Protein AF-A0A1D6PPH0-F1 (afdb_monomer)

Mean predicted aligned error: 12.8 Å

Structure (mmCIF, N/CA/C/O backbone):
data_AF-A0A1D6PPH0-F1
#
_entry.id   AF-A0A1D6PPH0-F1
#
loop_
_atom_site.group_PDB
_atom_site.id
_atom_site.type_symbol
_atom_site.label_atom_id
_atom_site.label_alt_id
_atom_site.label_comp_id
_atom_site.label_asym_id
_atom_site.label_entity_id
_atom_site.label_seq_id
_atom_site.pdbx_PDB_ins_code
_atom_site.Cartn_x
_atom_site.Cartn_y
_atom_site.Cartn_z
_atom_site.occupancy
_atom_site.B_iso_or_equiv
_atom_site.auth_seq_id
_atom_site.auth_comp_id
_atom_site.auth_asym_id
_atom_site.auth_atom_id
_atom_site.pdbx_PDB_model_num
ATOM 1 N N . MET A 1 1 ? 21.694 -8.715 -61.648 1.00 33.59 1 MET A N 1
ATOM 2 C CA . MET A 1 1 ? 21.563 -10.079 -61.086 1.00 33.59 1 MET A CA 1
ATOM 3 C C . MET A 1 1 ? 22.804 -10.365 -60.262 1.00 33.59 1 MET A C 1
ATOM 5 O O . MET A 1 1 ? 23.864 -10.568 -60.840 1.00 33.59 1 MET A O 1
ATOM 9 N N . PHE A 1 2 ? 22.701 -10.318 -58.934 1.00 33.59 2 PHE A N 1
ATOM 10 C CA . PHE A 1 2 ? 23.773 -10.818 -58.073 1.00 33.59 2 PHE A CA 1
ATOM 11 C C . PHE A 1 2 ? 23.764 -12.355 -58.099 1.00 33.59 2 PHE A C 1
ATOM 13 O O . PHE A 1 2 ? 22.681 -12.947 -58.147 1.00 33.59 2 PHE A O 1
ATOM 20 N N . PRO A 1 3 ? 24.930 -13.020 -58.120 1.00 39.91 3 PRO A N 1
ATOM 21 C CA . PRO A 1 3 ? 24.984 -14.475 -58.124 1.00 39.91 3 PRO A CA 1
ATOM 22 C C . PRO A 1 3 ? 24.451 -15.031 -56.797 1.00 39.91 3 PRO A C 1
ATOM 24 O O . PRO A 1 3 ? 24.743 -14.501 -55.728 1.00 39.91 3 PRO A O 1
ATOM 27 N N . SER A 1 4 ? 23.664 -16.108 -56.868 1.00 47.09 4 SER A N 1
ATOM 28 C CA . SER A 1 4 ? 23.120 -16.768 -55.675 1.00 47.09 4 SER A CA 1
ATOM 29 C C . SER A 1 4 ? 24.232 -17.318 -54.773 1.00 47.09 4 SER A C 1
ATOM 31 O O . SER A 1 4 ? 25.287 -17.740 -55.253 1.00 47.09 4 SER A O 1
ATOM 33 N N . LEU A 1 5 ? 23.971 -17.385 -53.464 1.00 44.47 5 LEU A N 1
ATOM 34 C CA . LEU A 1 5 ? 24.895 -17.928 -52.456 1.00 44.47 5 LEU A CA 1
ATOM 35 C C . LEU A 1 5 ? 25.390 -19.348 -52.819 1.00 44.47 5 LEU A C 1
ATOM 37 O O . LEU A 1 5 ? 26.548 -19.697 -52.602 1.00 44.47 5 LEU A O 1
ATOM 41 N N . ASN A 1 6 ? 24.534 -20.136 -53.480 1.00 46.47 6 ASN A N 1
ATOM 42 C CA . ASN A 1 6 ? 24.857 -21.472 -53.987 1.00 46.47 6 ASN A CA 1
ATOM 43 C C . ASN A 1 6 ? 25.857 -21.467 -55.159 1.00 46.47 6 ASN A C 1
ATOM 45 O O . ASN A 1 6 ? 26.642 -22.407 -55.299 1.00 46.47 6 ASN A O 1
ATOM 49 N N . ALA A 1 7 ? 25.869 -20.418 -55.985 1.00 51.78 7 ALA A N 1
ATOM 50 C CA . ALA A 1 7 ? 26.861 -20.238 -57.047 1.00 51.78 7 ALA A CA 1
ATOM 51 C C . ALA A 1 7 ? 28.229 -19.779 -56.502 1.00 51.78 7 ALA A C 1
ATOM 53 O O . ALA A 1 7 ? 29.262 -20.080 -57.102 1.00 51.78 7 ALA A O 1
ATOM 54 N N . LEU A 1 8 ? 28.251 -19.098 -55.350 1.00 45.28 8 LEU A N 1
ATOM 55 C CA . LEU A 1 8 ? 29.477 -18.741 -54.625 1.00 45.28 8 LEU A CA 1
ATOM 56 C C . LEU A 1 8 ? 30.089 -19.943 -53.889 1.00 45.28 8 LEU A C 1
ATOM 58 O O . LEU A 1 8 ? 31.304 -20.132 -53.959 1.00 45.28 8 LEU A O 1
ATOM 62 N N . HIS A 1 9 ? 29.263 -20.798 -53.273 1.00 49.50 9 HIS A N 1
ATOM 63 C CA . HIS A 1 9 ? 29.722 -22.007 -52.575 1.00 49.50 9 HIS A CA 1
ATOM 64 C C . HIS A 1 9 ? 30.463 -22.988 -53.495 1.00 49.50 9 HIS A C 1
ATOM 66 O O . HIS A 1 9 ? 31.488 -23.549 -53.114 1.00 49.50 9 HIS A O 1
ATOM 72 N N . LYS A 1 10 ? 29.981 -23.169 -54.731 1.00 53.28 10 LYS A N 1
ATOM 73 C CA . LYS A 1 10 ? 30.567 -24.120 -55.690 1.00 53.28 10 LYS A CA 1
ATOM 74 C C . LYS A 1 10 ? 31.891 -23.665 -56.316 1.00 53.28 10 LYS A C 1
ATOM 76 O O . LYS A 1 10 ? 32.572 -24.486 -56.916 1.00 53.28 10 LYS A O 1
ATOM 81 N N . ASN A 1 11 ? 32.265 -22.390 -56.186 1.00 52.53 11 ASN A N 1
ATOM 82 C CA . ASN A 1 11 ? 33.398 -21.805 -56.913 1.00 52.53 11 ASN A CA 1
ATOM 83 C C . ASN A 1 11 ? 34.691 -21.660 -56.089 1.00 52.53 11 ASN A C 1
ATOM 85 O O . ASN A 1 11 ? 35.643 -21.058 -56.574 1.00 52.53 11 ASN A O 1
ATOM 89 N N . GLY A 1 12 ? 34.748 -22.145 -54.841 1.00 50.81 12 GLY A N 1
ATOM 90 C CA . GLY A 1 12 ? 35.972 -22.093 -54.018 1.00 50.81 12 GLY A CA 1
ATOM 91 C C . GLY A 1 12 ? 36.447 -20.683 -53.622 1.00 50.81 12 GLY A C 1
ATOM 92 O O . GLY A 1 12 ? 37.488 -20.538 -52.987 1.00 50.81 12 GLY A O 1
ATOM 93 N N . LYS A 1 13 ? 35.671 -19.639 -53.945 1.00 53.66 13 LYS A N 1
ATOM 94 C CA . LYS A 1 13 ? 36.032 -18.220 -53.779 1.00 53.66 13 LYS A CA 1
ATOM 95 C C . LYS A 1 13 ? 35.953 -17.702 -52.342 1.00 53.66 13 LYS A C 1
ATOM 97 O O . LYS A 1 13 ? 36.315 -16.558 -52.110 1.00 53.66 13 LYS A O 1
ATOM 102 N N . TYR A 1 14 ? 35.518 -18.512 -51.377 1.00 50.16 14 TYR A N 1
ATOM 103 C CA . TYR A 1 14 ? 35.462 -18.096 -49.970 1.00 50.16 14 TYR A CA 1
ATOM 104 C C . TYR A 1 14 ? 36.866 -17.851 -49.401 1.00 50.16 14 TYR A C 1
ATOM 106 O O . TYR A 1 14 ? 37.105 -16.828 -48.772 1.00 50.16 14 TYR A O 1
ATOM 114 N N . ARG A 1 15 ? 37.827 -18.728 -49.733 1.00 51.97 15 ARG A N 1
ATOM 115 C CA . ARG A 1 15 ? 39.244 -18.535 -49.384 1.00 51.97 15 ARG A CA 1
ATOM 116 C C . ARG A 1 15 ? 39.859 -17.341 -50.100 1.00 51.97 15 ARG A C 1
ATOM 118 O O . ARG A 1 15 ? 40.709 -16.686 -49.527 1.00 51.97 15 ARG A O 1
ATOM 125 N N . THR A 1 16 ? 39.428 -17.050 -51.325 1.00 50.62 16 THR A N 1
ATOM 126 C CA . THR A 1 16 ? 39.916 -15.905 -52.105 1.00 50.62 16 THR A CA 1
ATOM 127 C C . THR A 1 16 ? 39.348 -14.586 -51.592 1.00 50.62 16 THR A C 1
ATOM 129 O O . THR A 1 16 ? 40.078 -13.615 -51.529 1.00 50.62 16 THR A O 1
ATOM 132 N N . LEU A 1 17 ? 38.079 -14.542 -51.176 1.00 51.28 17 LEU A N 1
ATOM 133 C CA . LEU A 1 17 ? 37.477 -13.361 -50.548 1.00 51.28 17 LEU A CA 1
ATOM 134 C C . LEU A 1 17 ? 38.052 -13.117 -49.150 1.00 51.28 17 LEU A C 1
ATOM 136 O O . LEU A 1 17 ? 38.407 -11.983 -48.856 1.00 51.28 17 LEU A O 1
ATOM 140 N N . GLN A 1 18 ? 38.242 -14.174 -48.350 1.00 52.53 18 GLN A N 1
ATOM 141 C CA . GLN A 1 18 ? 38.967 -14.093 -47.077 1.00 52.53 18 GLN A CA 1
ATOM 142 C C . GLN A 1 18 ? 40.430 -13.686 -47.270 1.00 52.53 18 GLN A C 1
ATOM 144 O O . GLN A 1 18 ? 40.932 -12.893 -46.487 1.00 52.53 18 GLN A O 1
ATOM 149 N N . ALA A 1 19 ? 41.115 -14.189 -48.303 1.00 53.47 19 ALA A N 1
ATOM 150 C CA . ALA A 1 19 ? 42.481 -13.783 -48.634 1.00 53.47 19 ALA A CA 1
ATOM 151 C C . ALA A 1 19 ? 42.531 -12.326 -49.098 1.00 53.47 19 ALA A C 1
ATOM 153 O O . ALA A 1 19 ? 43.346 -11.576 -48.591 1.00 53.47 19 ALA A O 1
ATOM 154 N N . MET A 1 20 ? 41.607 -11.884 -49.956 1.00 52.34 20 MET A N 1
ATOM 155 C CA . MET A 1 20 ? 41.490 -10.479 -50.355 1.00 52.34 20 MET A CA 1
ATOM 156 C C . MET A 1 20 ? 41.140 -9.579 -49.166 1.00 52.34 20 MET A C 1
ATOM 158 O O . MET A 1 20 ? 41.579 -8.439 -49.130 1.00 52.34 20 MET A O 1
ATOM 162 N N . GLU A 1 21 ? 40.363 -10.044 -48.189 1.00 50.72 21 GLU A N 1
ATOM 163 C CA . GLU A 1 21 ? 40.076 -9.313 -46.947 1.00 50.72 21 GLU A CA 1
ATOM 164 C C . GLU A 1 21 ? 41.301 -9.265 -46.017 1.00 50.72 21 GLU A C 1
ATOM 166 O O . GLU A 1 21 ? 41.566 -8.233 -45.408 1.00 50.72 21 GLU A O 1
ATOM 171 N N . LEU A 1 22 ? 42.102 -10.336 -45.973 1.00 51.88 22 LEU A N 1
ATOM 172 C CA . LEU A 1 22 ? 43.376 -10.377 -45.249 1.00 51.88 22 LEU A CA 1
ATOM 173 C C . LEU A 1 22 ? 44.457 -9.496 -45.901 1.00 51.88 22 LEU A C 1
ATOM 175 O O . LEU A 1 22 ? 45.215 -8.842 -45.193 1.00 51.88 22 LEU A O 1
ATOM 179 N N . GLU A 1 23 ? 44.532 -9.498 -47.234 1.00 52.47 23 GLU A N 1
ATOM 180 C CA . GLU A 1 23 ? 45.532 -8.801 -48.058 1.00 52.47 23 GLU A CA 1
ATOM 181 C C . GLU A 1 23 ? 45.204 -7.314 -48.244 1.00 52.47 23 GLU A C 1
ATOM 183 O O . GLU A 1 23 ? 46.104 -6.502 -48.427 1.00 52.47 23 GLU A O 1
ATOM 188 N N . SER A 1 24 ? 43.923 -6.936 -48.184 1.00 53.53 24 SER A N 1
ATOM 189 C CA . SER A 1 24 ? 43.482 -5.537 -48.289 1.00 53.53 24 SER A CA 1
ATOM 190 C C . SER A 1 24 ? 43.378 -4.814 -46.941 1.00 53.53 24 SER A C 1
ATOM 192 O O . SER A 1 24 ? 43.018 -3.638 -46.923 1.00 53.53 24 SER A O 1
ATOM 194 N N . GLY A 1 25 ? 43.708 -5.493 -45.840 1.00 57.31 25 GLY A N 1
ATOM 195 C CA . GLY A 1 25 ? 43.538 -5.006 -44.474 1.00 57.31 25 GLY A CA 1
ATOM 196 C C . GLY A 1 25 ? 42.161 -5.364 -43.906 1.00 57.31 25 GLY A C 1
ATOM 197 O O . GLY A 1 25 ? 41.123 -5.150 -44.542 1.00 57.31 25 GLY A O 1
ATOM 198 N N . VAL A 1 26 ? 42.151 -5.898 -42.678 1.00 57.72 26 VAL A N 1
ATOM 199 C CA . VAL A 1 26 ? 40.933 -6.314 -41.956 1.00 57.72 26 VAL A CA 1
ATOM 200 C C . VAL A 1 26 ? 39.932 -5.159 -41.938 1.00 57.72 26 VAL A C 1
ATOM 202 O O . VAL A 1 26 ? 40.254 -4.103 -41.417 1.00 57.72 26 VAL A O 1
ATOM 205 N N . GLY A 1 27 ? 38.724 -5.328 -42.485 1.00 62.59 27 GLY A N 1
ATOM 206 C CA . GLY A 1 27 ? 37.667 -4.303 -42.454 1.00 62.59 27 GLY A CA 1
ATOM 207 C C . GLY A 1 27 ? 37.666 -3.282 -43.606 1.00 62.59 27 GLY A C 1
ATOM 208 O O . GLY A 1 27 ? 36.766 -2.441 -43.669 1.00 62.59 27 GLY A O 1
ATOM 209 N N . ARG A 1 28 ? 38.594 -3.349 -44.573 1.00 68.25 28 ARG A N 1
ATOM 210 C CA . ARG A 1 28 ? 38.577 -2.440 -45.741 1.00 68.25 28 ARG A CA 1
ATOM 211 C C . ARG A 1 28 ? 37.383 -2.681 -46.670 1.00 68.25 28 ARG A C 1
ATOM 213 O O . ARG A 1 28 ? 36.756 -1.726 -47.126 1.00 68.25 28 ARG A O 1
ATOM 220 N N . GLN A 1 29 ? 37.035 -3.943 -46.927 1.00 72.12 29 GLN A N 1
ATOM 221 C CA . GLN A 1 29 ? 35.870 -4.304 -47.750 1.00 72.12 29 GLN A CA 1
ATOM 222 C C . GLN A 1 29 ? 34.552 -3.848 -47.110 1.00 72.12 29 GLN A C 1
ATOM 224 O O . GLN A 1 29 ? 33.659 -3.358 -47.800 1.00 72.12 29 GLN A O 1
ATOM 229 N N . TRP A 1 30 ? 34.466 -3.937 -45.783 1.00 75.00 30 TRP A N 1
ATOM 230 C CA . TRP A 1 30 ? 33.342 -3.440 -44.996 1.00 75.00 30 TRP A CA 1
ATOM 231 C C . TRP A 1 30 ? 33.144 -1.927 -45.158 1.00 75.00 30 TRP A C 1
ATOM 233 O O . TRP A 1 30 ? 32.041 -1.479 -45.472 1.00 75.00 30 TRP A O 1
ATOM 243 N N . ARG A 1 31 ? 34.219 -1.133 -45.054 1.00 73.81 31 ARG A N 1
ATOM 244 C CA . ARG A 1 31 ? 34.156 0.324 -45.281 1.00 73.81 31 ARG A CA 1
ATOM 245 C C . ARG A 1 31 ? 33.720 0.678 -46.703 1.00 73.81 31 ARG A C 1
ATOM 247 O O . ARG A 1 31 ? 32.882 1.558 -46.883 1.00 73.81 31 ARG A O 1
ATOM 254 N N . LEU A 1 32 ? 34.238 -0.030 -47.710 1.00 77.62 32 LEU A N 1
ATOM 255 C CA . LEU A 1 32 ? 33.822 0.155 -49.106 1.00 77.62 32 LEU A CA 1
ATOM 256 C C . LEU A 1 32 ? 32.331 -0.150 -49.302 1.00 77.62 32 LEU A C 1
ATOM 258 O O . LEU A 1 32 ? 31.639 0.586 -50.005 1.00 77.62 32 LEU A O 1
ATOM 262 N N . TRP A 1 33 ? 31.822 -1.203 -48.659 1.00 83.38 33 TRP A N 1
ATOM 263 C CA . TRP A 1 33 ? 30.404 -1.552 -48.703 1.00 83.38 33 TRP A CA 1
ATOM 264 C C . TRP A 1 33 ? 29.518 -0.489 -48.041 1.00 83.38 33 TRP A C 1
ATOM 266 O O . TRP A 1 33 ? 28.502 -0.089 -48.619 1.00 83.38 33 TRP A O 1
ATOM 276 N N . LYS A 1 34 ? 29.918 0.036 -46.877 1.00 84.06 34 LYS A N 1
ATOM 277 C CA . LYS A 1 34 ? 29.190 1.130 -46.219 1.00 84.06 34 LYS A CA 1
ATOM 278 C C . LYS A 1 34 ? 29.205 2.413 -47.048 1.00 84.06 34 LYS A C 1
ATOM 280 O O . LYS A 1 34 ? 28.165 3.050 -47.184 1.00 84.06 34 LYS A O 1
ATOM 285 N N . TRP A 1 35 ? 30.329 2.748 -47.682 1.00 83.00 35 TRP A N 1
ATOM 286 C CA . TRP A 1 35 ? 30.410 3.895 -48.590 1.00 83.00 35 TRP A CA 1
ATOM 287 C C . TRP A 1 35 ? 29.488 3.742 -49.806 1.00 83.00 35 TRP A C 1
ATOM 289 O O . TRP A 1 35 ? 28.750 4.661 -50.157 1.00 83.00 35 TRP A O 1
ATOM 299 N N . ALA A 1 36 ? 29.471 2.556 -50.421 1.00 87.75 36 ALA A N 1
ATOM 300 C CA . ALA A 1 36 ? 28.563 2.263 -51.526 1.00 87.75 36 ALA A CA 1
ATOM 301 C C . ALA A 1 36 ? 27.090 2.399 -51.103 1.00 87.75 36 ALA A C 1
ATOM 303 O O . ALA A 1 36 ? 26.287 2.970 -51.841 1.00 87.75 36 ALA A O 1
ATOM 304 N N . SER A 1 37 ? 26.758 1.929 -49.899 1.00 89.88 37 SER A N 1
ATOM 305 C CA . SER A 1 37 ? 25.417 2.043 -49.318 1.00 89.88 37 SER A CA 1
ATOM 306 C C . SER A 1 37 ? 25.039 3.501 -49.037 1.00 89.88 37 SER A C 1
ATOM 308 O O . SER A 1 37 ? 23.934 3.921 -49.373 1.00 89.88 37 SER A O 1
ATOM 310 N N . TYR A 1 38 ? 25.976 4.310 -48.535 1.00 88.81 38 TYR A N 1
ATOM 311 C CA . TYR A 1 38 ? 25.780 5.748 -48.357 1.00 88.81 38 TYR A CA 1
ATOM 312 C C . TYR A 1 38 ? 25.460 6.446 -49.686 1.00 88.81 38 TYR A C 1
ATOM 314 O O . TYR A 1 38 ? 24.416 7.092 -49.804 1.00 88.81 38 TYR A O 1
ATOM 322 N N . CYS A 1 39 ? 26.290 6.249 -50.718 1.00 88.50 39 CYS A N 1
ATOM 323 C CA . CYS A 1 39 ? 26.055 6.828 -52.043 1.00 88.50 39 CYS A CA 1
ATOM 324 C C . CYS A 1 39 ? 24.721 6.376 -52.654 1.00 88.50 39 CYS A C 1
ATOM 326 O O . CYS A 1 39 ? 24.029 7.182 -53.278 1.00 88.50 39 CYS A O 1
ATOM 328 N N . ALA A 1 40 ? 24.351 5.103 -52.477 1.00 90.31 40 ALA A N 1
ATOM 329 C CA . ALA A 1 40 ? 23.061 4.589 -52.922 1.00 90.31 40 ALA A CA 1
ATOM 330 C C . ALA A 1 40 ? 21.904 5.295 -52.202 1.00 90.31 40 ALA A C 1
ATOM 332 O O . ALA A 1 40 ? 20.970 5.748 -52.861 1.00 90.31 40 ALA A O 1
ATOM 333 N N . SER A 1 41 ? 21.994 5.456 -50.878 1.00 91.56 41 SER A N 1
ATOM 334 C CA . SER A 1 41 ? 20.957 6.125 -50.087 1.00 91.56 41 SER A CA 1
ATOM 335 C C . SER A 1 41 ? 20.728 7.574 -50.528 1.00 91.56 41 SER A C 1
ATOM 337 O O . SER A 1 41 ? 19.589 7.960 -50.777 1.00 91.56 41 SER A O 1
ATOM 339 N N . GLU A 1 42 ? 21.790 8.358 -50.727 1.00 89.62 42 GLU A N 1
ATOM 340 C CA . GLU A 1 42 ? 21.663 9.756 -51.155 1.00 89.62 42 GLU A CA 1
ATOM 341 C C . GLU A 1 42 ? 21.099 9.874 -52.575 1.00 89.62 42 GLU A C 1
ATOM 343 O O . GLU A 1 42 ? 20.233 10.708 -52.821 1.00 89.62 42 GLU A O 1
ATOM 348 N N . LYS A 1 43 ? 21.511 8.994 -53.496 1.00 89.94 43 LYS A N 1
ATOM 349 C CA . LYS A 1 43 ? 21.011 9.003 -54.878 1.00 89.94 43 LYS A CA 1
ATOM 350 C C . LYS A 1 43 ? 19.532 8.625 -54.980 1.00 89.94 43 LYS A C 1
ATOM 352 O O . LYS A 1 43 ? 18.821 9.145 -55.835 1.00 89.94 43 LYS A O 1
ATOM 357 N N . ILE A 1 44 ? 19.065 7.697 -54.146 1.00 90.31 44 ILE A N 1
ATOM 358 C CA . ILE A 1 44 ? 1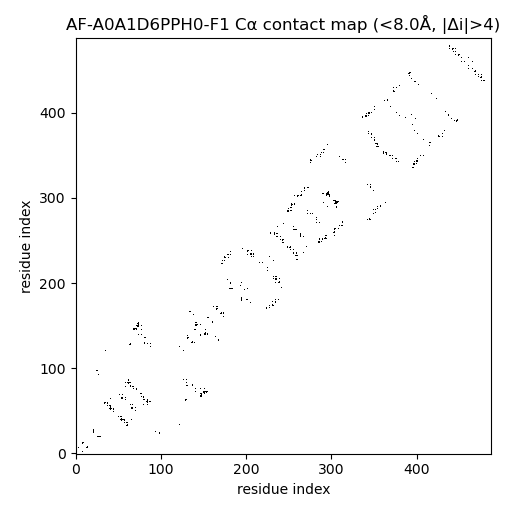7.646 7.312 -54.106 1.00 90.31 44 ILE A CA 1
ATOM 359 C C . ILE A 1 44 ? 16.818 8.419 -53.445 1.00 90.31 44 ILE A C 1
ATOM 361 O O . ILE A 1 44 ? 15.672 8.625 -53.829 1.00 90.31 44 ILE A O 1
ATOM 365 N N . ALA A 1 45 ? 17.403 9.181 -52.513 1.00 87.38 45 ALA A N 1
ATOM 366 C CA . ALA A 1 45 ? 16.738 10.321 -51.886 1.00 87.38 45 ALA A CA 1
ATOM 367 C C . ALA A 1 45 ? 16.368 11.443 -52.877 1.00 87.38 45 ALA A C 1
ATOM 369 O O . ALA A 1 45 ? 15.468 12.227 -52.589 1.00 87.38 45 ALA A O 1
ATOM 370 N N . GLU A 1 46 ? 17.054 11.531 -54.021 1.00 87.25 46 GLU A N 1
ATOM 371 C CA . GLU A 1 46 ? 16.753 12.480 -55.104 1.00 87.25 46 GLU A CA 1
ATOM 372 C C . GLU A 1 46 ? 15.575 12.033 -55.990 1.00 87.25 46 GLU A C 1
ATOM 374 O O . GLU A 1 46 ? 15.096 12.812 -56.812 1.00 87.25 46 GLU A O 1
ATOM 379 N N . GLN A 1 47 ? 15.116 10.783 -55.858 1.00 84.75 47 GLN A N 1
ATOM 380 C CA . GLN A 1 47 ? 14.061 10.197 -56.687 1.00 84.75 47 GLN A CA 1
ATOM 381 C C . GLN A 1 47 ? 12.715 10.176 -55.953 1.00 84.75 47 GLN A C 1
ATOM 383 O O . GLN A 1 47 ? 12.630 9.803 -54.781 1.00 84.75 47 GLN A O 1
ATOM 388 N N . ASP A 1 48 ? 11.634 10.488 -56.668 1.00 71.50 48 ASP A N 1
ATOM 389 C CA . ASP A 1 48 ? 10.279 10.374 -56.128 1.00 71.50 48 ASP A CA 1
ATOM 390 C C . ASP A 1 48 ? 9.880 8.899 -55.933 1.00 71.50 48 ASP A C 1
ATOM 392 O O . ASP A 1 48 ? 9.931 8.088 -56.857 1.00 71.50 48 ASP A O 1
ATOM 396 N N . GLY A 1 49 ? 9.445 8.545 -54.716 1.00 76.19 49 GLY A N 1
ATOM 397 C CA . GLY A 1 49 ? 8.846 7.238 -54.397 1.00 76.19 49 GLY A CA 1
ATOM 398 C C . GLY A 1 49 ? 9.775 6.182 -53.776 1.00 76.19 49 GLY A C 1
ATOM 399 O O . GLY A 1 49 ? 9.285 5.145 -53.332 1.00 76.19 49 GLY A O 1
ATOM 400 N N . GLY A 1 50 ? 11.082 6.445 -53.652 1.00 87.12 50 GLY A N 1
ATOM 401 C CA . GLY A 1 50 ? 12.089 5.485 -53.162 1.00 87.12 50 GLY A CA 1
ATOM 402 C C . GLY A 1 50 ? 12.338 5.456 -51.645 1.00 87.12 50 GLY A C 1
ATOM 403 O O . GLY A 1 50 ? 13.343 4.902 -51.206 1.00 87.12 50 GLY A O 1
ATOM 404 N N . ARG A 1 51 ? 11.472 6.056 -50.814 1.00 89.56 51 ARG A N 1
ATOM 405 C CA . ARG A 1 51 ? 11.786 6.348 -49.395 1.00 89.56 51 ARG A CA 1
ATOM 406 C C . ARG A 1 51 ? 12.234 5.132 -48.571 1.00 89.56 51 ARG A C 1
ATOM 408 O O . ARG A 1 51 ? 13.201 5.222 -47.826 1.00 89.56 51 ARG A O 1
ATOM 415 N N . TYR A 1 52 ? 11.576 3.984 -48.723 1.00 92.00 52 TYR A N 1
ATOM 416 C CA . TYR A 1 52 ? 11.927 2.78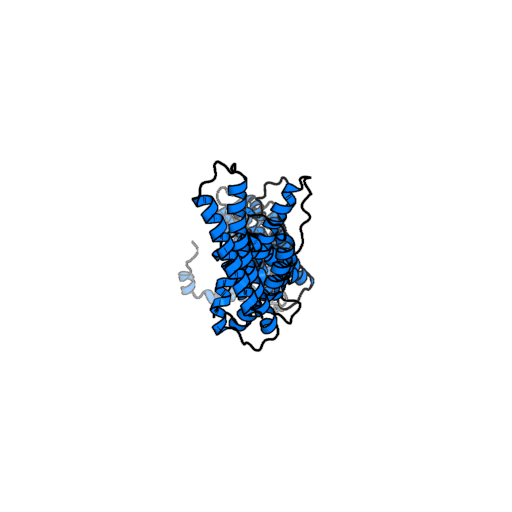0 -47.960 1.00 92.00 52 TYR A CA 1
ATOM 417 C C . TYR A 1 52 ? 13.210 2.125 -48.474 1.00 92.00 52 TYR A C 1
ATOM 419 O O . TYR A 1 52 ? 14.007 1.638 -47.681 1.00 92.00 52 TYR A O 1
ATOM 427 N N . GLU A 1 53 ? 13.441 2.156 -49.786 1.00 93.38 53 GLU A N 1
ATOM 428 C CA . GLU A 1 53 ? 14.680 1.658 -50.384 1.00 93.38 53 GLU A CA 1
ATOM 429 C C . GLU A 1 53 ? 15.878 2.509 -49.938 1.00 93.38 53 GLU A C 1
ATOM 431 O O . GLU A 1 53 ? 16.886 1.974 -49.476 1.00 93.38 53 GLU A O 1
ATOM 436 N N . MET A 1 54 ? 15.721 3.837 -49.953 1.00 94.62 54 MET A N 1
ATOM 437 C CA . MET A 1 54 ? 16.676 4.781 -49.370 1.00 94.62 54 MET A CA 1
ATOM 438 C C . MET A 1 54 ? 16.980 4.428 -47.910 1.00 94.62 54 MET A C 1
ATOM 440 O O . MET A 1 54 ? 18.151 4.372 -47.539 1.00 94.62 54 MET A O 1
ATOM 444 N N . ALA A 1 55 ? 15.954 4.168 -47.090 1.00 93.62 55 ALA A N 1
ATOM 445 C CA . ALA A 1 55 ? 16.127 3.819 -45.681 1.00 93.62 55 ALA A CA 1
ATOM 446 C C . ALA A 1 55 ? 16.959 2.548 -45.492 1.00 93.62 55 ALA A C 1
ATOM 448 O O . ALA A 1 55 ? 17.824 2.516 -44.624 1.00 93.62 55 ALA A O 1
ATOM 449 N N . VAL A 1 56 ? 16.730 1.516 -46.311 1.00 93.81 56 VAL A N 1
ATOM 450 C CA . VAL A 1 56 ? 17.467 0.244 -46.233 1.00 93.81 56 VAL A CA 1
ATOM 451 C C . VAL A 1 56 ? 18.960 0.465 -46.475 1.00 93.81 56 VAL A C 1
ATOM 453 O O . VAL A 1 56 ? 19.785 -0.039 -45.713 1.00 93.81 56 VAL A O 1
ATOM 456 N N . TYR A 1 57 ? 19.317 1.249 -47.493 1.00 93.00 57 TYR A N 1
ATOM 457 C CA . TYR A 1 57 ? 20.716 1.581 -47.765 1.00 93.00 57 TYR A CA 1
ATOM 458 C C . TYR A 1 57 ? 21.309 2.529 -46.718 1.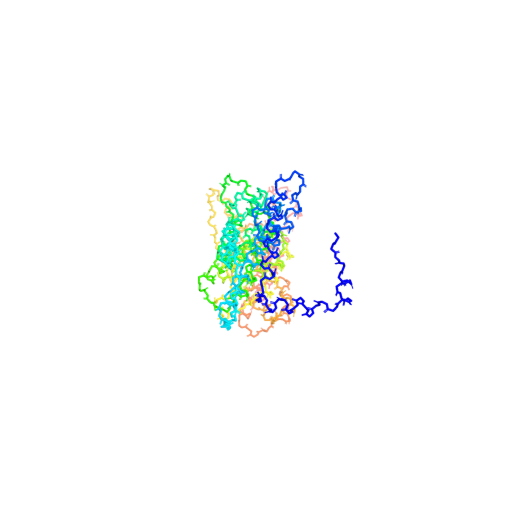00 93.00 57 TYR A C 1
ATOM 460 O O . TYR A 1 57 ? 22.436 2.325 -46.273 1.00 93.00 57 TYR A O 1
ATOM 468 N N . ALA A 1 58 ? 20.540 3.522 -46.268 1.00 93.12 58 ALA A N 1
ATOM 469 C CA . ALA A 1 58 ? 20.959 4.462 -45.233 1.00 93.12 58 ALA A CA 1
ATOM 470 C C . ALA A 1 58 ? 21.242 3.763 -43.899 1.00 93.12 58 ALA A C 1
ATOM 472 O O . ALA A 1 58 ? 22.204 4.085 -43.205 1.00 93.12 58 ALA A O 1
ATOM 473 N N . LEU A 1 59 ? 20.428 2.766 -43.563 1.00 92.38 59 LEU A N 1
ATOM 474 C CA . LEU A 1 59 ? 20.594 1.928 -42.392 1.00 92.38 59 LEU A CA 1
ATOM 475 C C . LEU A 1 59 ? 21.940 1.191 -42.477 1.00 92.38 59 LEU A C 1
ATOM 477 O O . LEU A 1 59 ? 22.714 1.231 -41.528 1.00 92.38 59 LEU A O 1
ATOM 481 N N . GLN A 1 60 ? 22.295 0.586 -43.610 1.00 90.12 60 GLN A N 1
ATOM 482 C CA . GLN A 1 60 ? 23.570 -0.136 -43.779 1.00 90.12 60 GLN A CA 1
ATOM 483 C C . GLN A 1 60 ? 24.825 0.725 -43.541 1.00 90.12 60 GLN A C 1
ATOM 485 O O . GLN A 1 60 ? 25.866 0.189 -43.167 1.00 90.12 60 GLN A O 1
ATOM 490 N N . CYS A 1 61 ? 24.719 2.044 -43.699 1.00 88.75 61 CYS A N 1
ATOM 491 C CA . CYS A 1 61 ? 25.807 2.995 -43.487 1.00 88.75 61 CYS A CA 1
ATOM 492 C C . CYS A 1 61 ? 25.573 3.978 -42.326 1.00 88.75 61 CYS A C 1
ATOM 494 O O . CYS A 1 61 ? 26.237 5.010 -42.285 1.00 88.75 61 CYS A O 1
ATOM 496 N N . SER A 1 62 ? 24.632 3.707 -41.414 1.00 92.19 62 SER A N 1
ATOM 497 C CA . SER A 1 62 ? 24.352 4.565 -40.247 1.00 92.19 62 SER A CA 1
ATOM 498 C C . SER A 1 62 ? 23.941 6.019 -40.581 1.00 92.19 62 SER A C 1
ATOM 500 O O . SER A 1 62 ? 24.133 6.932 -39.779 1.00 92.19 62 SER A O 1
ATOM 502 N N . ASN A 1 63 ? 23.353 6.267 -41.759 1.00 92.12 63 ASN A N 1
ATOM 503 C CA . ASN A 1 63 ? 22.902 7.596 -42.203 1.00 92.12 63 ASN A CA 1
ATOM 504 C C . ASN A 1 63 ? 21.511 7.938 -41.628 1.00 92.12 63 ASN A C 1
ATOM 506 O O . ASN A 1 63 ? 20.481 7.820 -42.298 1.00 92.12 63 ASN A O 1
ATOM 510 N N . LEU A 1 64 ? 21.480 8.368 -40.365 1.00 93.25 64 LEU A N 1
ATOM 511 C CA . LEU A 1 64 ? 20.264 8.723 -39.624 1.00 93.25 64 LEU A CA 1
ATOM 512 C C . LEU A 1 64 ? 19.407 9.798 -40.302 1.00 93.25 64 LEU A C 1
ATOM 514 O O . LEU A 1 64 ? 18.184 9.713 -40.234 1.00 93.25 64 LEU A O 1
ATOM 518 N N . LYS A 1 65 ? 20.004 10.754 -41.022 1.00 92.44 65 LYS A N 1
ATOM 519 C CA . LYS A 1 65 ? 19.285 11.804 -41.764 1.00 92.44 65 LYS A CA 1
ATOM 520 C C . LYS A 1 65 ? 18.240 11.228 -42.722 1.00 92.44 65 LYS A C 1
ATOM 522 O O . LYS A 1 65 ? 17.212 11.856 -42.964 1.00 92.44 65 LYS A O 1
ATOM 527 N N . ARG A 1 66 ? 18.507 10.049 -43.286 1.00 92.56 66 ARG A N 1
ATOM 528 C CA . ARG A 1 66 ? 17.612 9.374 -44.234 1.00 92.56 66 ARG A CA 1
ATOM 529 C C . ARG A 1 66 ? 16.725 8.320 -43.572 1.00 92.56 66 ARG A C 1
ATOM 531 O O . ARG A 1 66 ? 15.681 7.996 -44.124 1.00 92.56 66 ARG A O 1
ATOM 538 N N . VAL A 1 67 ? 17.109 7.809 -42.400 1.00 93.94 67 VAL A N 1
ATOM 539 C CA . VAL A 1 67 ? 16.344 6.787 -41.666 1.00 93.94 67 VAL A CA 1
ATOM 540 C C . VAL A 1 67 ? 15.278 7.411 -40.759 1.00 93.94 67 VAL A C 1
ATOM 542 O O . VAL A 1 67 ? 14.122 7.002 -40.814 1.00 93.94 67 VAL A O 1
ATOM 545 N N . LEU A 1 68 ? 15.634 8.420 -39.956 1.00 93.88 68 LEU A N 1
ATOM 546 C CA . LEU A 1 68 ? 14.761 8.981 -38.915 1.00 93.88 68 LEU A CA 1
ATOM 547 C C . LEU A 1 68 ? 13.422 9.544 -39.420 1.00 93.88 68 LEU A C 1
ATOM 549 O O . LEU A 1 68 ? 12.417 9.275 -38.762 1.00 93.88 68 LEU A O 1
ATOM 553 N N . PRO A 1 69 ? 13.339 10.218 -40.586 1.00 92.38 69 PRO A N 1
ATOM 554 C CA . PRO A 1 69 ? 12.059 10.720 -41.093 1.00 92.38 69 PRO A CA 1
ATOM 555 C C . PRO A 1 69 ? 11.039 9.622 -41.435 1.00 92.38 69 PRO A C 1
ATOM 557 O O . PRO A 1 69 ? 9.861 9.911 -41.632 1.00 92.38 69 PRO A O 1
ATOM 560 N N . ILE A 1 70 ? 11.487 8.368 -41.557 1.00 92.31 70 ILE A N 1
ATOM 561 C CA . ILE A 1 70 ? 10.646 7.212 -41.900 1.00 92.31 70 ILE A CA 1
ATOM 562 C C . ILE A 1 70 ? 10.184 6.471 -40.642 1.00 92.31 70 ILE A C 1
ATOM 564 O O . ILE A 1 70 ? 9.170 5.776 -40.683 1.00 92.31 70 ILE A O 1
ATOM 568 N N . CYS A 1 71 ? 10.887 6.639 -39.522 1.00 94.31 71 CYS A N 1
ATOM 569 C CA . CYS A 1 71 ? 10.503 6.065 -38.240 1.00 94.31 71 CYS A CA 1
ATOM 570 C C . CYS A 1 71 ? 9.312 6.839 -37.654 1.00 94.31 71 CYS A C 1
ATOM 572 O O . CYS A 1 71 ? 9.475 7.920 -37.093 1.00 94.31 71 CYS A O 1
ATOM 574 N N . THR A 1 72 ? 8.106 6.287 -37.795 1.00 93.56 72 THR A N 1
ATOM 575 C CA . THR A 1 72 ? 6.856 6.916 -37.328 1.00 93.56 72 THR A CA 1
ATOM 576 C C . THR A 1 72 ? 6.481 6.572 -35.885 1.00 93.56 72 THR A C 1
ATOM 578 O O . THR A 1 72 ? 5.580 7.195 -35.321 1.00 93.56 72 THR A O 1
ATOM 581 N N . ASP A 1 73 ? 7.151 5.592 -35.287 1.00 95.12 73 ASP A N 1
ATOM 582 C CA . ASP A 1 73 ? 6.973 5.142 -33.907 1.00 95.12 73 ASP A CA 1
ATOM 583 C C . ASP A 1 73 ? 8.277 5.264 -33.108 1.00 95.12 73 ASP A C 1
ATOM 585 O O . ASP A 1 73 ? 9.382 5.301 -33.663 1.00 95.12 73 ASP A O 1
ATOM 589 N N . TRP A 1 74 ? 8.124 5.382 -31.787 1.00 95.75 74 TRP A N 1
ATOM 590 C CA . TRP A 1 74 ? 9.230 5.657 -30.876 1.00 95.75 74 TRP A CA 1
ATOM 591 C C . TRP A 1 74 ? 10.256 4.522 -30.867 1.00 95.75 74 TRP A C 1
ATOM 593 O O . TRP A 1 74 ? 11.457 4.788 -30.907 1.00 95.75 74 TRP A O 1
ATOM 603 N N . GLU A 1 75 ? 9.804 3.267 -30.894 1.00 95.75 75 GLU A N 1
ATOM 604 C CA . GLU A 1 75 ? 10.665 2.086 -30.927 1.00 95.75 75 GLU A CA 1
ATOM 605 C C . GLU A 1 75 ? 11.562 2.070 -32.158 1.00 95.75 75 GLU A C 1
ATOM 607 O O . GLU A 1 75 ? 12.771 1.888 -32.028 1.00 95.75 75 GLU A O 1
ATOM 612 N N . SER A 1 76 ? 10.997 2.300 -33.343 1.00 95.31 76 SER A N 1
ATOM 613 C CA . SER A 1 76 ? 11.750 2.297 -34.597 1.00 95.31 76 SER A CA 1
ATOM 614 C C . SER A 1 76 ? 12.781 3.421 -34.641 1.00 95.31 76 SER A C 1
ATOM 616 O O . SER A 1 76 ? 13.902 3.212 -35.109 1.00 95.31 76 SER A O 1
ATOM 618 N N . ALA A 1 77 ? 12.440 4.609 -34.135 1.00 95.50 77 ALA A N 1
ATOM 619 C CA . ALA A 1 77 ? 13.372 5.732 -34.060 1.00 95.50 77 ALA A CA 1
ATOM 620 C C . ALA A 1 77 ? 14.496 5.465 -33.045 1.00 95.50 77 ALA A C 1
ATOM 622 O O . ALA A 1 77 ? 15.673 5.630 -33.375 1.00 95.50 77 ALA A O 1
ATOM 623 N N . CYS A 1 78 ? 14.149 4.993 -31.843 1.00 95.69 78 CYS A N 1
ATOM 624 C CA . CYS A 1 78 ? 15.108 4.651 -30.794 1.00 95.69 78 CYS A CA 1
ATOM 625 C C . CYS A 1 78 ? 16.051 3.534 -31.249 1.00 95.69 78 CYS A C 1
ATOM 627 O O . CYS A 1 78 ? 17.268 3.644 -31.095 1.00 95.69 78 CYS A O 1
ATOM 629 N N . TRP A 1 79 ? 15.507 2.487 -31.870 1.00 95.88 79 TRP A N 1
ATOM 630 C CA . TRP A 1 79 ? 16.284 1.388 -32.430 1.00 95.88 79 TRP A CA 1
ATOM 631 C C . TRP A 1 79 ? 17.227 1.866 -33.533 1.00 95.88 79 TRP A C 1
ATOM 633 O O . TRP A 1 79 ? 18.411 1.530 -33.503 1.00 95.88 79 TRP A O 1
ATOM 643 N N . ALA A 1 80 ? 16.739 2.678 -34.476 1.00 95.44 80 ALA A N 1
ATOM 644 C CA . ALA A 1 80 ? 17.562 3.206 -35.559 1.00 95.44 80 ALA A CA 1
ATOM 645 C C . ALA A 1 80 ? 18.747 4.018 -35.019 1.00 95.44 80 ALA A C 1
ATOM 647 O O . ALA A 1 80 ? 19.875 3.808 -35.467 1.00 95.44 80 ALA A O 1
ATOM 648 N N . MET A 1 81 ? 18.517 4.887 -34.027 1.00 94.81 81 MET A N 1
ATOM 649 C CA . MET A 1 81 ? 19.583 5.654 -33.372 1.00 94.81 81 MET A CA 1
ATOM 650 C C . MET A 1 81 ? 20.562 4.758 -32.611 1.00 94.81 81 MET A C 1
ATOM 652 O O . MET A 1 81 ? 21.766 4.876 -32.820 1.00 94.81 81 MET A O 1
ATOM 656 N N . ALA A 1 82 ? 20.068 3.848 -31.766 1.00 95.19 82 ALA A N 1
ATOM 657 C CA . ALA A 1 82 ? 20.912 2.981 -30.943 1.00 95.19 82 ALA A CA 1
ATOM 658 C C . ALA A 1 82 ? 21.769 2.040 -31.797 1.00 95.19 82 ALA A C 1
ATOM 660 O O . ALA A 1 82 ? 22.966 1.891 -31.561 1.00 95.19 82 ALA A O 1
ATOM 661 N N . ARG A 1 83 ? 21.176 1.446 -32.836 1.00 94.69 83 ARG A N 1
ATOM 662 C CA . ARG A 1 83 ? 21.899 0.577 -33.761 1.00 94.69 83 ARG A CA 1
ATOM 663 C C . ARG A 1 83 ? 22.909 1.366 -34.589 1.00 94.69 83 ARG A C 1
ATOM 665 O O . ARG A 1 83 ? 24.027 0.904 -34.766 1.00 94.69 83 ARG A O 1
ATOM 672 N N . SER A 1 84 ? 22.534 2.541 -35.093 1.00 92.88 84 SER A N 1
ATOM 673 C CA . SER A 1 84 ? 23.444 3.403 -35.855 1.00 92.88 84 SER A CA 1
ATOM 674 C C . SER A 1 84 ? 24.651 3.828 -35.015 1.00 92.88 84 SER A C 1
ATOM 676 O O . SER A 1 84 ? 25.782 3.775 -35.499 1.00 92.88 84 SER A O 1
ATOM 678 N N . TRP A 1 85 ? 24.408 4.176 -33.748 1.00 93.44 85 TRP A N 1
ATOM 679 C CA . TRP A 1 85 ? 25.445 4.513 -32.781 1.00 93.44 85 TRP A CA 1
ATOM 680 C C . TRP A 1 85 ? 26.377 3.328 -32.517 1.00 93.44 85 TRP A C 1
ATOM 682 O O . TRP A 1 85 ? 27.589 3.476 -32.651 1.00 93.44 85 TRP A O 1
ATOM 692 N N . LEU A 1 86 ? 25.828 2.139 -32.241 1.00 92.56 86 LEU A N 1
ATOM 693 C CA . LEU A 1 86 ? 26.611 0.913 -32.055 1.00 92.56 86 LEU A CA 1
ATOM 694 C C . LEU A 1 86 ? 27.475 0.594 -33.282 1.00 92.56 86 LEU A C 1
ATOM 696 O O . LEU A 1 86 ? 28.658 0.301 -33.136 1.00 92.56 86 LEU A O 1
ATOM 700 N N . ASP A 1 87 ? 26.905 0.682 -34.484 1.00 88.94 87 ASP A N 1
ATOM 701 C CA . ASP A 1 87 ? 27.619 0.442 -35.738 1.00 88.94 87 ASP A CA 1
ATOM 702 C C . ASP A 1 87 ? 28.834 1.372 -35.895 1.00 88.94 87 ASP A C 1
ATOM 704 O O . ASP A 1 87 ? 29.888 0.923 -36.346 1.00 88.94 87 ASP A O 1
ATOM 708 N N . VAL A 1 88 ? 28.706 2.649 -35.512 1.00 87.00 88 VAL A N 1
ATOM 709 C CA . VAL A 1 88 ? 29.820 3.609 -35.549 1.00 87.00 88 VAL A CA 1
ATOM 710 C C . VAL A 1 88 ? 30.856 3.316 -34.465 1.00 87.00 88 VAL A C 1
ATOM 712 O O . VAL A 1 88 ? 32.049 3.366 -34.753 1.00 87.00 88 VAL A O 1
ATOM 715 N N . GLN A 1 89 ? 30.435 2.948 -33.252 1.00 86.94 89 GLN A N 1
ATOM 716 C CA . GLN A 1 89 ? 31.365 2.560 -32.184 1.00 86.94 89 GLN A CA 1
ATOM 717 C C . GLN A 1 89 ? 32.198 1.337 -32.591 1.00 86.94 89 GLN A C 1
ATOM 719 O O . GLN A 1 89 ? 33.416 1.339 -32.436 1.00 86.94 89 GLN A O 1
ATOM 724 N N . VAL A 1 90 ? 31.566 0.326 -33.196 1.00 85.75 90 VAL A N 1
ATOM 725 C CA . VAL A 1 90 ? 32.268 -0.848 -33.736 1.00 85.75 90 VAL A CA 1
ATOM 726 C C . VAL A 1 90 ? 33.274 -0.440 -34.812 1.00 85.75 90 VAL A C 1
ATOM 728 O O . VAL A 1 90 ? 34.409 -0.913 -34.799 1.00 85.75 90 VAL A O 1
ATOM 731 N N . ASP A 1 91 ? 32.899 0.457 -35.726 1.00 80.50 91 ASP A N 1
ATOM 732 C CA . ASP A 1 91 ? 33.816 0.928 -36.766 1.00 80.50 91 ASP A CA 1
ATOM 733 C C . ASP A 1 91 ? 35.017 1.692 -36.178 1.00 80.50 91 ASP A C 1
ATOM 735 O O . ASP A 1 91 ? 36.140 1.521 -36.664 1.00 80.50 91 ASP A O 1
ATOM 739 N N . LEU A 1 92 ? 34.816 2.505 -35.135 1.00 80.69 92 LEU A N 1
ATOM 740 C CA . LEU A 1 92 ? 35.894 3.219 -34.441 1.00 80.69 92 LEU A CA 1
ATOM 741 C C . LEU A 1 92 ? 36.871 2.245 -33.770 1.00 80.69 92 LEU A C 1
ATOM 743 O O . LEU A 1 92 ? 38.079 2.360 -33.985 1.00 80.69 92 LEU A O 1
ATOM 747 N N . GLU A 1 93 ? 36.366 1.244 -33.049 1.00 82.94 93 GLU A N 1
ATOM 748 C CA . GLU A 1 93 ? 37.189 0.208 -32.406 1.00 82.94 93 GLU A CA 1
ATOM 749 C C . GLU A 1 93 ? 37.987 -0.615 -33.432 1.00 82.94 93 GLU A C 1
ATOM 751 O O . GLU A 1 93 ? 39.200 -0.806 -33.298 1.00 82.94 93 GLU A O 1
ATOM 756 N N . LEU A 1 94 ? 37.344 -1.036 -34.529 1.00 76.50 94 LEU A N 1
ATOM 757 C CA . LEU A 1 94 ? 38.019 -1.744 -35.624 1.00 76.50 94 LEU A CA 1
ATOM 758 C C . LEU A 1 94 ? 39.111 -0.887 -36.279 1.00 76.50 94 LEU A C 1
ATOM 760 O O . LEU A 1 94 ? 40.144 -1.411 -36.697 1.00 76.50 94 LEU A O 1
ATOM 764 N N . SER A 1 95 ? 38.902 0.429 -36.360 1.00 73.75 95 SER A N 1
ATOM 765 C CA . SER A 1 95 ? 39.887 1.368 -36.903 1.00 73.75 95 SER A CA 1
ATOM 766 C C . SER A 1 95 ? 41.112 1.496 -35.997 1.00 73.75 95 SER A C 1
ATOM 768 O O . SER A 1 95 ? 42.236 1.462 -36.491 1.00 73.75 95 SER A O 1
ATOM 770 N N . GLN A 1 96 ? 40.921 1.569 -34.679 1.00 71.56 96 GLN A N 1
ATOM 771 C CA . GLN A 1 96 ? 42.023 1.617 -33.709 1.00 71.56 96 GLN A CA 1
ATOM 772 C C . GLN A 1 96 ? 42.842 0.315 -33.693 1.00 71.56 96 GLN A C 1
ATOM 774 O O . GLN A 1 96 ? 44.073 0.343 -33.570 1.00 71.56 96 GLN A O 1
ATOM 779 N N . TYR A 1 97 ? 42.183 -0.832 -33.883 1.00 67.12 97 TYR A N 1
ATOM 780 C CA . TYR A 1 97 ? 42.847 -2.134 -33.988 1.00 67.12 97 TYR A CA 1
ATOM 781 C C . TYR A 1 97 ? 43.753 -2.254 -35.229 1.00 67.12 97 TYR A C 1
ATOM 783 O O . TYR A 1 97 ? 44.785 -2.922 -35.189 1.00 67.12 97 TYR A O 1
ATOM 791 N N . GLN A 1 98 ? 43.407 -1.586 -36.334 1.00 63.19 98 GLN A N 1
ATOM 792 C CA . GLN A 1 98 ? 44.248 -1.550 -37.539 1.00 63.19 98 GLN A CA 1
ATOM 793 C C . GLN A 1 98 ? 45.528 -0.737 -37.311 1.00 63.19 98 GLN A C 1
ATOM 795 O O . GLN A 1 98 ? 46.614 -1.208 -37.636 1.00 63.19 98 GLN A O 1
ATOM 800 N N . THR A 1 99 ? 45.421 0.450 -36.706 1.00 58.69 99 THR A N 1
ATOM 801 C CA . THR A 1 99 ? 46.558 1.368 -36.496 1.00 58.69 99 THR A CA 1
ATOM 802 C C . THR A 1 99 ? 47.576 0.841 -35.478 1.00 58.69 99 THR A C 1
ATOM 804 O O . THR A 1 99 ? 48.749 1.204 -35.518 1.00 58.69 99 THR A O 1
ATOM 807 N N . SER A 1 100 ? 47.144 -0.023 -34.557 1.00 54.72 100 SER A N 1
ATOM 808 C CA . SER A 1 100 ? 47.991 -0.626 -33.517 1.00 54.72 100 SER A CA 1
ATOM 809 C C . SER A 1 100 ? 48.762 -1.868 -33.983 1.00 54.72 100 SER A C 1
ATOM 811 O O . SER A 1 100 ? 49.671 -2.330 -33.287 1.00 54.72 100 SER A O 1
ATOM 813 N N . ARG A 1 101 ? 48.463 -2.398 -35.176 1.00 51.47 101 ARG A N 1
ATOM 814 C CA . ARG A 1 101 ? 49.241 -3.471 -35.797 1.00 51.47 101 ARG A CA 1
ATOM 815 C C . ARG A 1 101 ? 50.382 -2.846 -36.610 1.00 51.47 101 ARG A C 1
ATOM 817 O O . ARG A 1 101 ? 50.107 -2.064 -37.514 1.00 51.47 101 ARG A O 1
ATOM 824 N N . PRO A 1 102 ? 51.659 -3.192 -36.361 1.00 43.25 102 PRO A N 1
ATOM 825 C CA . PRO A 1 102 ? 52.739 -2.768 -37.239 1.00 43.25 102 PRO A CA 1
ATOM 826 C C . PRO A 1 102 ? 52.596 -3.526 -38.563 1.00 43.25 102 PRO A C 1
ATOM 828 O O . PRO A 1 102 ? 53.049 -4.665 -38.697 1.00 43.25 102 PRO A O 1
ATOM 831 N N . GLU A 1 103 ? 51.911 -2.933 -39.538 1.00 45.62 103 GLU A N 1
ATOM 832 C CA . GLU A 1 103 ? 51.968 -3.418 -40.910 1.00 45.62 103 GLU A CA 1
ATOM 833 C C . GLU A 1 103 ? 53.396 -3.208 -41.414 1.00 45.62 103 GLU A C 1
ATOM 835 O O . GLU A 1 103 ? 53.918 -2.094 -41.460 1.00 45.62 103 GLU A O 1
ATOM 840 N N . LYS A 1 104 ? 54.064 -4.321 -41.739 1.00 41.12 104 LYS A N 1
ATOM 841 C CA . LYS A 1 104 ? 55.306 -4.293 -42.504 1.00 41.12 104 LYS A CA 1
ATOM 842 C C . LYS A 1 104 ? 55.028 -3.503 -43.776 1.00 41.12 104 LYS A C 1
ATOM 844 O O . LYS A 1 104 ? 54.204 -3.934 -44.577 1.00 41.12 104 LYS A O 1
ATOM 849 N N . GLN A 1 105 ? 55.742 -2.392 -43.938 1.00 42.16 105 GLN A N 1
ATOM 850 C CA . GLN A 1 105 ? 55.936 -1.736 -45.223 1.00 42.16 105 GLN A CA 1
ATOM 851 C C . GLN A 1 105 ? 56.335 -2.812 -46.238 1.00 42.16 105 GLN A C 1
ATOM 853 O O . GLN A 1 105 ? 57.427 -3.375 -46.167 1.00 42.16 105 GLN A O 1
ATOM 858 N N . LEU A 1 106 ? 55.402 -3.162 -47.113 1.00 38.44 106 LEU A N 1
ATOM 859 C CA . LEU A 1 106 ? 55.705 -3.817 -48.368 1.00 38.44 106 LEU A CA 1
ATOM 860 C C . LEU A 1 106 ? 55.522 -2.733 -49.415 1.00 38.44 106 LEU A C 1
ATOM 862 O O . LEU A 1 106 ? 54.405 -2.288 -49.675 1.00 38.44 106 LEU A O 1
ATOM 866 N N . ASP A 1 107 ? 56.666 -2.262 -49.899 1.00 44.38 107 ASP A N 1
ATOM 867 C CA . ASP A 1 107 ? 56.804 -1.389 -51.051 1.00 44.38 107 ASP A CA 1
ATOM 868 C C 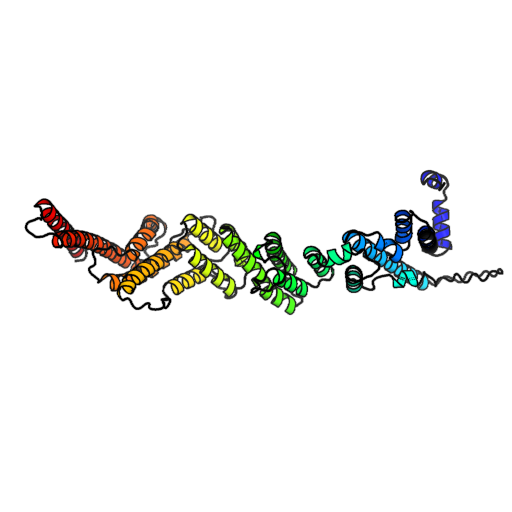. ASP A 1 107 ? 55.942 -1.898 -52.214 1.00 44.38 107 ASP A C 1
ATOM 870 O O . ASP A 1 107 ? 55.935 -3.098 -52.491 1.00 44.38 107 ASP A O 1
ATOM 874 N N . ASP A 1 108 ? 55.293 -0.987 -52.940 1.00 36.97 108 ASP A N 1
ATOM 875 C C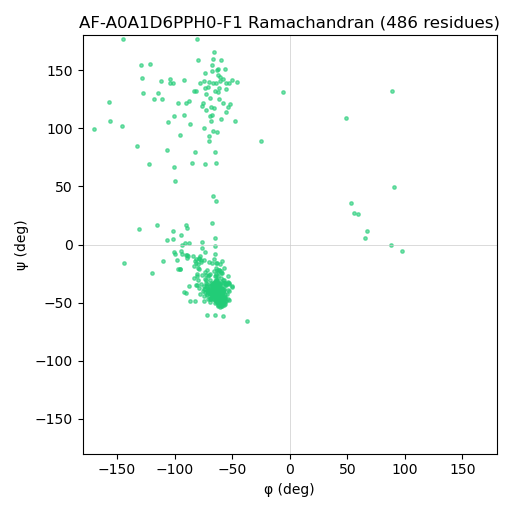A . ASP A 1 108 ? 55.619 -0.899 -54.362 1.00 36.97 108 ASP A CA 1
ATOM 876 C C . ASP A 1 108 ? 55.269 0.475 -54.945 1.00 36.97 108 ASP A C 1
ATOM 878 O O . ASP A 1 108 ? 54.124 0.942 -54.922 1.00 36.97 108 ASP A O 1
ATOM 882 N N . ASP A 1 109 ? 56.305 1.101 -55.493 1.00 42.81 109 ASP A N 1
ATOM 883 C CA . ASP A 1 109 ? 56.228 2.151 -56.493 1.00 42.81 109 ASP A CA 1
ATOM 884 C C . ASP A 1 109 ? 55.466 1.628 -57.717 1.00 42.81 109 ASP A C 1
ATOM 886 O O . ASP A 1 109 ? 55.921 0.693 -58.364 1.00 42.81 109 ASP A O 1
ATOM 890 N N . MET A 1 110 ? 54.359 2.270 -58.105 1.00 35.88 110 MET A N 1
ATOM 891 C CA . MET A 1 110 ? 53.962 2.401 -59.518 1.00 35.88 110 MET A CA 1
ATOM 892 C C . MET A 1 110 ? 52.786 3.381 -59.681 1.00 35.88 110 MET A C 1
ATOM 894 O O . MET A 1 110 ? 51.618 3.046 -59.521 1.00 35.88 110 MET A O 1
ATOM 898 N N . ASN A 1 111 ? 53.142 4.609 -60.060 1.00 33.12 111 ASN A N 1
ATOM 899 C CA . ASN A 1 111 ? 52.440 5.493 -60.995 1.00 33.12 111 ASN A CA 1
ATOM 900 C C . ASN A 1 111 ? 50.920 5.740 -60.847 1.00 33.12 111 ASN A C 1
ATOM 902 O O . ASN A 1 111 ? 50.081 5.014 -61.369 1.00 33.12 111 ASN A O 1
ATOM 906 N N . GLY A 1 112 ? 50.606 6.967 -60.410 1.00 37.38 112 GLY A N 1
ATOM 907 C CA . GLY A 1 112 ? 49.911 7.889 -61.317 1.00 37.38 112 GLY A CA 1
ATOM 908 C C . GLY A 1 112 ? 48.383 7.888 -61.323 1.00 37.38 112 GLY A C 1
ATOM 909 O O . GLY A 1 112 ? 47.789 7.917 -62.393 1.00 37.38 112 GLY A O 1
ATOM 910 N N . A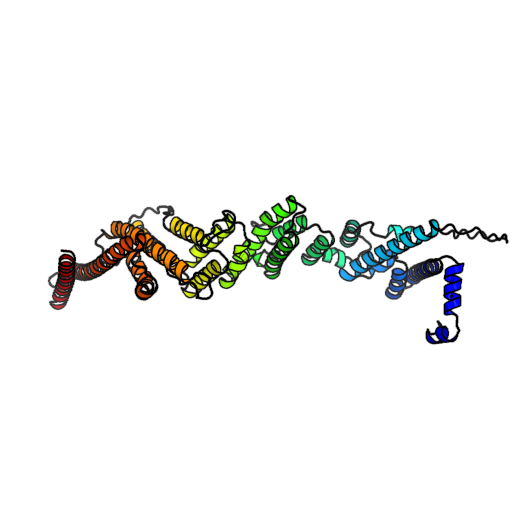LA A 1 113 ? 47.746 7.966 -60.157 1.00 30.23 113 ALA A N 1
ATOM 911 C CA . ALA A 1 113 ? 46.481 8.684 -59.996 1.00 30.23 113 ALA A CA 1
ATOM 912 C C . ALA A 1 113 ? 46.338 9.096 -58.529 1.00 30.23 113 ALA A C 1
ATOM 914 O O . ALA A 1 113 ? 46.065 8.274 -57.659 1.00 30.23 113 ALA A O 1
ATOM 915 N N . GLN A 1 114 ? 46.525 10.386 -58.251 1.00 37.38 114 GLN A N 1
ATOM 916 C CA . GLN A 1 114 ? 46.076 10.998 -57.006 1.00 37.38 114 GLN A CA 1
ATOM 917 C C . GLN A 1 114 ? 44.540 10.951 -56.964 1.00 37.38 114 GLN A C 1
ATOM 919 O O . GLN A 1 114 ? 43.866 11.931 -57.257 1.00 37.38 114 GLN A O 1
ATOM 924 N N . SER A 1 115 ? 43.968 9.805 -56.608 1.00 32.25 115 SER A N 1
ATOM 925 C CA . SER A 1 115 ? 42.732 9.794 -55.840 1.00 32.25 115 SER A CA 1
ATOM 926 C C . SER A 1 115 ? 43.160 9.661 -54.390 1.00 32.25 115 SER A C 1
ATOM 928 O O . SER A 1 115 ? 43.416 8.561 -53.901 1.00 32.25 115 SER A O 1
ATOM 930 N N . SER A 1 116 ? 43.289 10.795 -53.712 1.00 32.06 116 SER A N 1
ATOM 931 C CA . SER A 1 116 ? 43.364 10.871 -52.259 1.00 32.06 116 SER A CA 1
ATOM 932 C C . SER A 1 116 ? 42.044 10.374 -51.659 1.00 32.06 116 SER A C 1
ATOM 934 O O . SER A 1 116 ? 41.245 11.148 -51.145 1.00 32.06 116 SER A O 1
ATOM 936 N N . VAL A 1 117 ? 41.785 9.073 -51.759 1.00 37.34 117 VAL A N 1
ATOM 937 C CA . VAL A 1 117 ? 40.841 8.362 -50.898 1.00 37.34 117 VAL A CA 1
ATOM 938 C C . VAL A 1 117 ? 41.711 7.653 -49.875 1.00 37.34 117 VAL A C 1
ATOM 940 O O . VAL A 1 117 ? 41.912 6.441 -49.906 1.00 37.34 117 VAL A O 1
ATOM 943 N N . GLY A 1 118 ? 42.350 8.474 -49.042 1.00 32.84 118 GLY A N 1
ATOM 944 C CA . GLY A 1 118 ? 43.070 7.985 -47.883 1.00 32.84 118 GLY A CA 1
ATOM 945 C C . GLY A 1 118 ? 42.098 7.355 -46.875 1.00 32.84 118 GLY A C 1
ATOM 946 O O . GLY A 1 118 ? 40.888 7.581 -46.960 1.00 32.84 118 GLY A O 1
ATOM 947 N N . PRO A 1 119 ? 42.607 6.602 -45.891 1.00 39.41 119 PRO A N 1
ATOM 948 C CA . PRO A 1 119 ? 41.810 5.905 -44.876 1.00 39.41 119 PRO A CA 1
ATOM 949 C C . PRO A 1 119 ? 41.021 6.819 -43.913 1.00 39.41 119 PRO A C 1
ATOM 951 O O . PRO A 1 119 ? 40.420 6.311 -42.973 1.00 39.41 119 PRO A O 1
ATOM 954 N N . GLU A 1 120 ? 41.015 8.138 -44.128 1.00 45.50 120 GLU A N 1
ATOM 955 C CA . GLU A 1 120 ? 40.574 9.158 -43.164 1.00 45.50 120 GLU A CA 1
ATOM 956 C C . GLU A 1 120 ? 39.229 9.838 -43.455 1.00 45.50 120 GLU A C 1
ATOM 958 O O . GLU A 1 120 ? 38.837 10.728 -42.713 1.00 45.50 120 GLU A O 1
ATOM 963 N N . SER A 1 121 ? 38.472 9.454 -44.479 1.00 53.09 121 SER A N 1
ATOM 964 C CA . SER A 1 121 ? 37.175 10.101 -44.728 1.00 53.09 121 SER A CA 1
ATOM 965 C C . SER A 1 121 ? 36.052 9.082 -44.720 1.00 53.09 121 SER A C 1
ATOM 967 O O . SER A 1 121 ? 35.416 8.790 -45.731 1.00 53.09 121 SER A O 1
ATOM 969 N N . TRP A 1 122 ? 35.780 8.539 -43.530 1.00 58.59 122 TRP A N 1
ATOM 970 C CA . TRP A 1 122 ? 34.379 8.282 -43.230 1.00 58.59 122 TRP A CA 1
ATOM 971 C C . TRP A 1 122 ? 33.632 9.597 -43.463 1.00 58.59 122 TRP A C 1
ATOM 973 O O . TRP A 1 122 ? 34.176 10.648 -43.115 1.00 58.59 122 TRP A O 1
ATOM 983 N N . PRO A 1 123 ? 32.434 9.598 -44.060 1.00 61.28 123 PRO A N 1
ATOM 984 C CA . PRO A 1 123 ? 31.761 10.856 -44.276 1.00 61.28 123 PRO A CA 1
ATOM 985 C C . PRO A 1 123 ? 31.528 11.527 -42.915 1.00 61.28 123 PRO A C 1
ATOM 987 O O . PRO A 1 123 ? 30.712 11.044 -42.136 1.00 61.28 123 PRO A O 1
ATOM 990 N N . TYR A 1 124 ? 32.267 12.598 -42.596 1.00 66.19 124 TYR A N 1
ATOM 991 C CA . TYR A 1 124 ? 32.201 13.265 -41.284 1.00 66.19 124 TYR A CA 1
ATOM 992 C C . TYR A 1 124 ? 30.752 13.564 -40.887 1.00 66.19 124 TYR A C 1
ATOM 994 O O . TYR A 1 124 ? 30.337 13.303 -39.766 1.00 66.19 124 TYR A O 1
ATOM 1002 N N . HIS A 1 125 ? 29.933 13.918 -41.876 1.00 72.44 125 HIS A N 1
ATOM 1003 C CA . HIS A 1 125 ? 28.505 14.150 -41.719 1.00 72.44 125 HIS A CA 1
ATOM 1004 C C . HIS A 1 125 ? 27.686 12.938 -41.236 1.00 72.44 125 HIS A C 1
ATOM 1006 O O . HIS A 1 125 ? 26.585 13.146 -40.746 1.00 72.44 125 HIS A O 1
ATOM 1012 N N . VAL A 1 126 ? 28.137 11.688 -41.396 1.00 80.50 126 VAL A N 1
ATOM 1013 C CA . VAL A 1 126 ? 27.495 10.493 -40.809 1.00 80.50 126 VAL A CA 1
ATOM 1014 C C . VAL A 1 126 ? 27.917 10.314 -39.349 1.00 80.50 126 VAL A C 1
ATOM 1016 O O . VAL A 1 126 ? 27.092 9.891 -38.540 1.00 80.50 126 VAL A O 1
ATOM 1019 N N . LEU A 1 127 ? 29.160 10.656 -38.989 1.00 82.38 127 LEU A N 1
ATOM 1020 C CA . LEU A 1 127 ? 29.611 10.642 -37.588 1.00 82.38 127 LEU A CA 1
ATOM 1021 C C . LEU A 1 127 ? 28.906 11.738 -36.789 1.00 82.38 127 LEU A C 1
ATOM 1023 O O . LEU A 1 127 ? 28.373 11.453 -35.722 1.00 82.38 127 LEU A O 1
ATOM 1027 N N . ASP A 1 128 ? 28.787 12.940 -37.357 1.00 85.06 128 ASP A N 1
ATOM 1028 C CA . ASP A 1 128 ? 28.115 14.090 -36.733 1.00 85.06 128 ASP A CA 1
ATOM 1029 C C . ASP A 1 128 ? 26.631 13.814 -36.420 1.00 85.06 128 ASP A C 1
ATOM 1031 O O . ASP A 1 128 ? 26.027 14.411 -35.524 1.00 85.06 128 ASP A O 1
ATOM 1035 N N . GLN A 1 129 ? 26.014 12.880 -37.151 1.00 88.69 129 GLN A N 1
ATOM 1036 C CA . GLN A 1 129 ? 24.634 12.469 -36.914 1.00 88.69 129 GLN A CA 1
ATOM 1037 C C . GLN A 1 129 ? 24.474 11.598 -35.665 1.00 88.69 129 GLN A C 1
ATOM 1039 O O . GLN A 1 129 ? 23.375 11.567 -35.100 1.00 88.69 129 GLN A O 1
ATOM 1044 N N . GLN A 1 130 ? 25.522 10.913 -35.202 1.00 90.56 130 GLN A N 1
ATOM 1045 C CA . GLN A 1 130 ? 25.404 9.943 -34.115 1.00 90.56 130 GLN A CA 1
ATOM 1046 C C . GLN A 1 130 ? 25.219 10.619 -32.753 1.00 90.56 130 GLN A C 1
ATOM 1048 O O . GLN A 1 130 ? 25.678 11.745 -32.534 1.00 90.56 130 GLN A O 1
ATOM 1053 N N . PRO A 1 131 ? 24.474 10.006 -31.824 1.00 91.56 131 PRO A N 1
ATOM 1054 C CA . PRO A 1 131 ? 24.532 10.410 -30.427 1.00 91.56 131 PRO A CA 1
ATOM 1055 C C . PRO A 1 131 ? 25.914 10.077 -29.841 1.00 91.56 131 PRO A C 1
ATOM 1057 O O . PRO A 1 131 ? 26.565 9.132 -30.276 1.00 91.56 131 PRO A O 1
ATOM 1060 N N . HIS A 1 132 ? 26.363 10.875 -28.873 1.00 88.50 132 HIS A N 1
ATOM 1061 C CA . HIS A 1 132 ? 27.646 10.656 -28.193 1.00 88.50 132 HIS A CA 1
ATOM 1062 C C . HIS A 1 132 ? 27.483 9.708 -27.001 1.00 88.50 132 HIS A C 1
ATOM 1064 O O . HIS A 1 132 ? 28.357 8.896 -26.715 1.00 88.50 132 HIS A O 1
ATOM 1070 N N . ASP A 1 133 ? 26.343 9.815 -26.328 1.00 93.00 133 ASP A N 1
ATOM 1071 C CA . ASP A 1 133 ? 25.937 9.027 -25.180 1.00 93.00 133 ASP A CA 1
ATOM 1072 C C . ASP A 1 133 ? 24.420 8.776 -25.221 1.00 93.00 133 ASP A C 1
ATOM 1074 O O . ASP A 1 133 ? 23.694 9.258 -26.101 1.00 93.00 133 ASP A O 1
ATOM 1078 N N . LEU A 1 134 ? 23.931 8.007 -24.248 1.00 93.19 134 LEU A N 1
ATOM 1079 C CA . LEU A 1 134 ? 22.509 7.708 -24.134 1.00 93.19 134 LEU A CA 1
ATOM 1080 C C . LEU A 1 134 ? 21.674 8.980 -23.915 1.00 93.19 134 LEU A C 1
ATOM 1082 O O . LEU A 1 134 ? 20.605 9.116 -24.504 1.00 93.19 134 LEU A O 1
ATOM 1086 N N . THR A 1 135 ? 22.175 9.941 -23.139 1.00 93.25 135 THR A N 1
ATOM 1087 C CA . THR A 1 135 ? 21.498 11.223 -22.901 1.00 93.25 135 THR A CA 1
ATOM 1088 C C . THR A 1 135 ? 21.282 11.991 -24.205 1.00 93.25 135 THR A C 1
ATOM 1090 O O . THR A 1 135 ? 20.165 12.425 -24.488 1.00 93.25 135 THR A O 1
ATOM 1093 N N . ALA A 1 136 ? 22.311 12.101 -25.051 1.00 93.38 136 ALA A N 1
ATOM 1094 C CA . ALA A 1 136 ? 22.213 12.735 -26.361 1.00 93.38 136 ALA A CA 1
ATOM 1095 C C . ALA A 1 136 ? 21.275 11.970 -27.304 1.00 93.38 136 ALA A C 1
ATOM 1097 O O . ALA A 1 136 ? 20.591 12.598 -28.113 1.00 93.38 136 ALA A O 1
ATOM 1098 N N . LEU A 1 137 ? 21.217 10.636 -27.211 1.00 94.88 137 LEU A N 1
ATOM 1099 C CA . LEU A 1 137 ? 20.252 9.827 -27.962 1.00 94.88 137 LEU A CA 1
ATOM 1100 C C . LEU A 1 137 ? 18.819 10.190 -27.562 1.00 94.88 137 LEU A C 1
ATOM 1102 O O . LEU A 1 137 ? 18.006 10.516 -28.425 1.00 94.88 137 LEU A O 1
ATOM 1106 N N . LEU A 1 138 ? 18.520 10.190 -26.263 1.00 94.31 138 LEU A N 1
ATOM 1107 C CA . LEU A 1 138 ? 17.191 10.520 -25.746 1.00 94.31 138 LEU A CA 1
ATOM 1108 C C . LEU A 1 138 ? 16.803 11.973 -26.051 1.00 94.31 138 LEU A C 1
ATOM 1110 O O . LEU A 1 138 ? 15.673 12.243 -26.461 1.00 94.31 138 LEU A O 1
ATOM 1114 N N . GLN A 1 139 ? 17.753 12.906 -25.949 1.00 93.31 139 GLN A N 1
ATOM 1115 C CA . GLN A 1 139 ? 17.544 14.297 -26.341 1.00 93.31 139 GLN A CA 1
ATOM 1116 C C . GLN A 1 139 ? 17.238 14.416 -27.840 1.00 93.31 139 GLN A C 1
ATOM 1118 O O . GLN A 1 139 ? 16.300 15.116 -28.219 1.00 93.31 139 GLN A O 1
ATOM 1123 N N . LYS A 1 140 ? 17.969 13.695 -28.703 1.00 93.12 140 LYS A N 1
ATOM 1124 C CA . LYS A 1 140 ? 17.687 13.648 -30.146 1.00 93.12 140 LYS A CA 1
ATOM 1125 C C . LYS A 1 140 ? 16.301 13.062 -30.433 1.00 93.12 140 LYS A C 1
ATOM 1127 O O . LYS A 1 140 ? 15.597 13.619 -31.268 1.00 93.12 140 LYS A O 1
ATOM 1132 N N . LEU A 1 141 ? 15.869 12.006 -29.739 1.00 92.94 141 LEU A N 1
ATOM 1133 C CA . LEU A 1 141 ? 14.503 11.475 -29.882 1.00 92.94 141 LEU A CA 1
ATOM 1134 C C . LEU A 1 141 ? 13.433 12.502 -29.499 1.00 92.94 141 LEU A C 1
ATOM 1136 O O . LEU A 1 141 ? 12.382 12.571 -30.134 1.00 92.94 141 LEU A O 1
ATOM 1140 N N . HIS A 1 142 ? 13.686 13.301 -28.464 1.00 91.00 142 HIS A N 1
ATOM 1141 C CA . HIS A 1 142 ? 12.721 14.280 -27.979 1.00 91.00 142 HIS A CA 1
ATOM 1142 C C . HIS A 1 142 ? 12.655 15.545 -28.852 1.00 91.00 142 HIS A C 1
ATOM 1144 O O . HIS A 1 142 ? 11.559 16.041 -29.110 1.00 91.00 142 HIS A O 1
ATOM 1150 N N . SER A 1 143 ? 13.798 16.086 -29.292 1.00 87.31 143 SER A N 1
ATOM 1151 C CA . SER A 1 143 ? 13.882 17.444 -29.857 1.00 87.31 143 SER A CA 1
ATOM 1152 C C . SER A 1 143 ? 14.617 17.570 -31.197 1.00 87.31 143 SER A C 1
ATOM 1154 O O . SER A 1 143 ? 14.992 18.681 -31.562 1.00 87.31 143 SER A O 1
ATOM 1156 N N . SER A 1 144 ? 14.894 16.479 -31.919 1.00 88.12 144 SER A N 1
ATOM 1157 C CA . SER A 1 144 ? 15.533 16.571 -33.240 1.00 88.12 144 SER A CA 1
ATOM 1158 C C . SER A 1 144 ? 14.523 16.855 -34.352 1.00 88.12 144 SER A C 1
ATOM 1160 O O . SER A 1 144 ? 13.554 16.119 -34.506 1.00 88.12 144 SER A O 1
ATOM 1162 N N . ASP A 1 145 ? 14.835 17.824 -35.216 1.00 87.62 145 ASP A N 1
ATOM 1163 C CA . ASP A 1 145 ? 14.056 18.125 -36.431 1.00 87.62 145 ASP A CA 1
ATOM 1164 C C . ASP A 1 145 ? 14.038 16.975 -37.457 1.00 87.62 145 ASP A C 1
ATOM 1166 O O . ASP A 1 145 ? 13.236 16.971 -38.388 1.00 87.62 145 ASP A O 1
ATOM 1170 N N . LEU A 1 146 ? 14.946 16.000 -37.324 1.00 87.44 146 LEU A N 1
ATOM 1171 C CA . LEU A 1 146 ? 15.023 14.834 -38.213 1.00 87.44 146 LEU A CA 1
ATOM 1172 C C . LEU A 1 146 ? 14.016 13.740 -37.844 1.00 87.44 146 LEU A C 1
ATOM 1174 O O . LEU A 1 146 ? 13.801 12.814 -38.626 1.00 87.44 146 LEU A O 1
ATOM 1178 N N . VAL A 1 147 ? 13.461 13.809 -36.637 1.00 90.94 147 VAL A N 1
ATOM 1179 C CA . VAL A 1 147 ? 12.566 12.802 -36.078 1.00 90.94 147 VAL A CA 1
ATOM 1180 C C . VAL A 1 147 ? 11.121 13.169 -36.407 1.00 90.94 147 VAL A C 1
ATOM 1182 O O . VAL A 1 147 ? 10.739 14.336 -36.406 1.00 90.94 147 VAL A O 1
ATOM 1185 N N . HIS A 1 148 ? 10.302 12.162 -36.709 1.00 91.69 148 HIS A N 1
ATOM 1186 C CA . HIS A 1 148 ? 8.888 12.374 -36.996 1.00 91.69 148 HIS A CA 1
ATOM 1187 C C . HIS A 1 148 ? 8.148 12.930 -35.762 1.00 91.69 148 HIS A C 1
ATOM 1189 O O . HIS A 1 148 ? 8.345 12.448 -34.649 1.00 91.69 148 HIS A O 1
ATOM 1195 N N . GLU A 1 149 ? 7.239 13.894 -35.943 1.00 91.31 149 GLU A N 1
ATOM 1196 C CA . GLU A 1 149 ? 6.550 14.594 -34.838 1.00 91.31 149 GLU A CA 1
ATOM 1197 C C . GLU A 1 149 ? 5.827 13.641 -33.864 1.00 91.31 149 GLU A C 1
ATOM 1199 O O . GLU A 1 149 ? 5.783 13.870 -32.653 1.00 91.31 149 GLU A O 1
ATOM 1204 N N . THR A 1 150 ? 5.294 12.524 -34.372 1.00 92.62 150 THR A N 1
ATOM 1205 C CA . THR A 1 150 ? 4.658 11.478 -33.549 1.00 92.62 150 THR A CA 1
ATOM 1206 C C . THR A 1 150 ? 5.610 10.861 -32.532 1.00 92.62 150 THR A C 1
ATOM 1208 O O . THR A 1 150 ? 5.171 10.539 -31.432 1.00 92.62 150 THR A O 1
ATOM 1211 N N . VAL A 1 151 ? 6.895 10.728 -32.865 1.00 93.75 151 VAL A N 1
ATOM 1212 C CA . VAL A 1 151 ? 7.930 10.209 -31.965 1.00 93.75 151 VAL A CA 1
ATOM 1213 C C . VAL A 1 151 ? 8.227 11.232 -30.874 1.00 93.75 151 VAL A C 1
ATOM 1215 O O . VAL A 1 151 ? 8.211 10.882 -29.697 1.00 93.75 151 VAL A O 1
ATOM 1218 N N . SER A 1 152 ? 8.405 12.507 -31.235 1.00 91.69 152 SER A N 1
ATOM 1219 C CA . SER A 1 152 ? 8.605 13.586 -30.258 1.00 91.69 152 SER A CA 1
ATOM 1220 C C . SER A 1 152 ? 7.418 13.722 -29.301 1.00 91.69 152 SER A C 1
ATOM 1222 O O . SER A 1 152 ? 7.604 13.967 -28.108 1.00 91.69 152 SER A O 1
ATOM 1224 N N . ARG A 1 153 ? 6.188 13.513 -29.793 1.00 91.31 153 ARG A N 1
ATOM 1225 C CA . ARG A 1 153 ? 4.985 13.439 -28.953 1.00 91.31 153 ARG A CA 1
ATOM 1226 C C . ARG A 1 153 ? 4.997 12.204 -28.050 1.00 91.31 153 ARG A C 1
ATOM 1228 O O . ARG A 1 153 ? 4.709 12.345 -26.865 1.00 91.31 153 ARG A O 1
ATOM 1235 N N . ALA A 1 154 ? 5.362 11.035 -28.577 1.00 92.81 154 ALA A N 1
ATOM 1236 C CA . ALA A 1 154 ? 5.450 9.795 -27.807 1.00 92.81 154 ALA A CA 1
ATOM 1237 C C . ALA A 1 154 ? 6.470 9.891 -26.661 1.00 92.81 154 ALA A C 1
ATOM 1239 O O . ALA A 1 154 ? 6.212 9.383 -25.577 1.00 92.81 154 ALA A O 1
ATOM 1240 N N . CYS A 1 155 ? 7.573 10.632 -26.829 1.00 92.38 155 CYS A N 1
ATOM 1241 C CA . CYS A 1 155 ? 8.533 10.893 -25.747 1.00 92.38 155 CYS A CA 1
ATOM 1242 C C . CYS A 1 155 ? 7.903 11.560 -24.507 1.00 92.38 155 CYS A C 1
ATOM 1244 O O . CYS A 1 155 ? 8.476 11.487 -23.423 1.00 92.38 155 CYS A O 1
ATOM 1246 N N . ARG A 1 156 ? 6.735 12.205 -24.642 1.00 90.44 156 ARG A N 1
ATOM 1247 C CA . ARG A 1 156 ? 6.001 12.825 -23.527 1.00 90.44 156 ARG A CA 1
ATOM 1248 C C . ARG A 1 156 ? 5.000 11.879 -22.862 1.00 90.44 156 ARG A C 1
ATOM 1250 O O . ARG A 1 156 ? 4.458 12.225 -21.817 1.00 90.44 156 ARG A O 1
ATOM 1257 N N . GLU A 1 157 ? 4.746 10.702 -23.425 1.00 91.19 157 GLU A N 1
ATOM 1258 C CA . GLU A 1 157 ? 3.855 9.701 -22.833 1.00 91.19 157 GLU A CA 1
ATOM 1259 C C . GLU A 1 157 ? 4.496 9.096 -21.572 1.00 91.19 157 GLU A C 1
ATOM 1261 O O . GLU A 1 157 ? 5.698 8.828 -21.541 1.00 91.19 157 GLU A O 1
ATOM 1266 N N . GLN A 1 158 ? 3.701 8.867 -20.521 1.00 90.94 158 GLN A N 1
ATOM 1267 C CA . GLN A 1 158 ? 4.204 8.445 -19.203 1.00 90.94 158 GLN A CA 1
ATOM 1268 C C . GLN A 1 158 ? 5.040 7.159 -19.275 1.00 90.94 158 GLN A C 1
ATOM 1270 O O . GLN A 1 158 ? 6.143 7.101 -18.736 1.00 90.94 158 GLN A O 1
ATOM 1275 N N . HIS A 1 159 ? 4.570 6.147 -20.013 1.00 90.81 159 HIS A N 1
ATOM 1276 C CA . HIS A 1 159 ? 5.296 4.885 -20.172 1.00 90.81 159 HIS A CA 1
ATOM 1277 C C . HIS A 1 159 ? 6.650 5.060 -20.885 1.00 90.81 159 HIS A C 1
ATOM 1279 O O . HIS A 1 159 ? 7.605 4.354 -20.559 1.00 90.81 159 HIS A O 1
ATOM 1285 N N . ARG A 1 160 ? 6.778 6.022 -21.813 1.00 94.00 160 ARG A N 1
ATOM 1286 C CA . ARG A 1 160 ? 8.065 6.339 -22.459 1.00 94.00 160 ARG A CA 1
ATOM 1287 C C . ARG A 1 160 ? 8.989 7.078 -21.523 1.00 94.00 160 ARG A C 1
ATOM 1289 O O . ARG A 1 160 ? 10.166 6.745 -21.468 1.00 94.00 160 ARG A O 1
ATOM 1296 N N . GLN A 1 161 ? 8.470 8.025 -20.749 1.00 93.19 161 GLN A N 1
ATOM 1297 C CA . GLN A 1 161 ? 9.260 8.691 -19.718 1.00 93.19 161 GLN A CA 1
ATOM 1298 C C . GLN A 1 161 ? 9.815 7.678 -18.706 1.00 93.19 161 GLN A C 1
ATOM 1300 O O . GLN A 1 161 ? 10.992 7.758 -18.359 1.00 93.19 161 GLN A O 1
ATOM 1305 N N . ILE A 1 162 ? 9.025 6.671 -18.315 1.00 94.44 162 ILE A N 1
ATOM 1306 C CA . ILE A 1 162 ? 9.495 5.557 -17.479 1.00 94.44 162 ILE A CA 1
ATOM 1307 C C . ILE A 1 162 ? 10.629 4.789 -18.176 1.00 94.44 162 ILE A C 1
ATOM 1309 O O . ILE A 1 162 ? 11.711 4.655 -17.607 1.00 94.44 162 ILE A O 1
ATOM 1313 N N . GLN A 1 163 ? 10.421 4.327 -19.417 1.00 94.94 163 GLN A N 1
ATOM 1314 C CA . GLN A 1 163 ? 11.436 3.582 -20.179 1.00 94.94 163 GLN A CA 1
ATOM 1315 C C . GLN A 1 163 ? 12.747 4.366 -20.323 1.00 94.94 163 GLN A C 1
ATOM 1317 O O . GLN A 1 163 ? 13.817 3.822 -20.068 1.00 94.94 163 GLN A O 1
ATOM 1322 N N . MET A 1 164 ? 12.671 5.649 -20.677 1.00 94.81 164 MET A N 1
ATOM 1323 C CA . MET A 1 164 ? 13.840 6.510 -20.864 1.00 94.81 164 MET A CA 1
ATOM 1324 C C . MET A 1 164 ? 14.628 6.716 -19.564 1.00 94.81 164 MET A C 1
ATOM 1326 O O . MET A 1 164 ? 15.860 6.656 -19.581 1.00 94.81 164 MET A O 1
ATOM 1330 N N . ASN A 1 165 ? 13.946 6.906 -18.430 1.00 94.62 165 ASN A N 1
ATOM 1331 C CA . ASN A 1 165 ? 14.611 7.018 -17.131 1.00 94.62 165 ASN A CA 1
ATOM 1332 C C . ASN A 1 165 ? 15.268 5.703 -16.696 1.00 94.62 165 ASN A C 1
ATOM 1334 O O . ASN A 1 165 ? 16.405 5.728 -16.226 1.00 94.62 165 ASN A O 1
ATOM 1338 N N . LEU A 1 166 ? 14.599 4.564 -16.912 1.00 93.81 166 LEU A N 1
ATOM 1339 C CA . LEU A 1 166 ? 15.166 3.239 -16.636 1.00 93.81 166 LEU A CA 1
ATOM 1340 C C . LEU A 1 166 ? 16.402 2.961 -17.498 1.00 93.81 166 LEU A C 1
ATOM 1342 O O . LEU A 1 166 ? 17.412 2.498 -16.979 1.00 93.81 166 LEU A O 1
ATOM 1346 N N . MET A 1 167 ? 16.354 3.292 -18.793 1.00 93.88 167 MET A N 1
ATOM 1347 C CA . MET A 1 167 ? 17.510 3.178 -19.690 1.00 93.88 167 MET A CA 1
ATOM 1348 C C . MET A 1 167 ? 18.681 4.044 -19.212 1.00 93.88 167 MET A C 1
ATOM 1350 O O . MET A 1 167 ? 19.826 3.608 -19.277 1.00 93.88 167 MET A O 1
ATOM 1354 N N . SER A 1 168 ? 18.392 5.254 -18.726 1.00 92.38 168 SER A N 1
ATOM 1355 C CA . SER A 1 168 ? 19.402 6.209 -18.245 1.00 92.38 168 SER A CA 1
ATOM 1356 C C . SER A 1 168 ? 19.930 5.888 -16.846 1.00 92.38 168 SER A C 1
ATOM 1358 O O . SER A 1 168 ? 20.864 6.541 -16.391 1.00 92.38 168 SER A O 1
ATOM 1360 N N . GLY A 1 169 ? 19.314 4.935 -16.140 1.00 90.12 169 GLY A N 1
ATOM 1361 C CA . GLY A 1 169 ? 19.615 4.633 -14.740 1.00 90.12 169 GLY A CA 1
ATOM 1362 C C . GLY A 1 169 ? 19.231 5.747 -13.758 1.00 90.12 169 GLY A C 1
ATOM 1363 O O . GLY A 1 169 ? 19.617 5.685 -12.595 1.00 90.12 169 GLY A O 1
ATOM 1364 N N . ASN A 1 170 ? 18.466 6.761 -14.183 1.00 90.31 170 ASN A N 1
ATOM 1365 C CA . ASN A 1 170 ? 18.075 7.882 -13.324 1.00 90.31 170 ASN A CA 1
ATOM 1366 C C . ASN A 1 170 ? 16.822 7.531 -12.505 1.00 90.31 170 ASN A C 1
ATOM 1368 O O . ASN A 1 170 ? 15.719 8.026 -12.749 1.00 90.31 170 ASN A O 1
ATOM 1372 N N . ILE A 1 171 ? 16.998 6.629 -11.538 1.00 92.00 171 ILE A N 1
ATOM 1373 C CA . ILE A 1 171 ? 15.913 6.141 -10.677 1.00 92.00 171 ILE A CA 1
ATOM 1374 C C . ILE A 1 171 ? 15.373 7.259 -9.778 1.00 92.00 171 ILE A C 1
ATOM 1376 O O . ILE A 1 171 ? 14.167 7.351 -9.569 1.00 92.00 171 ILE A O 1
ATOM 1380 N N . SER A 1 172 ? 16.244 8.154 -9.310 1.00 92.25 172 SER A N 1
ATOM 1381 C CA . SER A 1 172 ? 15.847 9.299 -8.486 1.00 92.25 172 SER A CA 1
ATOM 1382 C C . SER A 1 172 ? 14.820 10.183 -9.203 1.00 92.25 172 SER A C 1
ATOM 1384 O O . SER A 1 172 ? 13.764 10.481 -8.643 1.00 92.25 172 SER A O 1
ATOM 1386 N N . HIS A 1 173 ? 15.068 10.538 -10.468 1.00 93.38 173 HIS A N 1
ATOM 1387 C CA . HIS A 1 173 ? 14.115 11.319 -11.259 1.00 93.38 173 HIS A CA 1
ATOM 1388 C C . HIS A 1 173 ? 12.848 10.527 -11.616 1.00 93.38 173 HIS A C 1
ATOM 1390 O O . HIS A 1 173 ? 11.753 11.089 -11.621 1.00 93.38 173 HIS A O 1
ATOM 1396 N N . LEU A 1 174 ? 12.971 9.218 -11.870 1.00 94.75 174 LEU A N 1
ATOM 1397 C CA . LEU A 1 174 ? 11.817 8.346 -12.096 1.00 94.75 174 LEU A CA 1
ATOM 1398 C C . LEU A 1 174 ? 10.837 8.384 -10.916 1.00 94.75 174 LEU A C 1
ATOM 1400 O O . LEU A 1 174 ? 9.633 8.498 -11.136 1.00 94.75 174 LEU A O 1
ATOM 1404 N N . LEU A 1 175 ? 11.341 8.312 -9.680 1.00 94.69 175 LEU A N 1
ATOM 1405 C CA . LEU A 1 175 ? 10.509 8.387 -8.476 1.00 94.69 175 LEU A CA 1
ATOM 1406 C C . LEU A 1 175 ? 9.786 9.735 -8.370 1.00 94.69 175 LEU A C 1
ATOM 1408 O O . LEU A 1 175 ? 8.597 9.751 -8.056 1.00 94.69 175 LEU A O 1
ATOM 1412 N N . ASP A 1 176 ? 10.456 10.845 -8.697 1.00 93.75 176 ASP A N 1
ATOM 1413 C CA . ASP A 1 176 ? 9.823 12.173 -8.710 1.00 93.75 176 ASP A CA 1
ATOM 1414 C C . ASP A 1 176 ? 8.705 12.266 -9.748 1.00 93.75 176 ASP A C 1
ATOM 1416 O O . ASP A 1 176 ? 7.637 12.803 -9.459 1.00 93.75 176 ASP A O 1
ATOM 1420 N N . LEU A 1 177 ? 8.932 11.735 -10.954 1.00 93.06 177 LEU A N 1
ATOM 1421 C CA . LEU A 1 177 ? 7.924 11.720 -12.013 1.00 93.06 177 LEU A CA 1
ATOM 1422 C C . LEU A 1 177 ? 6.714 10.879 -11.608 1.00 93.06 177 LEU A C 1
ATOM 1424 O O . LEU A 1 177 ? 5.587 11.369 -11.685 1.00 93.06 177 LEU A O 1
ATOM 1428 N N . LEU A 1 178 ? 6.945 9.658 -11.114 1.00 93.19 178 LEU A N 1
ATOM 1429 C CA . LEU A 1 178 ? 5.879 8.788 -10.617 1.00 93.19 178 LEU A CA 1
ATOM 1430 C C . LEU A 1 178 ? 5.089 9.481 -9.507 1.00 93.19 178 LEU A C 1
ATOM 1432 O O . LEU A 1 178 ? 3.864 9.540 -9.571 1.00 93.19 178 LEU A O 1
ATOM 1436 N N . TRP A 1 179 ? 5.772 10.074 -8.527 1.00 93.00 179 TRP A N 1
ATOM 1437 C CA . TRP A 1 179 ? 5.095 10.800 -7.461 1.00 93.00 179 TRP A CA 1
ATOM 1438 C C . TRP A 1 179 ? 4.342 12.028 -7.977 1.00 93.00 179 TRP A C 1
ATOM 1440 O O . TRP A 1 179 ? 3.226 12.275 -7.537 1.00 93.00 179 TRP A O 1
ATOM 1450 N N . SER A 1 180 ? 4.870 12.762 -8.958 1.00 91.12 180 SER A N 1
ATOM 1451 C CA . SER A 1 180 ? 4.174 13.915 -9.545 1.00 91.12 180 SER A CA 1
ATOM 1452 C C . SER A 1 180 ? 2.859 13.541 -10.241 1.00 91.12 180 SER A C 1
ATOM 1454 O O . SER A 1 180 ? 1.928 14.344 -10.251 1.00 91.12 180 SER A O 1
ATOM 1456 N N . TRP A 1 181 ? 2.766 12.328 -10.795 1.00 88.75 181 TRP A N 1
ATOM 1457 C CA . TRP A 1 181 ? 1.547 11.819 -11.430 1.00 88.75 181 TRP A CA 1
ATOM 1458 C C . TRP A 1 181 ? 0.562 11.220 -10.422 1.00 88.75 181 TRP A C 1
ATOM 1460 O O . TRP A 1 181 ? -0.642 11.242 -10.661 1.00 88.75 181 TRP A O 1
ATOM 1470 N N . LEU A 1 182 ? 1.068 10.683 -9.308 1.00 87.12 182 LEU A N 1
ATOM 1471 C CA . LEU A 1 182 ? 0.276 9.993 -8.285 1.00 87.12 182 LEU A CA 1
ATOM 1472 C C . LEU A 1 182 ? -0.134 10.892 -7.112 1.00 87.12 182 LEU A C 1
ATOM 1474 O O . LEU A 1 182 ? -1.072 10.570 -6.385 1.00 87.12 182 LEU A O 1
ATOM 1478 N N . SER A 1 183 ? 0.566 12.001 -6.896 1.00 83.94 183 SER A N 1
ATOM 1479 C CA . SER A 1 183 ? 0.283 12.919 -5.801 1.00 83.94 183 SER A CA 1
ATOM 1480 C C . SER A 1 183 ? -1.101 13.549 -5.993 1.00 83.94 183 SER A C 1
ATOM 1482 O O . SER A 1 183 ? -1.413 14.024 -7.091 1.00 83.94 183 SER A O 1
ATOM 1484 N N . PRO A 1 184 ? -1.953 13.574 -4.954 1.00 69.38 184 PRO A N 1
ATOM 1485 C CA . PRO A 1 184 ? -3.258 14.209 -5.020 1.00 69.38 184 PRO A CA 1
ATOM 1486 C C . PRO A 1 184 ? -3.049 15.726 -5.078 1.00 69.38 184 PRO A C 1
ATOM 1488 O O . PRO A 1 184 ? -2.953 16.392 -4.052 1.00 69.38 184 PRO A O 1
ATOM 1491 N N . ALA A 1 185 ? -2.909 16.274 -6.284 1.00 57.31 185 ALA A N 1
ATOM 1492 C CA . ALA A 1 185 ? -2.740 17.707 -6.468 1.00 57.31 185 ALA A CA 1
ATOM 1493 C C . ALA A 1 185 ? -3.981 18.460 -5.962 1.00 57.31 185 ALA A C 1
ATOM 1495 O O . ALA A 1 185 ? -5.113 18.130 -6.330 1.00 57.31 185 ALA A O 1
ATOM 1496 N N . GLU A 1 186 ? -3.760 19.503 -5.155 1.00 49.88 186 GLU A N 1
ATOM 1497 C CA . GLU A 1 186 ? -4.740 20.572 -4.969 1.00 49.88 186 GLU A CA 1
ATOM 1498 C C . GLU A 1 186 ? -5.096 21.139 -6.347 1.00 49.88 186 GLU A C 1
ATOM 1500 O O . GLU A 1 186 ? -4.206 21.342 -7.175 1.00 49.88 186 GLU A O 1
ATOM 1505 N N . GLU A 1 187 ? -6.397 21.324 -6.587 1.00 45.50 187 GLU A N 1
ATOM 1506 C CA . GLU A 1 187 ? -7.032 21.830 -7.809 1.00 45.50 187 GLU A CA 1
ATOM 1507 C C . GLU A 1 187 ? -6.118 22.718 -8.672 1.00 45.50 187 GLU A C 1
ATOM 1509 O O . GLU A 1 187 ? -6.106 23.939 -8.548 1.00 45.50 187 GLU A O 1
ATOM 1514 N N . ASN A 1 188 ? -5.364 22.113 -9.591 1.00 40.97 188 ASN A N 1
ATOM 1515 C CA . ASN A 1 188 ? -4.595 22.846 -10.586 1.00 40.97 188 ASN A CA 1
ATOM 1516 C C . ASN A 1 188 ? -5.093 22.483 -11.982 1.00 40.97 188 ASN A C 1
ATOM 1518 O O . ASN A 1 188 ? -5.166 21.321 -12.373 1.00 40.97 188 ASN A O 1
ATOM 1522 N N . HIS A 1 189 ? -5.456 23.537 -12.708 1.00 41.31 189 HIS A N 1
ATOM 1523 C CA . HIS A 1 189 ? -6.149 23.600 -13.993 1.00 41.31 189 HIS A CA 1
ATOM 1524 C C . HIS A 1 189 ? -5.371 23.049 -15.206 1.00 41.31 189 HIS A C 1
ATOM 1526 O O . HIS A 1 189 ? -5.423 23.641 -16.282 1.00 41.31 189 HIS A O 1
ATOM 1532 N N . ASN A 1 190 ? -4.675 21.921 -15.079 1.00 42.12 190 ASN A N 1
ATOM 1533 C CA . ASN A 1 190 ? -4.085 21.237 -16.227 1.00 42.12 190 ASN A CA 1
ATOM 1534 C C . ASN A 1 190 ? -4.771 19.884 -16.422 1.00 42.12 190 ASN A C 1
ATOM 1536 O O . ASN A 1 190 ? -4.918 19.120 -15.476 1.00 42.12 190 ASN A O 1
ATOM 1540 N N . ASN A 1 191 ? -5.194 19.616 -17.661 1.00 42.47 191 ASN A N 1
ATOM 1541 C CA . ASN A 1 191 ? -5.928 18.431 -18.138 1.00 42.47 191 ASN A CA 1
ATOM 1542 C C . ASN A 1 191 ? -5.143 17.099 -18.029 1.00 42.47 191 ASN A C 1
ATOM 1544 O O . ASN A 1 191 ? -5.210 16.257 -18.923 1.00 42.47 191 ASN A O 1
ATOM 1548 N N . THR A 1 192 ? -4.363 16.906 -16.974 1.00 48.53 192 THR A N 1
ATOM 1549 C CA . THR A 1 192 ? -3.793 15.620 -16.577 1.00 48.53 192 THR A CA 1
ATOM 1550 C C . THR A 1 192 ? -4.784 14.945 -15.642 1.00 48.53 192 THR A C 1
ATOM 1552 O O . THR A 1 192 ? -5.182 15.529 -14.636 1.00 48.53 192 THR A O 1
ATOM 1555 N N . ALA A 1 193 ? -5.226 13.750 -16.029 1.00 46.25 193 ALA A N 1
ATOM 1556 C CA . ALA A 1 193 ? -6.137 12.919 -15.254 1.00 46.25 193 ALA A CA 1
ATOM 1557 C C . ALA A 1 193 ? -5.631 12.778 -13.802 1.00 46.25 193 ALA A C 1
ATOM 1559 O O . ALA A 1 193 ? -4.420 12.737 -13.569 1.00 46.25 193 ALA A O 1
ATOM 1560 N N . ARG A 1 194 ? -6.545 12.781 -12.825 1.00 53.62 194 ARG A N 1
ATOM 1561 C CA . ARG A 1 194 ? -6.214 12.667 -11.397 1.00 53.62 194 ARG A CA 1
ATOM 1562 C C . ARG A 1 194 ? -5.474 11.347 -11.137 1.00 53.62 194 ARG A C 1
ATOM 1564 O O . ARG A 1 194 ? -5.682 10.391 -11.874 1.00 53.62 194 ARG A O 1
ATOM 1571 N N . PRO A 1 195 ? -4.713 11.230 -10.037 1.00 51.38 195 PRO A N 1
ATOM 1572 C CA . PRO A 1 195 ? -4.115 9.958 -9.622 1.00 51.38 195 PRO A CA 1
ATOM 1573 C C . PRO A 1 195 ? -5.110 8.790 -9.578 1.00 51.38 195 PRO A C 1
ATOM 1575 O O . PRO A 1 195 ? -4.768 7.670 -9.929 1.00 51.38 195 PRO A O 1
ATOM 1578 N N . LEU A 1 196 ? -6.360 9.072 -9.191 1.00 54.84 196 LEU A N 1
ATOM 1579 C CA . LEU A 1 196 ? -7.472 8.113 -9.141 1.00 54.84 196 LEU A CA 1
ATOM 1580 C C . LEU A 1 196 ? -7.982 7.669 -10.524 1.00 54.84 196 LEU A C 1
ATOM 1582 O O . LEU A 1 196 ? -8.719 6.691 -10.607 1.00 54.84 196 LEU A O 1
ATOM 1586 N N . ASP A 1 197 ? -7.614 8.374 -11.592 1.00 63.47 197 ASP A N 1
ATOM 1587 C CA . ASP A 1 197 ? -8.126 8.138 -12.942 1.00 63.47 197 ASP A CA 1
ATOM 1588 C C . ASP A 1 197 ? -7.280 7.105 -13.720 1.00 63.47 197 ASP A C 1
ATOM 1590 O O . ASP A 1 197 ? -7.710 6.657 -14.784 1.00 63.47 197 ASP A O 1
ATOM 1594 N N . ASP A 1 198 ? -6.115 6.685 -13.196 1.00 81.12 198 ASP A N 1
ATOM 1595 C CA . ASP A 1 198 ? -5.292 5.601 -13.764 1.00 81.12 198 ASP A CA 1
ATOM 1596 C C . ASP A 1 198 ? -4.831 4.577 -12.698 1.00 81.12 198 ASP A C 1
ATOM 1598 O O . ASP A 1 198 ? -3.711 4.647 -12.173 1.00 81.12 198 ASP A O 1
ATOM 1602 N N . PRO A 1 199 ? -5.680 3.576 -12.387 1.00 88.12 199 PRO A N 1
ATOM 1603 C CA . PRO A 1 199 ? -5.345 2.482 -11.474 1.00 88.12 199 PRO A CA 1
ATOM 1604 C C . PRO A 1 199 ? -4.101 1.678 -11.863 1.00 88.12 199 PRO A C 1
ATOM 1606 O O . PRO A 1 199 ? -3.405 1.153 -10.988 1.00 88.12 199 PRO A O 1
ATOM 1609 N N . GLU A 1 200 ? -3.810 1.560 -13.162 1.00 90.38 200 GLU A N 1
ATOM 1610 C CA . GLU A 1 200 ? -2.656 0.797 -13.640 1.00 90.38 200 GLU A CA 1
ATOM 1611 C C . GLU A 1 200 ? -1.353 1.539 -13.337 1.00 90.38 200 GLU A C 1
ATOM 1613 O O . GLU A 1 200 ? -0.375 0.903 -12.946 1.00 90.38 200 GLU A O 1
ATOM 1618 N N . MET A 1 201 ? -1.344 2.875 -13.412 1.00 91.31 201 MET A N 1
ATOM 1619 C CA . MET A 1 201 ? -0.184 3.680 -13.017 1.00 91.31 201 MET A CA 1
ATOM 1620 C C . MET A 1 201 ? 0.087 3.611 -11.510 1.00 91.31 201 MET A C 1
ATOM 1622 O O . MET A 1 201 ? 1.242 3.441 -11.115 1.00 91.31 201 MET A O 1
ATOM 1626 N N . ILE A 1 202 ? -0.951 3.681 -10.660 1.00 92.31 202 ILE A N 1
ATOM 1627 C CA . ILE A 1 202 ? -0.780 3.522 -9.202 1.00 92.31 202 ILE A CA 1
ATOM 1628 C C . ILE A 1 202 ? -0.193 2.137 -8.900 1.00 92.31 202 ILE A C 1
ATOM 1630 O O . ILE A 1 202 ? 0.792 2.014 -8.163 1.00 92.31 202 ILE A O 1
ATOM 1634 N N . ARG A 1 203 ? -0.765 1.087 -9.508 1.00 94.44 203 ARG A N 1
ATOM 1635 C CA . ARG A 1 203 ? -0.286 -0.288 -9.344 1.00 94.44 203 ARG A CA 1
ATOM 1636 C C . ARG A 1 203 ? 1.159 -0.421 -9.814 1.00 94.44 203 ARG A C 1
ATOM 1638 O O . ARG A 1 203 ? 1.983 -0.940 -9.063 1.00 94.44 203 ARG A O 1
ATOM 1645 N N . PHE A 1 204 ? 1.478 0.045 -11.020 1.00 95.50 204 PHE A N 1
ATOM 1646 C CA . PHE A 1 204 ? 2.833 -0.002 -11.565 1.00 95.50 204 PHE A CA 1
ATOM 1647 C C . PHE A 1 204 ? 3.825 0.719 -10.648 1.00 95.50 204 PHE A C 1
ATOM 1649 O O . PHE A 1 204 ? 4.855 0.139 -10.314 1.00 95.50 204 PHE A O 1
ATOM 1656 N N . GLY A 1 205 ? 3.484 1.927 -10.184 1.00 95.00 205 GLY A N 1
ATOM 1657 C CA . GLY A 1 205 ? 4.290 2.724 -9.259 1.00 95.00 205 GLY A CA 1
ATOM 1658 C C . GLY A 1 205 ? 4.633 1.972 -7.972 1.00 95.00 205 GLY A C 1
ATOM 1659 O O . GLY A 1 205 ? 5.801 1.893 -7.595 1.00 95.00 205 GLY A O 1
ATOM 1660 N N . ALA A 1 206 ? 3.646 1.349 -7.325 1.00 96.56 206 ALA A N 1
ATOM 1661 C CA . ALA A 1 206 ? 3.896 0.556 -6.122 1.00 96.56 206 ALA A CA 1
ATOM 1662 C C . ALA A 1 206 ? 4.811 -0.647 -6.403 1.00 96.56 206 ALA A C 1
ATOM 1664 O O . ALA A 1 206 ? 5.771 -0.883 -5.673 1.00 96.56 206 ALA A O 1
ATOM 1665 N N . HIS A 1 207 ? 4.562 -1.388 -7.486 1.00 97.12 207 HIS A N 1
ATOM 1666 C CA . HIS A 1 207 ? 5.345 -2.586 -7.799 1.00 97.12 207 HIS A CA 1
ATOM 1667 C C . HIS A 1 207 ? 6.777 -2.255 -8.229 1.00 97.12 207 HIS A C 1
ATOM 1669 O O . HIS A 1 207 ? 7.698 -2.958 -7.817 1.00 97.12 207 HIS A O 1
ATOM 1675 N N . ILE A 1 208 ? 6.997 -1.186 -9.005 1.00 95.56 208 ILE A N 1
ATOM 1676 C CA . ILE A 1 208 ? 8.355 -0.787 -9.385 1.00 95.56 208 ILE A CA 1
ATOM 1677 C C . ILE A 1 208 ? 9.151 -0.341 -8.158 1.00 95.56 208 ILE A C 1
ATOM 1679 O O . ILE A 1 208 ? 10.293 -0.758 -8.023 1.00 95.56 208 ILE A O 1
ATOM 1683 N N . VAL A 1 209 ? 8.553 0.396 -7.212 1.00 96.12 209 VAL A N 1
ATOM 1684 C CA . VAL A 1 209 ? 9.219 0.757 -5.946 1.00 96.12 209 VAL A CA 1
ATOM 1685 C C . VAL A 1 209 ? 9.635 -0.493 -5.168 1.00 96.12 209 VAL A C 1
ATOM 1687 O O . VAL A 1 209 ? 10.771 -0.563 -4.707 1.00 96.12 209 VAL A O 1
ATOM 1690 N N . LEU A 1 210 ? 8.763 -1.501 -5.059 1.00 95.88 210 LEU A N 1
ATOM 1691 C CA . LEU A 1 210 ? 9.096 -2.760 -4.378 1.00 95.88 210 LEU A CA 1
ATOM 1692 C C . LEU A 1 210 ? 10.243 -3.510 -5.065 1.00 95.88 210 LEU A C 1
ATOM 1694 O O . LEU A 1 210 ? 11.153 -3.995 -4.393 1.00 95.88 210 LEU A O 1
ATOM 1698 N N . VAL A 1 211 ? 10.230 -3.577 -6.399 1.00 95.19 211 VAL A N 1
ATOM 1699 C CA . VAL A 1 211 ? 11.319 -4.189 -7.176 1.00 95.19 211 VAL A CA 1
ATOM 1700 C C . VAL A 1 211 ? 12.621 -3.415 -6.982 1.00 95.19 211 VAL A C 1
ATOM 1702 O O . VAL A 1 211 ? 13.654 -4.031 -6.743 1.00 95.19 211 VAL A O 1
ATOM 1705 N N . LEU A 1 212 ? 12.585 -2.081 -7.032 1.00 92.75 212 LEU A N 1
ATOM 1706 C CA . LEU A 1 212 ? 13.763 -1.240 -6.822 1.00 92.75 212 LEU A CA 1
ATOM 1707 C C . LEU A 1 212 ? 14.332 -1.435 -5.410 1.00 92.75 212 LEU A C 1
ATOM 1709 O O . LEU A 1 212 ? 15.523 -1.687 -5.282 1.00 92.75 212 LEU A O 1
ATOM 1713 N N . ARG A 1 213 ? 13.495 -1.439 -4.364 1.00 92.31 213 ARG A N 1
ATOM 1714 C CA . ARG A 1 213 ? 13.930 -1.738 -2.985 1.00 92.31 213 ARG A CA 1
ATOM 1715 C C . ARG A 1 213 ? 14.600 -3.104 -2.863 1.00 92.31 213 ARG A C 1
ATOM 1717 O O . ARG A 1 213 ? 15.565 -3.241 -2.125 1.00 92.31 213 ARG A O 1
ATOM 1724 N N . HIS A 1 214 ? 14.099 -4.109 -3.580 1.00 91.19 214 HIS A N 1
ATOM 1725 C CA . HIS A 1 214 ? 14.704 -5.438 -3.585 1.00 91.19 214 HIS A CA 1
ATOM 1726 C C . HIS A 1 214 ? 16.045 -5.475 -4.333 1.00 91.19 214 HIS A C 1
ATOM 1728 O O . HIS A 1 214 ? 16.973 -6.134 -3.882 1.00 91.19 214 HIS A O 1
ATOM 1734 N N . LEU A 1 215 ? 16.154 -4.781 -5.469 1.00 90.19 215 LEU A N 1
ATOM 1735 C CA . LEU A 1 215 ? 17.383 -4.747 -6.266 1.00 90.19 215 LEU A CA 1
ATOM 1736 C C . LEU A 1 215 ? 18.493 -3.917 -5.609 1.00 90.19 215 LEU A C 1
ATOM 1738 O O . LEU A 1 215 ? 19.663 -4.251 -5.773 1.00 90.19 215 LEU A O 1
ATOM 1742 N N . PHE A 1 216 ? 18.130 -2.858 -4.882 1.00 84.50 216 PHE A N 1
ATOM 1743 C CA . PHE A 1 216 ? 19.062 -1.925 -4.243 1.00 84.50 216 PHE A CA 1
ATOM 1744 C C . PHE A 1 216 ? 19.235 -2.160 -2.734 1.00 84.50 216 PHE A C 1
ATOM 1746 O O . PHE A 1 216 ? 19.857 -1.347 -2.066 1.00 84.50 216 PHE A O 1
ATOM 1753 N N . SER A 1 217 ? 18.747 -3.280 -2.181 1.00 74.06 217 SER A N 1
ATOM 1754 C CA . SER A 1 217 ? 18.835 -3.558 -0.736 1.00 74.06 217 SER A CA 1
ATOM 1755 C C . SER A 1 217 ? 20.268 -3.656 -0.193 1.00 74.06 217 SER A C 1
ATOM 1757 O O . SER A 1 217 ? 20.469 -3.489 1.007 1.00 74.06 217 SER A O 1
ATOM 1759 N N . ASP A 1 218 ? 21.246 -3.931 -1.064 1.00 63.62 218 ASP A N 1
ATOM 1760 C CA . ASP A 1 218 ? 22.674 -3.994 -0.739 1.00 63.62 218 ASP A CA 1
ATOM 1761 C C . ASP A 1 218 ? 23.399 -2.756 -1.303 1.00 63.62 218 ASP A C 1
ATOM 1763 O O . ASP A 1 218 ? 23.992 -2.787 -2.381 1.00 63.62 218 ASP A O 1
ATOM 1767 N N . GLY A 1 219 ? 23.285 -1.671 -0.532 1.00 60.94 219 GLY A N 1
ATOM 1768 C CA . GLY A 1 219 ? 23.895 -0.340 -0.626 1.00 60.94 219 GLY A CA 1
ATOM 1769 C C . GLY A 1 219 ? 24.955 -0.046 -1.693 1.00 60.94 219 GLY A C 1
ATOM 1770 O O . GLY A 1 219 ? 25.996 -0.699 -1.777 1.00 60.94 219 GLY A O 1
ATOM 1771 N N . MET A 1 220 ? 24.741 1.077 -2.386 1.00 54.12 220 MET A N 1
ATOM 1772 C CA . MET A 1 220 ? 25.803 1.880 -3.014 1.00 54.12 220 MET A CA 1
ATOM 1773 C C . MET A 1 220 ? 25.535 3.402 -2.957 1.00 54.12 220 MET A C 1
ATOM 1775 O O . MET A 1 220 ? 26.479 4.159 -3.177 1.00 54.12 220 MET A O 1
ATOM 1779 N N . ASP A 1 221 ? 24.306 3.865 -2.670 1.00 71.81 221 ASP A N 1
ATOM 1780 C CA . ASP A 1 221 ? 23.931 5.289 -2.719 1.00 71.81 221 ASP A CA 1
ATOM 1781 C C . ASP A 1 221 ? 22.895 5.663 -1.639 1.00 71.81 221 ASP A C 1
ATOM 1783 O O . ASP A 1 221 ? 21.697 5.414 -1.797 1.00 71.81 221 ASP A O 1
ATOM 1787 N N . ASP A 1 222 ? 23.368 6.296 -0.559 1.00 79.69 222 ASP A N 1
ATOM 1788 C CA . ASP A 1 222 ? 22.541 6.735 0.575 1.00 79.69 222 ASP A CA 1
ATOM 1789 C C . ASP A 1 222 ? 21.406 7.693 0.144 1.00 79.69 222 ASP A C 1
ATOM 1791 O O . ASP A 1 222 ? 20.331 7.689 0.747 1.00 79.69 222 ASP A O 1
ATOM 1795 N N . GLU A 1 223 ? 21.608 8.498 -0.912 1.00 85.06 223 GLU A N 1
ATOM 1796 C CA . GLU A 1 223 ? 20.600 9.453 -1.401 1.00 85.06 223 GLU A CA 1
ATOM 1797 C C . GLU A 1 223 ? 19.438 8.728 -2.091 1.00 85.06 223 GLU A C 1
ATOM 1799 O O . GLU A 1 223 ? 18.262 9.050 -1.878 1.00 85.06 223 GLU A O 1
ATOM 1804 N N . LEU A 1 224 ? 19.751 7.720 -2.909 1.00 86.50 224 LEU A N 1
ATOM 1805 C CA . LEU A 1 224 ? 18.737 6.897 -3.560 1.00 86.50 224 LEU A CA 1
ATOM 1806 C C . LEU A 1 224 ? 17.959 6.066 -2.537 1.00 86.50 224 LEU A C 1
ATOM 1808 O O . LEU A 1 224 ? 16.739 5.950 -2.667 1.00 86.50 224 LEU A O 1
ATOM 1812 N N . ASP A 1 225 ? 18.636 5.533 -1.520 1.00 87.38 225 ASP A N 1
ATOM 1813 C CA . ASP A 1 225 ? 18.005 4.768 -0.445 1.00 87.38 225 ASP A CA 1
ATOM 1814 C C . ASP A 1 225 ? 17.036 5.642 0.363 1.00 87.38 225 ASP A C 1
ATOM 1816 O O . ASP A 1 225 ? 15.873 5.268 0.552 1.00 87.38 225 ASP A O 1
ATOM 1820 N N . GLU A 1 226 ? 17.452 6.852 0.755 1.00 90.19 226 GLU A N 1
ATOM 1821 C CA . GLU A 1 226 ? 16.573 7.818 1.424 1.00 90.19 226 GLU A CA 1
ATOM 1822 C C . GLU A 1 226 ? 15.357 8.158 0.552 1.00 90.19 226 GLU A C 1
ATOM 1824 O O . GLU A 1 226 ? 14.221 8.209 1.035 1.00 90.19 226 GLU A O 1
ATOM 1829 N N . LYS A 1 227 ? 15.557 8.339 -0.756 1.00 91.56 227 LYS A N 1
ATOM 1830 C CA . LYS A 1 227 ? 14.468 8.653 -1.684 1.00 91.56 227 LYS A CA 1
ATOM 1831 C C . LYS A 1 227 ? 13.518 7.479 -1.913 1.00 91.56 227 LYS A C 1
ATOM 1833 O O . LYS A 1 227 ? 12.302 7.671 -1.976 1.00 91.56 227 LYS A O 1
ATOM 1838 N N . LEU A 1 228 ? 14.042 6.259 -2.006 1.00 92.00 228 LEU A N 1
ATOM 1839 C CA . LEU A 1 228 ? 13.250 5.033 -2.101 1.00 92.00 228 LEU A CA 1
ATOM 1840 C C . LEU A 1 228 ? 12.422 4.805 -0.843 1.00 92.00 228 LEU A C 1
ATOM 1842 O O . LEU A 1 228 ? 11.314 4.276 -0.947 1.00 92.00 228 LEU A O 1
ATOM 1846 N N . VAL A 1 229 ? 12.921 5.201 0.326 1.00 91.31 229 VAL A N 1
ATOM 1847 C CA . VAL A 1 229 ? 12.145 5.190 1.566 1.00 91.31 229 VAL A CA 1
ATOM 1848 C C . VAL A 1 229 ? 11.093 6.294 1.528 1.00 91.31 229 VAL A C 1
ATOM 1850 O O . VAL A 1 229 ? 9.909 5.986 1.536 1.00 91.31 229 VAL A O 1
ATOM 1853 N N . THR A 1 230 ? 11.496 7.558 1.409 1.00 93.00 230 THR A N 1
ATOM 1854 C CA . THR A 1 230 ? 10.597 8.718 1.525 1.00 93.00 230 THR A CA 1
ATOM 1855 C C . THR A 1 230 ? 9.542 8.771 0.419 1.00 93.00 230 THR A C 1
ATOM 1857 O O . THR A 1 230 ? 8.347 8.697 0.698 1.00 93.00 230 THR A O 1
ATOM 1860 N N . VAL A 1 231 ? 9.953 8.857 -0.849 1.00 94.62 231 VAL A N 1
ATOM 1861 C CA . VAL A 1 231 ? 9.036 8.935 -1.998 1.00 94.62 231 VAL A CA 1
ATOM 1862 C C . VAL A 1 231 ? 8.380 7.583 -2.260 1.00 94.62 231 VAL A C 1
ATOM 1864 O O . VAL A 1 231 ? 7.187 7.519 -2.561 1.00 94.62 231 VAL A O 1
ATOM 1867 N N . GLY A 1 232 ? 9.126 6.487 -2.106 1.00 95.25 232 GLY A N 1
ATOM 1868 C CA . GLY A 1 232 ? 8.567 5.151 -2.300 1.00 95.25 232 GLY A CA 1
ATOM 1869 C C . GLY A 1 232 ? 7.459 4.812 -1.299 1.00 95.25 232 GLY A C 1
ATOM 1870 O O . GLY A 1 232 ? 6.447 4.241 -1.704 1.00 95.25 232 GLY A O 1
ATOM 1871 N N . ASP A 1 233 ? 7.580 5.225 -0.032 1.00 95.38 233 ASP A N 1
ATOM 1872 C CA . ASP A 1 233 ? 6.517 5.032 0.961 1.00 95.38 233 ASP A CA 1
ATOM 1873 C C . ASP A 1 233 ? 5.261 5.824 0.608 1.00 95.38 233 ASP A C 1
ATOM 1875 O O . ASP A 1 233 ? 4.155 5.314 0.776 1.00 95.38 233 ASP A O 1
ATOM 1879 N N . LEU A 1 234 ? 5.402 7.038 0.069 1.00 95.06 234 LEU A N 1
ATOM 1880 C CA . LEU A 1 234 ? 4.261 7.830 -0.393 1.00 95.06 234 LEU A CA 1
ATOM 1881 C C . LEU A 1 234 ? 3.514 7.132 -1.538 1.00 95.06 234 LEU A C 1
ATOM 1883 O O . LEU A 1 234 ? 2.281 7.064 -1.518 1.00 95.06 234 LEU A O 1
ATOM 1887 N N . ILE A 1 235 ? 4.251 6.568 -2.500 1.00 95.56 235 ILE A N 1
ATOM 1888 C CA . ILE A 1 235 ? 3.691 5.819 -3.633 1.00 95.56 235 ILE A CA 1
ATOM 1889 C C . ILE A 1 235 ? 2.983 4.543 -3.152 1.00 95.56 235 ILE A C 1
ATOM 1891 O O . ILE A 1 235 ? 1.839 4.293 -3.536 1.00 95.56 235 ILE A O 1
ATOM 1895 N N . ILE A 1 236 ? 3.620 3.750 -2.284 1.00 96.81 236 ILE A N 1
ATOM 1896 C CA . ILE A 1 236 ? 3.013 2.525 -1.739 1.00 96.81 236 ILE A CA 1
ATOM 1897 C C . ILE A 1 236 ? 1.787 2.874 -0.888 1.00 96.81 236 ILE A C 1
ATOM 1899 O O . ILE A 1 236 ? 0.738 2.258 -1.057 1.00 96.81 236 ILE A O 1
ATOM 1903 N N . ASN A 1 237 ? 1.865 3.893 -0.028 1.00 95.69 237 ASN A N 1
ATOM 1904 C CA . ASN A 1 237 ? 0.736 4.368 0.776 1.00 95.69 237 ASN A CA 1
ATOM 1905 C C . ASN A 1 237 ? -0.448 4.801 -0.102 1.00 95.69 237 ASN A C 1
ATOM 1907 O O . ASN A 1 237 ? -1.590 4.485 0.227 1.00 95.69 237 ASN A O 1
ATOM 1911 N N . MET A 1 238 ? -0.201 5.464 -1.239 1.00 94.06 238 MET A N 1
ATOM 1912 C CA . MET A 1 238 ? -1.262 5.789 -2.198 1.00 94.06 238 MET A CA 1
ATOM 1913 C C . MET A 1 238 ? -1.947 4.525 -2.725 1.00 94.06 238 MET A C 1
ATOM 1915 O O . MET A 1 238 ? -3.174 4.443 -2.732 1.00 94.06 238 MET A O 1
ATOM 1919 N N . TYR A 1 239 ? -1.168 3.512 -3.106 1.00 95.88 239 TYR A N 1
ATOM 1920 C CA . TYR A 1 239 ? -1.724 2.249 -3.582 1.00 95.88 239 TYR A CA 1
ATOM 1921 C C . TYR A 1 239 ? -2.493 1.490 -2.498 1.00 95.88 239 TYR A C 1
ATOM 1923 O O . TYR A 1 239 ? -3.581 0.988 -2.759 1.00 95.88 239 TYR A O 1
ATOM 1931 N N . VAL A 1 240 ? -1.992 1.465 -1.261 1.00 96.75 240 VAL A N 1
ATOM 1932 C CA . VAL A 1 240 ? -2.696 0.854 -0.124 1.00 96.75 240 VAL A CA 1
ATOM 1933 C C . VAL A 1 240 ? -4.030 1.561 0.139 1.00 96.75 240 VAL A C 1
ATOM 1935 O O . VAL A 1 240 ? -5.047 0.904 0.363 1.00 96.75 240 VAL A O 1
ATOM 1938 N N . ARG A 1 241 ? -4.061 2.897 0.062 1.00 94.44 241 ARG A N 1
ATOM 1939 C CA . ARG A 1 241 ? -5.302 3.679 0.188 1.00 94.44 241 ARG A CA 1
ATOM 1940 C C . ARG A 1 241 ? -6.272 3.412 -0.961 1.00 94.44 241 ARG A C 1
ATOM 1942 O O . ARG A 1 241 ? -7.467 3.318 -0.700 1.00 94.44 241 ARG A O 1
ATOM 1949 N N . TYR A 1 242 ? -5.770 3.239 -2.183 1.00 94.12 242 TYR A N 1
ATOM 1950 C CA . TYR A 1 242 ? -6.573 2.834 -3.337 1.00 94.12 242 TYR A CA 1
ATOM 1951 C C . TYR A 1 242 ? -7.177 1.428 -3.155 1.00 94.12 242 TYR A C 1
ATOM 1953 O O . TYR A 1 242 ? -8.379 1.245 -3.324 1.00 94.12 242 TYR A O 1
ATOM 1961 N N . LEU A 1 243 ? -6.383 0.440 -2.724 1.00 95.31 243 LEU A N 1
ATOM 1962 C CA . LEU A 1 243 ? -6.885 -0.908 -2.419 1.00 95.31 243 LEU A CA 1
ATOM 1963 C C . LEU A 1 243 ? -7.979 -0.875 -1.348 1.00 95.31 243 LEU A C 1
ATOM 1965 O O . LEU A 1 243 ? -8.999 -1.551 -1.469 1.00 95.31 243 LEU A O 1
ATOM 1969 N N . PHE A 1 244 ? -7.786 -0.054 -0.318 1.00 95.44 244 PHE A N 1
ATOM 1970 C CA . PHE A 1 244 ? -8.772 0.128 0.737 1.00 95.44 244 PHE A CA 1
ATOM 1971 C C . PHE A 1 244 ? -10.055 0.814 0.243 1.00 95.44 244 PHE A C 1
ATOM 1973 O O . PHE A 1 244 ? -11.136 0.445 0.693 1.00 95.44 244 PHE A O 1
ATOM 1980 N N . SER A 1 245 ? -9.981 1.772 -0.691 1.00 93.00 245 SER A N 1
ATOM 1981 C CA . SER A 1 245 ? -11.187 2.380 -1.278 1.00 93.00 245 SER A CA 1
ATOM 1982 C C . SER A 1 245 ? -11.967 1.435 -2.193 1.00 93.00 245 SER A C 1
ATOM 1984 O O . SER A 1 245 ? -13.175 1.598 -2.317 1.00 93.00 245 SER A O 1
ATOM 1986 N N . GLU A 1 246 ? -11.300 0.443 -2.786 1.00 93.88 246 GLU A N 1
ATOM 1987 C CA . GLU A 1 246 ? -11.906 -0.600 -3.630 1.00 93.88 246 GLU A CA 1
ATOM 1988 C C . GLU A 1 246 ? -12.352 -1.847 -2.831 1.00 93.88 246 GLU A C 1
ATOM 1990 O O . GLU A 1 246 ? -12.557 -2.924 -3.400 1.00 93.88 246 GLU A O 1
ATOM 1995 N N . ASP A 1 247 ? -12.468 -1.724 -1.501 1.00 94.38 247 ASP A N 1
ATOM 1996 C CA . ASP A 1 247 ? -12.873 -2.798 -0.580 1.00 94.38 247 ASP A CA 1
ATOM 1997 C C . ASP A 1 247 ? -12.021 -4.084 -0.726 1.00 94.38 247 ASP A C 1
ATOM 1999 O O . ASP A 1 247 ? -12.509 -5.212 -0.608 1.00 94.38 247 ASP A O 1
ATOM 2003 N N . GLN A 1 248 ? -10.722 -3.918 -1.011 1.00 95.31 248 GLN A N 1
ATOM 2004 C CA . GLN A 1 248 ? -9.730 -4.997 -1.093 1.00 95.31 248 GLN A CA 1
ATOM 2005 C C . GLN A 1 248 ? -8.895 -5.082 0.196 1.00 95.31 248 GLN A C 1
ATOM 2007 O O . GLN A 1 248 ? -7.664 -5.028 0.152 1.00 95.31 248 GLN A O 1
ATOM 2012 N N . GLU A 1 249 ? -9.539 -5.217 1.366 1.00 95.19 249 GLU A N 1
ATOM 2013 C CA . GLU A 1 249 ? -8.825 -5.227 2.657 1.00 95.19 249 GLU A CA 1
ATOM 2014 C C . GLU A 1 249 ? -7.790 -6.351 2.778 1.00 95.19 249 GLU A C 1
ATOM 2016 O O . GLU A 1 249 ? -6.791 -6.179 3.464 1.00 95.19 249 GLU A O 1
ATOM 2021 N N . GLU A 1 250 ? -8.002 -7.479 2.100 1.00 94.50 250 GLU A N 1
ATOM 2022 C CA . GLU A 1 250 ? -7.116 -8.655 2.131 1.00 94.50 250 GLU A CA 1
ATOM 2023 C C . GLU A 1 250 ? -5.712 -8.360 1.582 1.00 94.50 250 GLU A C 1
ATOM 2025 O O . GLU A 1 250 ? -4.739 -8.998 1.976 1.00 94.50 250 GLU A O 1
ATOM 2030 N N . LEU A 1 251 ? -5.598 -7.378 0.683 1.00 95.94 251 LEU A N 1
ATOM 2031 C CA . LEU A 1 251 ? -4.330 -6.983 0.075 1.00 95.94 251 LEU A CA 1
ATOM 2032 C C . LEU A 1 251 ? -3.654 -5.833 0.825 1.00 95.94 251 LEU A C 1
ATOM 2034 O O . LEU A 1 251 ? -2.516 -5.507 0.519 1.00 95.94 251 LEU A O 1
ATOM 2038 N N . VAL A 1 252 ? -4.301 -5.194 1.801 1.00 96.94 252 VAL A N 1
ATOM 2039 C CA . VAL A 1 252 ? -3.725 -4.019 2.483 1.00 96.94 252 VAL A CA 1
ATOM 2040 C C . VAL A 1 252 ? -2.402 -4.371 3.168 1.00 96.94 252 VAL A C 1
ATOM 2042 O O . VAL A 1 252 ? -1.440 -3.614 3.097 1.00 96.94 252 VAL A O 1
ATOM 2045 N N . GLY A 1 253 ? -2.334 -5.545 3.781 1.00 95.38 253 GLY A N 1
ATOM 2046 C CA . GLY A 1 253 ? -1.261 -5.979 4.669 1.00 95.38 253 GLY A CA 1
ATOM 2047 C C . GLY A 1 253 ? 0.058 -6.193 3.971 1.00 95.38 253 GLY A C 1
ATOM 2048 O O . GLY A 1 253 ? 1.068 -5.678 4.440 1.00 95.38 253 GLY A O 1
ATOM 2049 N N . ILE A 1 254 ? 0.036 -6.874 2.823 1.00 96.38 254 ILE A N 1
ATOM 2050 C CA . ILE A 1 254 ? 1.252 -7.188 2.067 1.00 96.38 254 ILE A CA 1
ATOM 2051 C C . ILE A 1 254 ? 1.992 -5.929 1.607 1.00 96.38 254 ILE A C 1
ATOM 2053 O O . ILE A 1 254 ? 3.221 -5.928 1.540 1.00 96.38 254 ILE A O 1
ATOM 2057 N N . TYR A 1 255 ? 1.253 -4.858 1.305 1.00 97.44 255 TYR A N 1
ATOM 2058 C CA . TYR A 1 255 ? 1.816 -3.583 0.870 1.00 97.44 255 TYR A CA 1
ATOM 2059 C C . TYR A 1 255 ? 2.094 -2.650 2.056 1.00 97.44 255 TYR A C 1
ATOM 2061 O O . TYR A 1 255 ? 3.156 -2.035 2.105 1.00 97.44 255 TYR A O 1
ATOM 2069 N N . ALA A 1 256 ? 1.190 -2.569 3.038 1.00 96.94 256 ALA A N 1
ATOM 2070 C CA . ALA A 1 256 ? 1.373 -1.729 4.222 1.00 96.94 256 ALA A CA 1
ATOM 2071 C C . ALA A 1 256 ? 2.580 -2.166 5.065 1.00 96.94 256 ALA A C 1
ATOM 2073 O O . ALA A 1 256 ? 3.291 -1.311 5.586 1.00 96.94 256 ALA A O 1
ATOM 2074 N N . SER A 1 257 ? 2.875 -3.471 5.135 1.00 94.88 257 SER A N 1
ATOM 2075 C CA . SER A 1 257 ? 4.043 -3.998 5.855 1.00 94.88 257 SER A CA 1
ATOM 2076 C C . SER A 1 257 ? 5.387 -3.580 5.248 1.00 94.88 257 SER A C 1
ATOM 2078 O O . SER A 1 257 ? 6.425 -3.804 5.866 1.00 94.88 257 SER A O 1
ATOM 2080 N N . GLN A 1 258 ? 5.386 -3.025 4.030 1.00 94.50 258 GLN A N 1
ATOM 2081 C CA . GLN A 1 258 ? 6.584 -2.525 3.350 1.00 94.50 258 GLN A CA 1
ATOM 2082 C C . GLN A 1 258 ? 6.887 -1.062 3.695 1.00 94.50 258 GLN A C 1
ATOM 2084 O O . GLN A 1 258 ? 7.943 -0.566 3.312 1.00 94.50 258 GLN A O 1
ATOM 2089 N N . LEU A 1 259 ? 5.971 -0.366 4.373 1.00 95.31 259 LEU A N 1
ATOM 2090 C CA . LEU A 1 259 ? 6.133 1.031 4.770 1.00 95.31 259 LEU A CA 1
ATOM 2091 C C . LEU A 1 259 ? 7.015 1.157 6.020 1.00 95.31 259 LEU A C 1
ATOM 2093 O O . LEU A 1 259 ? 7.120 0.228 6.825 1.00 95.31 259 LEU A O 1
ATOM 2097 N N . GLN A 1 260 ? 7.599 2.339 6.225 1.00 93.94 260 GLN A N 1
ATOM 2098 C CA . GLN A 1 260 ? 8.250 2.695 7.485 1.00 93.94 260 GLN A CA 1
ATOM 2099 C C . GLN A 1 260 ? 7.291 2.567 8.676 1.00 93.94 260 GLN A C 1
ATOM 2101 O O . GLN A 1 260 ? 6.080 2.776 8.551 1.00 93.94 260 GLN A O 1
ATOM 2106 N N . HIS A 1 261 ? 7.876 2.283 9.844 1.00 93.88 261 HIS A N 1
ATOM 2107 C CA . HIS A 1 261 ? 7.199 2.073 11.125 1.00 93.88 261 HIS A CA 1
ATOM 2108 C C . HIS A 1 261 ? 5.990 2.999 11.343 1.00 93.88 261 HIS A C 1
ATOM 2110 O O . HIS A 1 261 ? 4.846 2.545 11.352 1.00 93.88 261 HIS A O 1
ATOM 2116 N N . ASP A 1 262 ? 6.233 4.306 11.457 1.00 94.12 262 ASP A N 1
ATOM 2117 C CA . ASP A 1 262 ? 5.210 5.275 11.862 1.00 94.12 262 ASP A CA 1
ATOM 2118 C C . ASP A 1 262 ? 4.076 5.402 10.842 1.00 94.12 262 ASP A C 1
ATOM 2120 O O . ASP A 1 262 ? 2.907 5.574 11.213 1.00 94.12 262 ASP A O 1
ATOM 2124 N N . LEU A 1 263 ? 4.409 5.298 9.551 1.00 95.12 263 LEU A N 1
ATOM 2125 C CA . LEU A 1 263 ? 3.436 5.387 8.471 1.00 95.12 263 LEU A CA 1
ATOM 2126 C C . LEU A 1 263 ? 2.556 4.136 8.425 1.00 95.12 263 LEU A C 1
ATOM 2128 O O . LEU A 1 263 ? 1.338 4.269 8.320 1.00 95.12 263 LEU A O 1
ATOM 2132 N N . CYS A 1 264 ? 3.142 2.943 8.580 1.00 96.81 264 CYS A N 1
ATOM 2133 C CA . CYS A 1 264 ? 2.403 1.683 8.668 1.00 96.81 264 CYS A CA 1
ATOM 2134 C C . CYS A 1 264 ? 1.420 1.695 9.849 1.00 96.81 264 CYS A C 1
ATOM 2136 O O . CYS A 1 264 ? 0.230 1.425 9.662 1.00 96.81 264 CYS A O 1
ATOM 2138 N N . ILE A 1 265 ? 1.889 2.059 11.053 1.00 96.12 265 ILE A N 1
ATOM 2139 C CA . ILE A 1 265 ? 1.038 2.138 12.251 1.00 96.12 265 ILE A CA 1
ATOM 2140 C C . ILE A 1 265 ? -0.109 3.128 12.023 1.00 96.12 265 ILE A C 1
ATOM 2142 O O . ILE A 1 265 ? -1.275 2.795 12.234 1.00 96.12 265 ILE A O 1
ATOM 2146 N N . THR A 1 266 ? 0.204 4.341 11.557 1.00 96.38 266 THR A N 1
ATOM 2147 C CA . THR A 1 266 ? -0.798 5.392 11.329 1.00 96.38 266 THR A CA 1
ATOM 2148 C C . THR A 1 266 ? -1.843 4.964 10.300 1.00 96.38 266 THR A C 1
ATOM 2150 O O . THR A 1 266 ? -3.037 5.174 10.522 1.00 96.38 266 THR A O 1
ATOM 2153 N N . LEU A 1 267 ? -1.416 4.318 9.213 1.00 96.94 267 LEU A N 1
ATOM 2154 C CA . LEU A 1 267 ? -2.295 3.863 8.141 1.00 96.94 267 LEU A CA 1
ATOM 2155 C C . LEU A 1 267 ? -3.305 2.821 8.627 1.00 96.94 267 LEU A C 1
ATOM 2157 O O . LEU A 1 267 ? -4.506 2.987 8.414 1.00 96.94 267 LEU A O 1
ATOM 2161 N N . PHE A 1 268 ? -2.844 1.785 9.332 1.00 97.62 268 PHE A N 1
ATOM 2162 C CA . PHE A 1 268 ? -3.742 0.770 9.885 1.00 97.62 268 PHE A CA 1
ATOM 2163 C C . PHE A 1 268 ? -4.705 1.347 10.921 1.00 97.62 268 PHE A C 1
ATOM 2165 O O . PHE A 1 268 ? -5.888 1.014 10.901 1.00 97.62 268 PHE A O 1
ATOM 2172 N N . VAL A 1 269 ? -4.228 2.241 11.793 1.00 96.88 269 VAL A N 1
ATOM 2173 C CA . VAL A 1 269 ? -5.075 2.922 12.782 1.00 96.88 269 VAL A CA 1
ATOM 2174 C C . VAL A 1 269 ? -6.204 3.695 12.090 1.00 96.88 269 VAL A C 1
ATOM 2176 O O . VAL A 1 269 ? -7.364 3.557 12.476 1.00 96.88 269 VAL A O 1
ATOM 2179 N N . GLU A 1 270 ? -5.895 4.472 11.047 1.00 96.00 270 GLU A N 1
ATOM 2180 C CA . GLU A 1 270 ? -6.901 5.202 10.263 1.00 96.00 270 GLU A CA 1
ATOM 2181 C C . GLU A 1 270 ? -7.898 4.258 9.579 1.00 96.00 270 GLU A C 1
ATOM 2183 O O . GLU A 1 270 ? -9.108 4.478 9.646 1.00 96.00 270 GLU A O 1
ATOM 2188 N N . MET A 1 271 ? -7.415 3.183 8.954 1.00 96.94 271 MET A N 1
ATOM 2189 C CA . MET A 1 271 ? -8.266 2.207 8.267 1.00 96.94 271 MET A CA 1
ATOM 2190 C C . MET A 1 271 ? -9.198 1.463 9.227 1.00 96.94 271 MET A C 1
ATOM 2192 O O . MET A 1 271 ? -10.385 1.298 8.935 1.00 96.94 271 MET A O 1
ATOM 2196 N N . MET A 1 272 ? -8.694 1.058 10.396 1.00 96.38 272 MET A N 1
ATOM 2197 C CA . MET A 1 272 ? -9.497 0.414 11.435 1.00 96.38 272 MET A CA 1
ATOM 2198 C C . MET A 1 272 ? -10.563 1.364 11.985 1.00 96.38 272 MET A C 1
ATOM 2200 O O . MET A 1 272 ? -11.700 0.938 12.181 1.00 96.38 272 MET A O 1
ATOM 2204 N N . GLU A 1 273 ? -10.245 2.649 12.174 1.00 93.69 273 GLU A N 1
ATOM 2205 C CA . GLU A 1 273 ? -11.229 3.669 12.557 1.00 93.69 273 GLU A CA 1
ATOM 2206 C C . GLU A 1 273 ? -12.324 3.841 11.491 1.00 93.69 273 GLU A C 1
ATOM 2208 O O . GLU A 1 273 ? -13.511 3.879 11.825 1.00 93.69 273 GLU A O 1
ATOM 2213 N N . LEU A 1 274 ? -11.950 3.889 10.209 1.00 94.31 274 LEU A N 1
ATOM 2214 C CA . LEU A 1 274 ? -12.894 4.014 9.093 1.00 94.31 274 LEU A CA 1
ATOM 2215 C C . LEU A 1 274 ? -13.801 2.780 8.946 1.00 94.31 274 LEU A C 1
ATOM 2217 O O . LEU A 1 274 ? -14.970 2.919 8.581 1.00 94.31 274 LEU A O 1
ATOM 2221 N N . ARG A 1 275 ? -13.302 1.577 9.263 1.00 94.25 275 ARG A N 1
ATOM 2222 C CA . ARG A 1 275 ? -14.078 0.324 9.203 1.00 94.25 275 ARG A CA 1
ATOM 2223 C C . ARG A 1 275 ? -14.864 -0.005 10.473 1.00 94.25 275 ARG A C 1
ATOM 2225 O O . ARG A 1 275 ? -15.569 -1.010 10.465 1.00 94.25 275 ARG A O 1
ATOM 2232 N N . LEU A 1 276 ? -14.844 0.828 11.521 1.00 91.25 276 LEU A N 1
ATOM 2233 C CA . LEU A 1 276 ? -15.554 0.539 12.782 1.00 91.25 276 LEU A CA 1
ATOM 2234 C C . LEU A 1 276 ? -17.038 0.199 12.586 1.00 91.25 276 LEU A C 1
ATOM 2236 O O . LEU A 1 276 ? -17.543 -0.711 13.232 1.00 91.25 276 LEU A O 1
ATOM 2240 N N . ASN A 1 277 ? -17.727 0.906 11.686 1.00 88.75 277 ASN A N 1
ATOM 2241 C CA . ASN A 1 277 ? -19.159 0.713 11.423 1.00 88.75 277 ASN A CA 1
ATOM 2242 C C . ASN A 1 277 ? -19.453 -0.250 10.257 1.00 88.75 277 ASN A C 1
ATOM 2244 O O . ASN A 1 277 ? -20.597 -0.345 9.816 1.00 88.75 277 ASN A O 1
ATOM 2248 N N . SER A 1 278 ? -18.432 -0.921 9.720 1.00 93.44 278 SER A N 1
ATOM 2249 C CA . SER A 1 278 ? -18.584 -1.859 8.603 1.00 93.44 278 SER A CA 1
ATOM 2250 C C . SER A 1 278 ? -19.089 -3.228 9.073 1.00 93.44 278 SER A C 1
ATOM 2252 O O . SER A 1 278 ? -19.288 -3.475 10.262 1.00 93.44 278 SER A O 1
ATOM 2254 N N . SER A 1 279 ? -19.320 -4.142 8.126 1.00 94.81 279 SER A N 1
ATOM 2255 C CA . SER A 1 279 ? -19.684 -5.521 8.461 1.00 94.81 279 SER A CA 1
ATOM 2256 C C . SER A 1 279 ? -18.557 -6.225 9.232 1.00 94.81 279 SER A C 1
ATOM 2258 O O . SER A 1 279 ? -17.376 -5.960 8.994 1.00 94.81 279 SER A O 1
ATOM 2260 N N . LEU A 1 280 ? -18.908 -7.183 10.102 1.00 93.31 280 LEU A N 1
ATOM 2261 C CA . LEU A 1 280 ? -17.916 -8.004 10.814 1.00 93.31 280 LEU A CA 1
ATOM 2262 C C . LEU A 1 280 ? -16.968 -8.728 9.853 1.00 93.31 280 LEU A C 1
ATOM 2264 O O . LEU A 1 280 ? -15.798 -8.901 10.171 1.00 93.31 280 LEU A O 1
ATOM 2268 N N . HIS A 1 281 ? -17.459 -9.120 8.676 1.00 95.38 281 HIS A N 1
ATOM 2269 C CA . HIS A 1 281 ? -16.646 -9.766 7.652 1.00 95.38 281 HIS A CA 1
ATOM 2270 C C . HIS A 1 281 ? -15.572 -8.820 7.097 1.00 95.38 281 HIS A C 1
ATOM 2272 O O . HIS A 1 281 ? -14.406 -9.193 7.048 1.00 95.38 281 HIS A O 1
ATOM 2278 N N . THR A 1 282 ? -15.939 -7.582 6.753 1.00 95.25 282 THR A N 1
ATOM 2279 C CA . THR A 1 282 ? -15.001 -6.547 6.280 1.00 95.25 282 THR A CA 1
ATOM 2280 C C . THR A 1 282 ? -13.957 -6.210 7.342 1.00 95.25 282 THR A C 1
ATOM 2282 O O . THR A 1 282 ? -12.765 -6.163 7.051 1.00 95.25 282 THR A O 1
ATOM 2285 N N . MET A 1 283 ? -14.390 -6.029 8.595 1.00 96.12 283 MET A N 1
ATOM 2286 C CA . MET A 1 283 ? -13.466 -5.816 9.711 1.00 96.12 283 MET A CA 1
ATOM 2287 C C . MET A 1 283 ? -12.506 -7.003 9.856 1.00 96.12 283 MET A C 1
ATOM 2289 O O . MET A 1 283 ? -11.299 -6.811 9.953 1.00 96.12 283 MET A O 1
ATOM 2293 N N . TYR A 1 284 ? -13.020 -8.233 9.802 1.00 96.38 284 TYR A N 1
ATOM 2294 C CA . TYR A 1 284 ? -12.192 -9.428 9.921 1.00 96.38 284 TYR A CA 1
ATOM 2295 C C . TYR A 1 284 ? -11.145 -9.537 8.805 1.00 96.38 284 TYR A C 1
ATOM 2297 O O . TYR A 1 284 ? -10.009 -9.888 9.098 1.00 96.38 284 TYR A O 1
ATOM 2305 N N . LYS A 1 285 ? -11.470 -9.171 7.556 1.00 96.62 285 LYS A N 1
ATOM 2306 C CA . LYS A 1 285 ? -10.484 -9.125 6.459 1.00 96.62 285 LYS A CA 1
ATOM 2307 C C . LYS A 1 285 ? -9.321 -8.180 6.762 1.00 96.62 285 LYS A C 1
ATOM 2309 O O . LYS A 1 285 ? -8.170 -8.572 6.603 1.00 96.62 285 LYS A O 1
ATOM 2314 N N . LEU A 1 286 ? -9.609 -6.969 7.249 1.00 97.06 286 LEU A N 1
ATOM 2315 C CA . LEU A 1 286 ? -8.566 -6.004 7.617 1.00 97.06 286 LEU A CA 1
ATOM 2316 C C . LEU A 1 286 ? -7.725 -6.501 8.802 1.00 97.06 286 LEU A C 1
ATOM 2318 O O . LEU A 1 286 ? -6.505 -6.360 8.797 1.00 97.06 286 LEU A O 1
ATOM 2322 N N . PHE A 1 287 ? -8.371 -7.113 9.799 1.00 96.81 287 PHE A N 1
ATOM 2323 C CA . PHE A 1 287 ? -7.684 -7.753 10.920 1.00 96.81 287 PHE A CA 1
ATOM 2324 C C . PHE A 1 287 ? -6.738 -8.861 10.441 1.00 96.81 287 PHE A C 1
ATOM 2326 O O . PHE A 1 287 ? -5.560 -8.846 10.787 1.00 96.81 287 PHE A O 1
ATOM 2333 N N . LEU A 1 288 ? -7.232 -9.789 9.615 1.00 95.88 288 LEU A N 1
ATOM 2334 C CA . LEU A 1 288 ? -6.437 -10.878 9.047 1.00 95.88 288 LEU A CA 1
ATOM 2335 C C . LEU A 1 288 ? -5.234 -10.344 8.283 1.00 95.88 288 LEU A C 1
ATOM 2337 O O . LEU A 1 288 ? -4.106 -10.755 8.533 1.00 95.88 288 LEU A O 1
ATOM 2341 N N . SER A 1 289 ? -5.488 -9.371 7.414 1.00 95.81 289 SER A N 1
ATOM 2342 C CA . SER A 1 289 ? -4.467 -8.708 6.628 1.00 95.81 289 SER A CA 1
ATOM 2343 C C . SER A 1 289 ? -3.385 -8.052 7.497 1.00 95.81 289 SER A C 1
ATOM 2345 O O . SER A 1 289 ? -2.236 -7.987 7.079 1.00 95.81 289 SER A O 1
ATOM 2347 N N . ALA A 1 290 ? -3.709 -7.547 8.688 1.00 95.62 290 ALA A N 1
ATOM 2348 C CA . ALA A 1 290 ? -2.700 -7.002 9.592 1.00 95.62 290 ALA A CA 1
ATOM 2349 C C . ALA A 1 290 ? -1.878 -8.118 10.259 1.00 95.62 290 ALA A C 1
ATOM 2351 O O . ALA A 1 290 ? -0.652 -8.067 10.248 1.00 95.62 290 ALA A O 1
ATOM 2352 N N . VAL A 1 291 ? -2.538 -9.141 10.811 1.00 94.19 291 VAL A N 1
ATOM 2353 C CA . VAL A 1 291 ? -1.876 -10.201 11.598 1.00 94.19 291 VAL A CA 1
ATOM 2354 C C . VAL A 1 291 ? -1.061 -11.165 10.723 1.00 94.19 291 VAL A C 1
ATOM 2356 O O . VAL A 1 291 ? -0.091 -11.746 11.197 1.00 94.19 291 VAL A O 1
ATOM 2359 N N . GLU A 1 292 ? -1.415 -11.336 9.449 1.00 94.25 292 GLU A N 1
ATOM 2360 C CA . GLU A 1 292 ? -0.669 -12.198 8.522 1.00 94.25 292 GLU A CA 1
ATOM 2361 C C . GLU A 1 292 ? 0.688 -11.601 8.114 1.00 94.25 292 GLU A C 1
ATOM 2363 O O . GLU A 1 292 ? 1.658 -12.338 7.941 1.00 94.25 292 GLU A O 1
ATOM 2368 N N . TYR A 1 293 ? 0.774 -10.271 7.995 1.00 94.25 293 TYR A N 1
ATOM 2369 C CA . TYR A 1 293 ? 1.957 -9.584 7.458 1.00 94.25 293 TYR A CA 1
ATOM 2370 C C . TYR A 1 293 ? 2.757 -8.794 8.499 1.00 94.25 293 TYR A C 1
ATOM 2372 O O . TYR A 1 293 ? 3.902 -8.422 8.229 1.00 94.25 293 TYR A O 1
ATOM 2380 N N . LEU A 1 294 ? 2.199 -8.545 9.687 1.00 93.56 294 LEU A N 1
ATOM 2381 C CA . LEU A 1 294 ? 2.891 -7.874 10.785 1.00 93.56 294 LEU A CA 1
ATOM 2382 C C . LEU A 1 294 ? 3.134 -8.839 11.950 1.00 93.56 294 LEU A C 1
ATOM 2384 O O . LEU A 1 294 ? 2.243 -9.612 12.309 1.00 93.56 294 LEU A O 1
ATOM 2388 N N . PRO A 1 295 ? 4.304 -8.769 12.611 1.00 92.50 295 PRO A N 1
ATOM 2389 C CA . PRO A 1 295 ? 4.495 -9.478 13.866 1.00 92.50 295 PRO A CA 1
ATOM 2390 C C . PRO A 1 295 ? 3.510 -8.950 14.915 1.00 92.50 295 PRO A C 1
ATOM 2392 O O . PRO A 1 295 ? 3.207 -7.753 14.953 1.00 92.50 295 PRO A O 1
ATOM 2395 N N . PHE A 1 296 ? 3.039 -9.828 15.805 1.00 91.50 296 PHE A N 1
ATOM 2396 C CA . PHE A 1 296 ? 2.174 -9.397 16.904 1.00 91.50 296 PHE A CA 1
ATOM 2397 C C . PHE A 1 296 ? 2.892 -8.376 17.794 1.00 91.50 296 PHE A C 1
ATOM 2399 O O . PHE A 1 296 ? 2.400 -7.270 17.981 1.00 91.50 296 PHE A O 1
ATOM 2406 N N . SER A 1 297 ? 4.086 -8.738 18.264 1.00 89.44 297 SER A N 1
ATOM 2407 C CA . SER A 1 297 ? 5.003 -7.900 19.038 1.00 89.44 297 SER A CA 1
ATOM 2408 C C . SER A 1 297 ? 6.385 -7.942 18.385 1.00 89.44 297 SER A C 1
ATOM 2410 O O . SER A 1 297 ? 6.787 -8.995 17.885 1.00 89.44 297 SER A O 1
ATOM 2412 N N . SER A 1 298 ? 7.120 -6.830 18.385 1.00 83.44 298 SER A N 1
ATOM 2413 C CA . SER A 1 298 ? 8.459 -6.736 17.790 1.00 83.44 298 SER A CA 1
ATOM 2414 C C . SER A 1 298 ? 9.454 -6.162 18.794 1.00 83.44 298 SER A C 1
ATOM 2416 O O . SER A 1 298 ? 9.214 -5.097 19.351 1.00 83.44 298 SER A O 1
ATOM 2418 N N . ASP A 1 299 ? 10.602 -6.824 18.964 1.00 78.06 299 ASP A N 1
ATOM 2419 C CA . ASP A 1 299 ? 11.747 -6.266 19.704 1.00 78.06 299 ASP A CA 1
ATOM 2420 C C . ASP A 1 299 ? 12.514 -5.223 18.870 1.00 78.06 299 ASP A C 1
ATOM 2422 O O . ASP A 1 299 ? 13.340 -4.465 19.381 1.00 78.06 299 ASP A O 1
ATOM 2426 N N . ASN A 1 300 ? 12.267 -5.192 17.557 1.00 81.06 300 ASN A N 1
ATOM 2427 C CA . ASN A 1 300 ? 12.887 -4.249 16.645 1.00 81.06 300 ASN A CA 1
ATOM 2428 C C . ASN A 1 300 ? 12.014 -2.997 16.505 1.00 81.06 300 ASN A C 1
ATOM 2430 O O . ASN A 1 300 ? 10.967 -3.045 15.859 1.00 81.06 300 ASN A O 1
ATOM 2434 N N . VAL A 1 301 ? 12.515 -1.879 17.033 1.00 77.31 301 VAL A N 1
ATOM 2435 C CA . VAL A 1 301 ? 11.869 -0.552 17.019 1.00 77.31 301 VAL A CA 1
ATOM 2436 C C . VAL A 1 301 ? 11.591 -0.038 15.599 1.00 77.31 301 VAL A C 1
ATOM 2438 O O . VAL A 1 301 ? 10.714 0.787 15.397 1.00 77.31 301 VAL A O 1
ATOM 2441 N N . SER A 1 302 ? 12.312 -0.529 14.586 1.00 79.62 302 SER A N 1
ATOM 2442 C CA . SER A 1 302 ? 12.118 -0.092 13.194 1.00 79.62 302 SER A CA 1
ATOM 2443 C C . SER A 1 302 ? 10.948 -0.767 12.471 1.00 79.62 302 SER A C 1
ATOM 2445 O O . SER A 1 302 ? 10.573 -0.321 11.388 1.00 79.62 302 SER A O 1
ATOM 2447 N N . LYS A 1 303 ? 10.371 -1.842 13.027 1.00 85.81 303 LYS A N 1
ATOM 2448 C CA . LYS A 1 303 ? 9.290 -2.601 12.383 1.00 85.81 303 LYS A CA 1
ATOM 2449 C C . LYS A 1 303 ? 7.981 -2.415 13.128 1.00 85.81 303 LYS A C 1
ATOM 2451 O O . LYS A 1 303 ? 7.906 -2.702 14.319 1.00 85.81 303 LYS A O 1
ATOM 2456 N N . ALA A 1 304 ? 6.954 -1.991 12.398 1.00 92.88 304 ALA A N 1
ATOM 2457 C CA . ALA A 1 304 ? 5.601 -1.896 12.923 1.00 92.88 304 ALA A CA 1
ATOM 2458 C C . ALA A 1 304 ? 5.117 -3.262 13.435 1.00 92.88 304 ALA A C 1
ATOM 2460 O O . ALA A 1 304 ? 5.398 -4.302 12.830 1.00 92.88 304 ALA A O 1
ATOM 2461 N N . CYS A 1 305 ? 4.367 -3.254 14.534 1.00 94.75 305 CYS A N 1
ATOM 2462 C CA . CYS A 1 305 ? 3.758 -4.451 15.101 1.00 94.75 305 CYS A CA 1
ATOM 2463 C C . CYS A 1 305 ? 2.263 -4.250 15.358 1.00 94.75 305 CYS A C 1
ATOM 2465 O O . CYS A 1 305 ? 1.782 -3.130 15.547 1.00 94.75 305 CYS A O 1
ATOM 2467 N N . PHE A 1 306 ? 1.518 -5.353 15.354 1.00 95.12 306 PHE A N 1
ATOM 2468 C CA . PHE A 1 306 ? 0.068 -5.314 15.517 1.00 95.12 306 PHE A CA 1
ATOM 2469 C C . PHE A 1 306 ? -0.362 -4.847 16.915 1.00 95.12 306 PHE A C 1
ATOM 2471 O O . PHE A 1 306 ? -1.366 -4.148 17.051 1.00 95.12 306 PHE A O 1
ATOM 2478 N N . GLU A 1 307 ? 0.408 -5.190 17.948 1.00 94.38 307 GLU A N 1
ATOM 2479 C CA . GLU A 1 307 ? 0.163 -4.758 19.324 1.00 94.38 307 GLU A CA 1
ATOM 2480 C C . GLU A 1 307 ? 0.120 -3.227 19.436 1.00 94.38 307 GLU A C 1
ATOM 2482 O O . GLU A 1 307 ? -0.833 -2.682 19.991 1.00 94.38 307 GLU A O 1
ATOM 2487 N N . GLU A 1 308 ? 1.074 -2.519 18.829 1.00 95.31 308 GLU A N 1
ATOM 2488 C CA . GLU A 1 308 ? 1.107 -1.054 18.854 1.00 95.31 308 GLU A CA 1
ATOM 2489 C C . GLU A 1 308 ? -0.063 -0.417 18.090 1.00 95.31 308 GLU A C 1
ATOM 2491 O O . GLU A 1 308 ? -0.645 0.566 18.559 1.00 95.31 308 GLU A O 1
ATOM 2496 N N . ILE A 1 309 ? -0.454 -0.992 16.945 1.00 96.44 309 ILE A N 1
ATOM 2497 C CA . ILE A 1 309 ? -1.634 -0.548 16.184 1.00 96.44 309 ILE A CA 1
ATOM 2498 C C . ILE A 1 309 ? -2.866 -0.587 17.086 1.00 96.44 309 ILE A C 1
ATOM 2500 O O . ILE A 1 309 ? -3.589 0.405 17.204 1.00 96.44 309 ILE A O 1
ATOM 2504 N N . ILE A 1 310 ? -3.087 -1.720 17.751 1.00 95.62 310 ILE A N 1
ATOM 2505 C CA . ILE A 1 310 ? -4.230 -1.934 18.636 1.00 95.62 310 ILE A CA 1
ATOM 2506 C C . ILE A 1 310 ? -4.202 -0.973 19.827 1.00 95.62 310 ILE A C 1
ATOM 2508 O O . ILE A 1 310 ? -5.211 -0.315 20.094 1.00 95.62 310 ILE A O 1
ATOM 2512 N N . GLU A 1 311 ? -3.061 -0.815 20.499 1.00 94.31 311 GLU A N 1
ATOM 2513 C CA . GLU A 1 311 ? -2.920 0.144 21.602 1.00 94.31 311 GLU A CA 1
ATOM 2514 C C . GLU A 1 311 ? -3.222 1.578 21.147 1.00 94.31 311 GLU A C 1
ATOM 2516 O O . GLU A 1 311 ? -3.911 2.342 21.836 1.00 94.31 311 GLU A O 1
ATOM 2521 N N . ARG A 1 312 ? -2.781 1.953 19.941 1.00 95.06 312 ARG A N 1
ATOM 2522 C CA . ARG A 1 312 ? -3.037 3.281 19.379 1.00 95.06 312 ARG A CA 1
ATOM 2523 C C . ARG A 1 312 ? -4.500 3.478 18.988 1.00 95.06 312 ARG A C 1
ATOM 2525 O O . ARG A 1 312 ? -5.037 4.554 19.264 1.00 95.06 312 ARG A O 1
ATOM 2532 N N . VAL A 1 313 ? -5.164 2.461 18.436 1.00 94.81 313 VAL A N 1
ATOM 2533 C CA . VAL A 1 313 ? -6.615 2.464 18.165 1.00 94.81 313 VAL A CA 1
ATOM 2534 C C . VAL A 1 313 ? -7.411 2.616 19.471 1.00 94.81 313 VAL A C 1
ATOM 2536 O O . VAL A 1 313 ? -8.297 3.469 19.563 1.00 94.81 313 VAL A O 1
ATOM 2539 N N . LEU A 1 314 ? -7.069 1.854 20.515 1.00 92.88 314 LEU A N 1
ATOM 2540 C CA . LEU A 1 314 ? -7.725 1.911 21.832 1.00 92.88 314 LEU A CA 1
ATOM 2541 C C . LEU A 1 314 ? -7.453 3.227 22.572 1.00 92.88 314 LEU A C 1
ATOM 2543 O O . LEU A 1 314 ? -8.288 3.723 23.330 1.00 92.88 314 LEU A O 1
ATOM 2547 N N . SER A 1 315 ? -6.273 3.813 22.383 1.00 92.19 315 SER A N 1
ATOM 2548 C CA . SER A 1 315 ? -5.936 5.131 22.920 1.00 92.19 315 SER A CA 1
ATOM 2549 C C . SER A 1 315 ? -6.727 6.235 22.214 1.00 92.19 315 SER A C 1
ATOM 2551 O O . SER A 1 315 ? -7.381 7.037 22.882 1.00 92.19 315 SER A O 1
ATOM 2553 N N . ARG A 1 316 ? -6.752 6.243 20.873 1.00 90.25 316 ARG A N 1
ATOM 2554 C CA . ARG A 1 316 ? -7.493 7.235 20.075 1.00 90.25 316 ARG A CA 1
ATOM 2555 C C . ARG A 1 316 ? -9.003 7.154 20.280 1.00 90.25 316 ARG A C 1
ATOM 2557 O O . ARG A 1 316 ? -9.637 8.202 20.353 1.00 90.25 316 ARG A O 1
ATOM 2564 N N . SER A 1 317 ? -9.578 5.964 20.473 1.00 87.50 317 SER A N 1
ATOM 2565 C CA . SER A 1 317 ? -11.019 5.831 20.752 1.00 87.50 317 SER A CA 1
ATOM 2566 C C . SER A 1 317 ? -11.453 6.477 22.072 1.00 87.50 317 SER A C 1
ATOM 2568 O O . SER A 1 317 ? -12.598 6.909 22.216 1.00 87.50 317 SER A O 1
ATOM 2570 N N . ARG A 1 318 ? -10.534 6.578 23.039 1.00 83.88 318 ARG A N 1
ATOM 2571 C CA . ARG A 1 318 ? -10.775 7.216 24.338 1.00 83.88 318 ARG A CA 1
ATOM 2572 C C . ARG A 1 318 ? -10.610 8.733 24.302 1.00 83.88 318 ARG A C 1
ATOM 2574 O O . ARG A 1 318 ? -11.129 9.403 25.194 1.00 83.88 318 ARG A O 1
ATOM 2581 N N . GLN A 1 319 ? -9.931 9.282 23.293 1.00 82.62 319 GLN A N 1
ATOM 2582 C CA . GLN A 1 319 ? -9.775 10.726 23.139 1.00 82.62 319 GLN A CA 1
ATOM 2583 C C . GLN A 1 319 ? -11.127 11.355 22.793 1.00 82.62 319 GLN A C 1
ATOM 2585 O O . GLN A 1 319 ? -11.732 11.072 21.759 1.00 82.62 319 GLN A O 1
ATOM 2590 N N . THR A 1 320 ? -11.614 12.236 23.661 1.00 63.78 320 THR A N 1
ATOM 2591 C CA . THR A 1 320 ? -12.815 13.024 23.388 1.00 63.78 320 THR A CA 1
ATOM 2592 C C . THR A 1 320 ? -12.503 14.020 22.277 1.00 63.78 320 THR A C 1
ATOM 2594 O O . THR A 1 320 ? -11.799 15.004 22.510 1.00 63.78 320 THR A O 1
ATOM 2597 N N . LYS A 1 321 ? -13.012 13.780 21.062 1.00 61.50 321 LYS A N 1
ATOM 2598 C CA . LYS A 1 321 ? -12.974 14.795 20.002 1.00 61.50 321 LYS A CA 1
ATOM 2599 C C . LYS A 1 321 ? -13.783 16.003 20.492 1.00 61.50 321 LYS A C 1
ATOM 2601 O O . LYS A 1 321 ? -14.939 15.805 20.867 1.00 61.50 321 LYS A O 1
ATOM 2606 N N . PRO A 1 322 ? -13.222 17.225 20.523 1.00 48.09 322 PRO A N 1
ATOM 2607 C CA . PRO A 1 322 ? -13.996 18.408 20.862 1.00 48.09 322 PRO A CA 1
ATOM 2608 C C . PRO A 1 322 ? -15.016 18.634 19.745 1.00 48.09 322 PRO A C 1
ATOM 2610 O O . PRO A 1 322 ? -14.693 19.162 18.681 1.00 48.09 322 PRO A O 1
ATOM 2613 N N . THR A 1 323 ? -16.250 18.183 19.951 1.00 49.72 323 THR A N 1
ATOM 2614 C CA . THR A 1 323 ? -17.376 18.621 19.134 1.00 49.72 323 THR A CA 1
ATOM 2615 C C . THR A 1 323 ? -17.515 20.128 19.322 1.00 49.72 323 THR A C 1
ATOM 2617 O O . THR A 1 323 ? -17.414 20.641 20.439 1.00 49.72 323 THR A O 1
ATOM 2620 N N . LYS A 1 324 ? -17.698 20.866 18.220 1.00 46.06 324 LYS A N 1
ATOM 2621 C CA . LYS A 1 324 ? -18.164 22.253 18.301 1.00 46.06 324 LYS A CA 1
ATOM 2622 C C . LYS A 1 324 ? -19.467 22.206 19.097 1.00 46.06 324 LYS A C 1
ATOM 2624 O O . LYS A 1 324 ? -20.409 21.558 18.656 1.00 46.06 324 LYS A O 1
ATOM 2629 N N . TYR A 1 325 ? -19.471 22.793 20.290 1.00 49.25 325 TYR A N 1
ATOM 2630 C CA . TYR A 1 325 ? -20.665 22.892 21.119 1.00 49.25 325 TYR A CA 1
ATOM 2631 C C . TYR A 1 325 ? -21.688 23.752 20.372 1.00 49.25 325 TYR A C 1
ATOM 2633 O O . TYR A 1 325 ? -21.610 24.979 20.431 1.00 49.25 325 TYR A O 1
ATOM 2641 N N . ASP A 1 326 ? -22.624 23.124 19.663 1.00 48.62 326 ASP A N 1
ATOM 2642 C CA . ASP A 1 326 ? -23.897 23.769 19.362 1.00 48.62 326 ASP A CA 1
ATOM 2643 C C . ASP A 1 326 ? -24.705 23.789 20.667 1.00 48.62 326 ASP A C 1
ATOM 2645 O O . ASP A 1 326 ? -24.752 22.812 21.413 1.00 48.62 326 ASP A O 1
ATOM 2649 N N . GLY A 1 327 ? -25.224 24.966 21.013 1.00 50.47 327 GLY A N 1
ATOM 2650 C CA . GLY A 1 327 ? -25.584 25.377 22.375 1.00 50.47 327 GLY A CA 1
ATOM 2651 C C . GLY A 1 327 ? -26.755 24.666 23.069 1.00 50.47 327 GLY A C 1
ATOM 2652 O O . GLY A 1 327 ? -27.259 25.213 24.048 1.00 50.47 327 GLY A O 1
ATOM 2653 N N . ASP A 1 328 ? -27.182 23.481 22.628 1.00 52.56 328 ASP A N 1
ATOM 2654 C CA . ASP A 1 328 ? -28.295 22.742 23.231 1.00 52.56 328 ASP A CA 1
ATOM 2655 C C . ASP A 1 328 ? -27.814 21.610 24.154 1.00 52.56 328 ASP A C 1
ATOM 2657 O O . ASP A 1 328 ? -27.332 20.562 23.734 1.00 52.56 328 ASP A O 1
ATOM 2661 N N . PHE A 1 329 ? -28.030 21.774 25.462 1.00 51.72 329 PHE A N 1
ATOM 2662 C CA . PHE A 1 329 ? -27.688 20.784 26.498 1.00 51.72 329 PHE A CA 1
ATOM 2663 C C . PHE A 1 329 ? -28.393 19.418 26.338 1.00 51.72 329 PHE A C 1
ATOM 2665 O O . PHE A 1 329 ? -27.955 18.428 26.928 1.00 51.72 329 PHE A O 1
ATOM 2672 N N . SER A 1 330 ? -29.464 19.353 25.538 1.00 53.34 330 SER A N 1
ATOM 2673 C CA . SER A 1 330 ? -30.137 18.115 25.112 1.00 53.34 330 SER A CA 1
ATOM 2674 C C . SER A 1 330 ? -29.227 17.220 24.257 1.00 53.34 330 SER A C 1
ATOM 2676 O O . SER A 1 330 ? -29.328 15.995 24.319 1.00 53.34 330 SER A O 1
ATOM 2678 N N . ASP A 1 331 ? -28.317 17.820 23.491 1.00 62.53 331 ASP A N 1
ATOM 2679 C CA . ASP A 1 331 ? -27.416 17.130 22.564 1.00 62.53 331 ASP A CA 1
ATOM 2680 C C . ASP A 1 331 ? -26.309 16.359 23.311 1.00 62.53 331 ASP A C 1
ATOM 2682 O O . ASP A 1 331 ? -25.911 15.262 22.928 1.00 62.53 331 ASP A O 1
ATOM 2686 N N . VAL A 1 332 ? -25.892 16.848 24.484 1.00 69.56 332 VAL A N 1
ATOM 2687 C CA . VAL A 1 332 ? -24.768 16.283 25.254 1.00 69.56 332 VAL A CA 1
ATOM 2688 C C . VAL A 1 332 ? -25.016 14.827 25.680 1.00 69.56 332 VAL A C 1
ATOM 2690 O O . VAL A 1 332 ? -24.121 13.987 25.603 1.00 69.56 332 VAL A O 1
ATOM 2693 N N . ALA A 1 333 ? -26.235 14.483 26.111 1.00 68.06 333 ALA A N 1
ATOM 2694 C CA . ALA A 1 333 ? -26.558 13.118 26.545 1.00 68.06 333 ALA A CA 1
ATOM 2695 C C . ALA A 1 333 ? -26.598 12.120 25.374 1.00 68.06 333 ALA A C 1
ATOM 2697 O O . ALA A 1 333 ? -26.137 10.982 25.510 1.00 68.06 333 ALA A O 1
ATOM 2698 N N . HIS A 1 334 ? -27.122 12.562 24.228 1.00 71.25 334 HIS A N 1
ATOM 2699 C CA . HIS A 1 334 ? -27.169 11.776 23.001 1.00 71.25 334 HIS A CA 1
ATOM 2700 C C . HIS A 1 334 ? -25.762 11.574 22.418 1.00 71.25 334 HIS A C 1
ATOM 2702 O O . HIS A 1 334 ? -25.389 10.451 22.071 1.00 71.25 334 HIS A O 1
ATOM 2708 N N . GLN A 1 335 ? -24.933 12.622 22.426 1.00 75.06 335 GLN A N 1
ATOM 2709 C CA . GLN A 1 335 ? -23.521 12.550 22.048 1.00 75.06 335 GLN A CA 1
ATOM 2710 C C . GLN A 1 335 ? -22.743 11.560 22.920 1.00 75.06 335 GLN A C 1
ATOM 2712 O O . GLN A 1 335 ? -22.008 10.730 22.386 1.00 75.06 335 GLN A O 1
ATOM 2717 N N . HIS A 1 336 ? -22.938 11.571 24.243 1.00 78.06 336 HIS A N 1
ATOM 2718 C CA . HIS A 1 336 ? -22.313 10.580 25.125 1.00 78.06 336 HIS A CA 1
ATOM 2719 C C . HIS A 1 336 ? -22.778 9.147 24.832 1.00 78.06 336 HIS A C 1
ATOM 2721 O O . HIS A 1 336 ? -21.963 8.225 24.880 1.00 78.06 336 HIS A O 1
ATOM 2727 N N . HIS A 1 337 ? -24.052 8.943 24.482 1.00 76.94 337 HIS A N 1
ATOM 2728 C CA . HIS A 1 337 ? -24.544 7.632 24.048 1.00 76.94 337 HIS A CA 1
ATOM 2729 C C . HIS A 1 337 ? -23.840 7.156 22.775 1.00 76.94 337 HIS A C 1
ATOM 2731 O O . HIS A 1 337 ? -23.329 6.034 22.744 1.00 76.94 337 HIS A O 1
ATOM 2737 N N . LEU A 1 338 ? -23.744 8.014 21.758 1.00 80.69 338 LEU A N 1
ATOM 2738 C CA . LEU A 1 338 ? -23.065 7.685 20.506 1.00 80.69 338 LEU A CA 1
ATOM 2739 C C . LEU A 1 338 ? -21.570 7.406 20.722 1.00 80.69 338 LEU A C 1
ATOM 2741 O O . LEU A 1 338 ? -21.045 6.423 20.201 1.00 80.69 338 LEU A O 1
ATOM 2745 N N . GLN A 1 339 ? -20.901 8.212 21.548 1.00 84.62 339 GLN A N 1
ATOM 2746 C CA . GLN A 1 339 ? -19.504 7.994 21.928 1.00 84.62 339 GLN A CA 1
ATOM 2747 C C . GLN A 1 339 ? -19.318 6.672 22.682 1.00 84.62 339 GLN A C 1
ATOM 2749 O O . GLN A 1 339 ? -18.376 5.938 22.395 1.00 84.62 339 GLN A O 1
ATOM 2754 N N . SER A 1 340 ? -20.222 6.328 23.607 1.00 87.75 340 SER A N 1
ATOM 2755 C CA . SER A 1 340 ? -20.158 5.054 24.337 1.00 87.75 340 SER A CA 1
ATOM 2756 C C . SER A 1 340 ? -20.286 3.849 23.403 1.00 87.75 340 SER A C 1
ATOM 2758 O O . SER A 1 340 ? -19.561 2.866 23.552 1.00 87.75 340 SER A O 1
ATOM 2760 N N . LEU A 1 341 ? -21.154 3.950 22.391 1.00 88.25 341 LEU A N 1
ATOM 2761 C CA . LEU A 1 341 ? -21.326 2.915 21.381 1.00 88.25 341 LEU A CA 1
ATOM 2762 C C . LEU A 1 341 ? -20.066 2.766 20.520 1.00 88.25 341 LEU A C 1
ATOM 2764 O O . LEU A 1 341 ? -19.585 1.650 20.339 1.00 88.25 341 LEU A O 1
ATOM 2768 N N . GLN A 1 342 ? -19.493 3.876 20.048 1.00 88.44 342 GLN A N 1
ATOM 2769 C CA . GLN A 1 342 ? -18.248 3.864 19.273 1.00 88.44 342 GLN A CA 1
ATOM 2770 C C . GLN A 1 342 ? -17.087 3.259 20.072 1.00 88.44 342 GLN A C 1
ATOM 2772 O O . GLN A 1 342 ? -16.372 2.402 19.557 1.00 88.44 342 GLN A O 1
ATOM 2777 N N . LYS A 1 343 ? -16.940 3.638 21.349 1.00 91.06 343 LYS A N 1
ATOM 2778 C CA . LYS A 1 343 ? -15.933 3.069 22.256 1.00 91.06 343 LYS A CA 1
ATOM 2779 C C . LYS A 1 343 ? -16.111 1.561 22.442 1.00 91.06 343 LYS A C 1
ATOM 2781 O O . LYS A 1 343 ? -15.128 0.829 22.395 1.00 91.06 343 LYS A O 1
ATOM 2786 N N . ALA A 1 344 ? -17.350 1.093 22.600 1.00 92.25 344 ALA A N 1
ATOM 2787 C CA . ALA A 1 344 ? -17.647 -0.334 22.707 1.00 92.25 344 ALA A CA 1
ATOM 2788 C C . ALA A 1 344 ? -17.307 -1.100 21.416 1.00 92.25 344 ALA A C 1
ATOM 2790 O O . ALA A 1 344 ? -16.765 -2.199 21.477 1.00 92.25 344 ALA A O 1
ATOM 2791 N N . MET A 1 345 ? -17.582 -0.520 20.243 1.00 92.44 345 MET A N 1
ATOM 2792 C CA . MET A 1 345 ? -17.330 -1.167 18.949 1.00 92.44 345 MET A CA 1
ATOM 2793 C C . MET A 1 345 ? -15.846 -1.404 18.664 1.00 92.44 345 MET A C 1
ATOM 2795 O O . MET A 1 345 ? -15.512 -2.369 17.985 1.00 92.44 345 MET A O 1
ATOM 2799 N N . VAL A 1 346 ? -14.946 -0.594 19.225 1.00 94.38 346 VAL A N 1
ATOM 2800 C CA . VAL A 1 346 ? -13.493 -0.780 19.065 1.00 94.38 346 VAL A CA 1
ATOM 2801 C C . VAL A 1 346 ? -13.012 -2.105 19.668 1.00 94.38 346 VAL A C 1
ATOM 2803 O O . VAL A 1 346 ? -12.089 -2.719 19.138 1.00 94.38 346 VAL A O 1
ATOM 2806 N N . ILE A 1 347 ? -13.671 -2.600 20.721 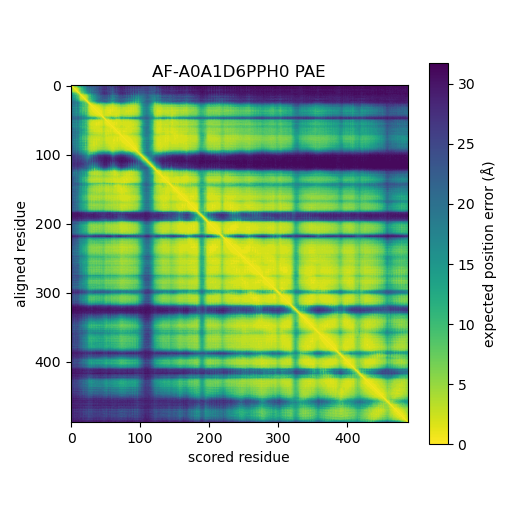1.00 95.00 347 ILE A N 1
ATOM 2807 C CA . ILE A 1 347 ? -13.330 -3.882 21.360 1.00 95.00 347 ILE A CA 1
ATOM 2808 C C . ILE A 1 347 ? -13.546 -5.068 20.410 1.00 95.00 347 ILE A C 1
ATOM 2810 O O . ILE A 1 347 ? -12.909 -6.108 20.572 1.00 95.00 347 ILE A O 1
ATOM 2814 N N . GLN A 1 348 ? -14.358 -4.906 19.359 1.00 95.00 348 GLN A N 1
ATOM 2815 C CA . GLN A 1 348 ? -14.540 -5.928 18.328 1.00 95.00 348 GLN A CA 1
ATOM 2816 C C . GLN A 1 348 ? -13.211 -6.356 17.684 1.00 95.00 348 GLN A C 1
ATOM 2818 O O . GLN A 1 348 ? -13.050 -7.536 17.383 1.00 95.00 348 GLN A O 1
ATOM 2823 N N . TRP A 1 349 ? -12.248 -5.438 17.526 1.00 95.88 349 TRP A N 1
ATOM 2824 C CA . TRP A 1 349 ? -10.923 -5.745 16.970 1.00 95.88 349 TRP A CA 1
ATOM 2825 C C . TRP A 1 349 ? -10.124 -6.728 17.832 1.00 95.88 349 TRP A C 1
ATOM 2827 O O . TRP A 1 349 ? -9.390 -7.554 17.299 1.00 95.88 349 TRP A O 1
ATOM 2837 N N . LEU A 1 350 ? -10.302 -6.668 19.155 1.00 94.69 350 LEU A N 1
ATOM 2838 C CA . LEU A 1 350 ? -9.657 -7.558 20.126 1.00 94.69 350 LEU A CA 1
ATOM 2839 C C . LEU A 1 350 ? -10.348 -8.923 20.232 1.00 94.69 350 LEU A C 1
ATOM 2841 O O . LEU A 1 350 ? -9.788 -9.864 20.781 1.00 94.69 350 LEU A O 1
ATOM 2845 N N . CYS A 1 351 ? -11.579 -9.031 19.736 1.00 93.44 351 CYS A N 1
ATOM 2846 C CA . CYS A 1 351 ? -12.386 -10.245 19.835 1.00 93.44 351 CYS A CA 1
ATOM 2847 C C . CYS A 1 351 ? -12.255 -11.154 18.608 1.00 93.44 351 CYS A C 1
ATOM 2849 O O . CYS A 1 351 ? -12.892 -12.206 18.558 1.00 93.44 351 CYS A O 1
ATOM 2851 N N . PHE A 1 352 ? -11.464 -10.760 17.606 1.00 93.75 352 PHE A N 1
ATOM 2852 C CA . PHE A 1 352 ? -11.178 -11.614 16.462 1.00 93.75 352 PHE A CA 1
ATOM 2853 C C . PHE A 1 352 ? -10.136 -12.675 16.802 1.00 93.75 352 PHE A C 1
ATOM 2855 O O . PHE A 1 352 ? -9.130 -12.408 17.455 1.00 93.75 352 PHE A O 1
ATOM 2862 N N . THR A 1 353 ? -10.373 -13.888 16.307 1.00 90.69 353 THR A N 1
ATOM 2863 C CA . THR A 1 353 ? -9.446 -15.006 16.460 1.00 90.69 353 THR A CA 1
ATOM 2864 C C . THR A 1 353 ? -8.583 -15.132 15.200 1.00 90.69 353 THR A C 1
ATOM 2866 O O . THR A 1 353 ? -9.135 -15.291 14.102 1.00 90.69 353 THR A O 1
ATOM 2869 N N . PRO A 1 354 ? -7.244 -15.062 15.315 1.00 92.06 354 PRO A N 1
ATOM 2870 C CA . PRO A 1 354 ? -6.352 -15.382 14.209 1.00 92.06 354 PRO A CA 1
ATOM 2871 C C . PRO A 1 354 ? -6.535 -16.842 13.754 1.00 92.06 354 PRO A C 1
ATOM 2873 O O . PRO A 1 354 ? -6.779 -17.723 14.584 1.00 92.06 354 PRO A O 1
ATOM 2876 N N . PRO A 1 355 ? -6.417 -17.128 12.447 1.00 92.00 355 PRO A N 1
ATOM 2877 C CA . PRO A 1 355 ? -6.516 -18.480 11.925 1.00 92.00 355 PRO A CA 1
ATOM 2878 C C . PRO A 1 355 ? -5.333 -19.331 12.395 1.00 92.00 355 PRO A C 1
ATOM 2880 O O . PRO A 1 355 ? -4.236 -18.830 12.639 1.00 92.00 355 PRO A O 1
ATOM 2883 N N . SER A 1 356 ? -5.536 -20.649 12.463 1.00 89.50 356 SER A N 1
ATOM 2884 C CA . SER A 1 356 ? -4.517 -21.604 12.922 1.00 89.50 356 SER A CA 1
ATOM 2885 C C . SER A 1 356 ? -3.282 -21.699 12.017 1.00 89.50 356 SER A C 1
ATOM 2887 O O . SER A 1 356 ? -2.329 -22.390 12.363 1.00 89.50 356 SER A O 1
ATOM 2889 N N . SER A 1 357 ? -3.309 -21.060 10.844 1.00 91.12 357 SER A N 1
ATOM 2890 C CA . SER A 1 357 ? -2.155 -20.908 9.955 1.00 91.12 357 SER A CA 1
ATOM 2891 C C . SER A 1 357 ? -1.110 -19.931 10.497 1.00 91.12 357 SER A C 1
ATOM 2893 O O . SER A 1 357 ? 0.045 -20.006 10.086 1.00 91.12 357 SER A O 1
ATOM 2895 N N . ILE A 1 358 ? -1.496 -19.026 11.402 1.00 89.62 358 ILE A N 1
ATOM 2896 C CA . ILE A 1 358 ? -0.596 -18.020 11.966 1.00 89.62 358 ILE A CA 1
ATOM 2897 C C . ILE A 1 358 ? 0.225 -18.647 13.105 1.00 89.62 358 ILE A C 1
ATOM 2899 O O . ILE A 1 358 ? -0.345 -19.305 13.984 1.00 89.62 358 ILE A O 1
ATOM 2903 N N . PRO A 1 359 ? 1.557 -18.455 13.126 1.00 87.88 359 PRO A N 1
ATOM 2904 C CA . PRO A 1 359 ? 2.394 -18.880 14.242 1.00 87.88 359 PRO A CA 1
ATOM 2905 C C . PRO A 1 359 ? 1.897 -18.296 15.567 1.00 87.88 359 PRO A C 1
ATOM 2907 O O . PRO A 1 359 ? 1.489 -17.140 15.633 1.00 87.88 359 PRO A O 1
ATOM 2910 N N . ASP A 1 360 ? 1.914 -19.103 16.625 1.00 86.69 360 ASP A N 1
ATOM 2911 C CA . ASP A 1 360 ? 1.501 -18.695 17.972 1.00 86.69 360 ASP A CA 1
ATOM 2912 C C . ASP A 1 360 ? 0.074 -18.113 18.066 1.00 86.69 360 ASP A C 1
ATOM 2914 O O . ASP A 1 360 ? -0.235 -17.353 18.989 1.00 86.69 360 ASP A O 1
ATOM 2918 N N . PHE A 1 361 ? -0.836 -18.499 17.157 1.00 89.31 361 PHE A N 1
ATOM 2919 C CA . PHE A 1 361 ? -2.209 -17.974 17.119 1.00 89.31 361 PHE A CA 1
ATOM 2920 C C . PHE A 1 361 ? -2.942 -18.094 18.468 1.00 89.31 361 PHE A C 1
ATOM 2922 O O . PHE A 1 361 ? -3.722 -17.209 18.818 1.00 89.31 361 PHE A O 1
ATOM 2929 N N . GLN A 1 362 ? -2.684 -19.151 19.252 1.00 88.06 362 GLN A N 1
ATOM 2930 C CA . GLN A 1 362 ? -3.263 -19.324 20.592 1.00 88.06 362 GLN A CA 1
ATOM 2931 C C . GLN A 1 362 ? -2.767 -18.252 21.567 1.00 88.06 362 GLN A C 1
ATOM 2933 O O . GLN A 1 362 ? -3.571 -17.652 22.275 1.00 88.06 362 GLN A O 1
ATOM 2938 N N . MET A 1 363 ? -1.460 -17.965 21.561 1.00 87.94 363 MET A N 1
ATOM 2939 C CA . MET A 1 363 ? -0.867 -16.915 22.391 1.00 87.94 363 MET A CA 1
ATOM 2940 C C . MET A 1 363 ? -1.372 -15.531 21.973 1.00 87.94 363 MET A C 1
ATOM 2942 O O . MET A 1 363 ? -1.683 -14.708 22.830 1.00 87.94 363 MET A O 1
ATOM 2946 N N . ILE A 1 364 ? -1.492 -15.274 20.668 1.00 90.12 364 ILE A N 1
ATOM 2947 C CA . ILE A 1 364 ? -2.050 -14.021 20.141 1.00 90.12 364 ILE A CA 1
ATOM 2948 C C . ILE A 1 364 ? -3.511 -13.864 20.580 1.00 90.12 364 ILE A C 1
ATOM 2950 O O . ILE A 1 364 ? -3.875 -12.833 21.140 1.00 90.12 364 ILE A O 1
ATOM 2954 N N . SER A 1 365 ? -4.331 -14.903 20.393 1.00 90.00 365 SER A N 1
ATOM 2955 C CA . SER A 1 365 ? -5.739 -14.919 20.820 1.00 90.00 365 SER A CA 1
ATOM 2956 C C . SER A 1 365 ? -5.872 -14.639 22.316 1.00 90.00 365 SER A C 1
ATOM 2958 O O . SER A 1 365 ? -6.718 -13.851 22.732 1.00 90.00 365 SER A O 1
ATOM 2960 N N . TRP A 1 366 ? -5.001 -15.252 23.120 1.00 86.50 366 TRP A N 1
ATOM 2961 C CA . TRP A 1 366 ? -4.937 -15.044 24.561 1.00 86.50 366 TRP A CA 1
ATOM 2962 C C . TRP A 1 366 ? -4.614 -13.591 24.924 1.00 86.50 366 TRP A C 1
ATOM 2964 O O . TRP A 1 366 ? -5.368 -12.946 25.651 1.00 86.50 366 TRP A O 1
ATOM 2974 N N . LYS A 1 367 ? -3.540 -13.041 24.349 1.00 89.69 367 LYS A N 1
ATOM 2975 C CA . LYS A 1 367 ? -3.117 -11.650 24.555 1.00 89.69 367 LYS A CA 1
ATOM 2976 C C . LYS A 1 367 ? -4.194 -10.639 24.149 1.00 89.69 367 LYS A C 1
ATOM 2978 O O . LYS A 1 367 ? -4.346 -9.610 24.813 1.00 89.69 367 LYS A O 1
ATOM 2983 N N . LEU A 1 368 ? -4.932 -10.911 23.074 1.00 92.31 368 LEU A N 1
ATOM 2984 C CA . LEU A 1 368 ? -6.043 -10.070 22.630 1.00 92.31 368 LEU A CA 1
ATOM 2985 C C . LEU A 1 368 ? -7.241 -10.157 23.581 1.00 92.31 368 LEU A C 1
ATOM 2987 O O . LEU A 1 368 ? -7.800 -9.119 23.927 1.00 92.31 368 LEU A O 1
ATOM 2991 N N . LEU A 1 369 ? -7.588 -11.353 24.069 1.00 90.44 369 LEU A N 1
ATOM 2992 C CA . LEU A 1 369 ? -8.686 -11.541 25.019 1.00 90.44 369 LEU A CA 1
ATOM 2993 C C . LEU A 1 369 ? -8.417 -10.856 26.366 1.00 90.44 369 LEU A C 1
ATOM 2995 O O . LEU A 1 369 ? -9.317 -10.210 26.902 1.00 90.44 369 LEU A O 1
ATOM 2999 N N . ILE A 1 370 ? -7.189 -10.943 26.891 1.00 88.62 370 ILE A N 1
ATOM 3000 C CA . ILE A 1 370 ? -6.807 -10.224 28.117 1.00 88.62 370 ILE A CA 1
ATOM 3001 C C . ILE A 1 370 ? -6.991 -8.719 27.926 1.00 88.62 370 ILE A C 1
ATOM 3003 O O . ILE A 1 370 ? -7.662 -8.071 28.726 1.00 88.62 370 ILE A O 1
ATOM 3007 N N . ARG A 1 371 ? -6.468 -8.162 26.824 1.00 91.44 371 ARG A N 1
ATOM 3008 C CA . ARG A 1 371 ? -6.669 -6.744 26.491 1.00 91.44 371 ARG A CA 1
ATOM 3009 C C . ARG A 1 371 ? -8.154 -6.417 26.363 1.00 91.44 371 ARG A C 1
ATOM 3011 O O . ARG A 1 371 ? -8.595 -5.400 26.893 1.00 91.44 371 ARG A O 1
ATOM 3018 N N . ALA A 1 372 ? -8.943 -7.280 25.724 1.00 93.38 372 ALA A N 1
ATOM 3019 C CA . ALA A 1 372 ? -10.381 -7.080 25.600 1.00 93.38 372 ALA A CA 1
ATOM 3020 C C . ALA A 1 372 ? -11.034 -6.947 26.981 1.00 93.38 372 ALA A C 1
ATOM 3022 O O . ALA A 1 372 ? -11.778 -5.993 27.192 1.00 93.38 372 ALA A O 1
ATOM 3023 N N . LEU A 1 373 ? -10.709 -7.827 27.933 1.00 91.25 373 LEU A N 1
ATOM 3024 C CA . LEU A 1 373 ? -11.212 -7.767 29.310 1.00 91.25 373 LEU A CA 1
ATOM 3025 C C . LEU A 1 373 ? -10.772 -6.488 30.032 1.00 91.25 373 LEU A C 1
ATOM 3027 O O . LEU A 1 373 ? -11.623 -5.733 30.507 1.00 91.25 373 LEU A O 1
ATOM 3031 N N . THR A 1 374 ? -9.470 -6.199 30.048 1.00 91.12 374 THR A N 1
ATOM 3032 C CA . THR A 1 374 ? -8.902 -5.028 30.733 1.00 91.12 374 THR A CA 1
ATOM 3033 C C . THR A 1 374 ? -9.523 -3.726 30.224 1.00 91.12 374 THR A C 1
ATOM 3035 O O . THR A 1 374 ? -10.026 -2.914 31.007 1.00 91.12 374 THR A O 1
ATOM 3038 N N . HIS A 1 375 ? -9.564 -3.538 28.901 1.00 92.69 375 HIS A N 1
ATOM 3039 C CA . HIS A 1 375 ? -10.148 -2.341 28.298 1.00 92.69 375 HIS A CA 1
ATOM 3040 C C . HIS A 1 375 ? -11.664 -2.273 28.493 1.00 92.69 375 HIS A C 1
ATOM 3042 O O . HIS A 1 375 ? -12.202 -1.183 28.703 1.00 92.69 375 HIS A O 1
ATOM 3048 N N . SER A 1 376 ? -12.358 -3.411 28.484 1.00 93.56 376 SER A N 1
ATOM 3049 C CA . SER A 1 376 ? -13.801 -3.447 28.723 1.00 93.56 376 SER A CA 1
ATOM 3050 C C . SER A 1 376 ? -14.156 -3.040 30.144 1.00 93.56 376 SER A C 1
ATOM 3052 O O . SER A 1 376 ? -15.059 -2.228 30.319 1.00 93.56 376 SER A O 1
ATOM 3054 N N . ASN A 1 377 ? -13.407 -3.496 31.150 1.00 93.62 377 ASN A N 1
ATOM 3055 C CA . ASN A 1 377 ? -13.590 -3.060 32.536 1.00 93.62 377 ASN A CA 1
ATOM 3056 C C . ASN A 1 377 ? -13.355 -1.551 32.690 1.00 93.62 377 ASN A C 1
ATOM 3058 O O . ASN A 1 377 ? -14.116 -0.863 33.371 1.00 93.62 377 ASN A O 1
ATOM 3062 N N . THR A 1 378 ? -12.347 -0.984 32.016 1.00 92.44 378 THR A N 1
ATOM 3063 C CA . THR A 1 378 ? -12.168 0.478 31.964 1.00 92.44 378 THR A CA 1
ATOM 3064 C C . THR A 1 378 ? -13.383 1.183 31.356 1.00 92.44 378 THR A C 1
ATOM 3066 O O . THR A 1 378 ? -13.853 2.172 31.921 1.00 92.44 378 THR A O 1
ATOM 3069 N N . LEU A 1 379 ? -13.921 0.674 30.245 1.00 92.19 379 LEU A N 1
ATOM 3070 C CA . LEU A 1 379 ? -15.106 1.247 29.605 1.00 92.19 379 LEU A CA 1
ATOM 3071 C C . LEU A 1 379 ? -16.363 1.095 30.467 1.00 92.19 379 LEU A C 1
ATOM 3073 O O . LEU A 1 379 ? -17.130 2.044 30.566 1.00 92.19 379 LEU A O 1
ATOM 3077 N N . PHE A 1 380 ? -16.570 -0.035 31.145 1.00 92.81 380 PHE A N 1
ATOM 3078 C CA . PHE A 1 380 ? -17.714 -0.217 32.040 1.00 92.81 380 PHE A CA 1
ATOM 3079 C C . PHE A 1 380 ? -17.686 0.744 33.226 1.00 92.81 380 PHE A C 1
ATOM 3081 O O . PHE A 1 380 ? -18.728 1.323 33.548 1.00 92.81 380 PHE A O 1
ATOM 3088 N N . ARG A 1 381 ? -16.506 0.992 33.814 1.00 91.19 381 ARG A N 1
ATOM 3089 C CA . ARG A 1 381 ? -16.324 2.048 34.823 1.00 91.19 381 ARG A CA 1
ATOM 3090 C C . ARG A 1 381 ? -16.723 3.410 34.260 1.00 91.19 381 ARG A C 1
ATOM 3092 O O . ARG A 1 381 ? -17.516 4.105 34.886 1.00 91.19 381 ARG A O 1
ATOM 3099 N N . GLU A 1 382 ? -16.253 3.763 33.063 1.00 88.12 382 GLU A N 1
ATOM 3100 C CA . GLU A 1 382 ? -16.610 5.029 32.408 1.00 88.12 382 GLU A CA 1
ATOM 3101 C C . GLU A 1 382 ? -18.124 5.133 32.147 1.00 88.12 382 GLU A C 1
ATOM 3103 O O . GLU A 1 382 ? -18.769 6.118 32.510 1.00 88.12 382 GLU A O 1
ATOM 3108 N N . PHE A 1 383 ? -18.716 4.092 31.563 1.00 88.12 383 PHE A N 1
ATOM 3109 C CA . PHE A 1 383 ? -20.129 4.063 31.204 1.00 88.12 383 PHE A CA 1
ATOM 3110 C C . PHE A 1 383 ? -21.039 4.076 32.430 1.00 88.12 383 PHE A C 1
ATOM 3112 O O . PHE A 1 383 ? -22.114 4.676 32.373 1.00 88.12 383 PHE A O 1
ATOM 3119 N N . SER A 1 384 ? -20.624 3.470 33.545 1.00 86.12 384 SER A N 1
ATOM 3120 C CA . SER A 1 384 ? -21.421 3.444 34.777 1.00 86.12 384 SER A CA 1
ATOM 3121 C C . SER A 1 384 ? -21.574 4.838 35.391 1.00 86.12 384 SER A C 1
ATOM 3123 O O . SER A 1 384 ? -22.668 5.187 35.836 1.00 86.12 384 SER A O 1
ATOM 3125 N N . LEU A 1 385 ? -20.537 5.684 35.313 1.00 81.31 385 LEU A N 1
ATOM 3126 C CA . LEU A 1 385 ? -20.597 7.084 35.753 1.00 81.31 385 LEU A CA 1
ATOM 3127 C C . LEU A 1 385 ? -21.645 7.886 34.967 1.00 81.31 385 LEU A C 1
ATOM 3129 O O . LEU A 1 385 ? -22.346 8.724 35.534 1.00 81.31 385 LEU A O 1
ATOM 3133 N N . ILE A 1 386 ? -21.793 7.600 33.671 1.00 71.94 386 ILE A N 1
ATOM 3134 C CA . ILE A 1 386 ? -22.785 8.244 32.796 1.00 71.94 386 ILE A CA 1
ATOM 3135 C C . ILE A 1 386 ? -24.183 7.638 33.019 1.00 71.94 386 ILE A C 1
ATOM 3137 O O . ILE A 1 386 ? -25.191 8.353 33.028 1.00 71.94 386 ILE A O 1
ATOM 3141 N N . SER A 1 387 ? -24.245 6.325 33.253 1.00 66.69 387 SER A N 1
ATOM 3142 C CA . SER A 1 387 ? -25.482 5.548 33.415 1.00 66.69 387 SER A CA 1
ATOM 3143 C C . SER A 1 387 ? -26.194 5.780 34.752 1.00 66.69 387 SER A C 1
ATOM 3145 O O . SER A 1 387 ? -27.340 5.359 34.898 1.00 66.69 387 SER A O 1
ATOM 3147 N N . MET A 1 388 ? -25.600 6.535 35.690 1.00 65.06 388 MET A N 1
ATOM 3148 C CA . MET A 1 388 ? -26.272 6.987 36.923 1.00 65.06 388 MET A CA 1
ATOM 3149 C C . MET A 1 388 ? -27.541 7.823 36.667 1.00 65.06 388 MET A C 1
ATOM 3151 O O . MET A 1 388 ? -28.350 8.029 37.577 1.00 65.06 388 MET A O 1
ATOM 3155 N N . ARG A 1 389 ? -27.756 8.301 35.434 1.00 63.88 389 ARG A N 1
ATOM 3156 C CA . ARG A 1 389 ? -29.019 8.925 35.029 1.00 63.88 389 ARG A CA 1
ATOM 3157 C C . ARG A 1 389 ? -30.113 7.860 34.881 1.00 63.88 389 ARG A C 1
ATOM 3159 O O . ARG A 1 389 ? -30.054 7.001 34.002 1.00 63.88 389 ARG A O 1
ATOM 3166 N N . ARG A 1 390 ? -31.143 7.961 35.728 1.00 67.12 390 ARG A N 1
ATOM 3167 C CA . ARG A 1 390 ? -32.339 7.099 35.746 1.00 67.12 390 ARG A CA 1
ATOM 3168 C C . ARG A 1 390 ? -33.276 7.422 34.576 1.00 67.12 390 ARG A C 1
ATOM 3170 O O . ARG A 1 390 ? -34.334 8.012 34.766 1.00 67.12 390 ARG A O 1
ATOM 3177 N N . VAL A 1 391 ? -32.844 7.089 33.366 1.00 75.19 391 VAL A N 1
ATOM 3178 C CA . VAL A 1 391 ? -33.628 7.209 32.128 1.00 75.19 391 VAL A CA 1
ATOM 3179 C C . VAL A 1 391 ? -34.101 5.804 31.728 1.00 75.19 391 VAL A C 1
ATOM 3181 O O . VAL A 1 391 ? -33.348 4.850 31.912 1.00 75.19 391 VAL A O 1
ATOM 3184 N N . PRO A 1 392 ? -35.321 5.630 31.194 1.00 76.44 392 PRO A N 1
ATOM 3185 C CA . PRO A 1 392 ? -35.828 4.313 30.792 1.00 76.44 392 PRO A CA 1
ATOM 3186 C C . PRO A 1 392 ? -35.094 3.704 29.585 1.00 76.44 392 PRO A C 1
ATOM 3188 O O . PRO A 1 392 ? -35.222 2.510 29.328 1.00 76.44 392 PRO A O 1
ATOM 3191 N N . GLU A 1 393 ? -34.337 4.500 28.829 1.00 79.19 393 GLU A N 1
ATOM 3192 C CA . GLU A 1 393 ? -33.535 4.027 27.699 1.00 79.19 393 GLU A CA 1
ATOM 3193 C C . GLU A 1 393 ? -32.330 3.208 28.175 1.00 79.19 393 GLU A C 1
ATOM 3195 O O . GLU A 1 393 ? -31.636 3.584 29.126 1.00 79.19 393 GLU A O 1
ATOM 3200 N N . LEU A 1 394 ? -32.094 2.076 27.505 1.00 80.00 394 LEU A N 1
ATOM 3201 C CA . LEU A 1 394 ? -30.965 1.193 27.784 1.00 80.00 394 LEU A CA 1
ATOM 3202 C C . LEU A 1 394 ? -29.660 1.824 27.280 1.00 80.00 394 LEU A C 1
ATOM 3204 O O . LEU A 1 394 ? -29.608 2.263 26.127 1.00 80.00 394 LEU A O 1
ATOM 3208 N N . PRO A 1 395 ? -28.583 1.803 28.082 1.00 83.38 395 PRO A N 1
ATOM 3209 C CA . PRO A 1 395 ? -27.299 2.328 27.652 1.00 83.38 395 PRO A CA 1
ATOM 3210 C C . PRO A 1 395 ? -26.709 1.423 26.559 1.00 83.38 395 PRO A C 1
ATOM 3212 O O . PRO A 1 395 ? -26.327 0.277 26.814 1.00 83.38 395 PRO A O 1
ATOM 3215 N N . ALA A 1 396 ? -26.649 1.938 25.328 1.00 85.44 396 ALA A N 1
ATOM 3216 C CA . ALA A 1 396 ? -26.259 1.166 24.145 1.00 85.44 396 ALA A CA 1
ATOM 3217 C C . ALA A 1 396 ? -24.805 0.661 24.203 1.00 85.44 396 ALA A C 1
ATOM 3219 O O . ALA A 1 396 ? -24.544 -0.473 23.809 1.00 85.44 396 ALA A O 1
ATOM 3220 N N . GLY A 1 397 ? -23.873 1.469 24.727 1.00 87.81 397 GLY A N 1
ATOM 3221 C CA . GLY A 1 397 ? -22.454 1.115 24.860 1.00 87.81 397 GLY A CA 1
ATOM 3222 C C . GLY A 1 397 ? -22.212 -0.157 25.689 1.00 87.81 397 GLY A C 1
ATOM 3223 O O . GLY A 1 397 ? -21.715 -1.136 25.131 1.00 87.81 397 GLY A O 1
ATOM 3224 N N . PRO A 1 398 ? -22.603 -0.198 26.980 1.00 90.19 398 PRO A N 1
ATOM 3225 C CA . PRO A 1 398 ? -22.456 -1.382 27.829 1.00 90.19 398 P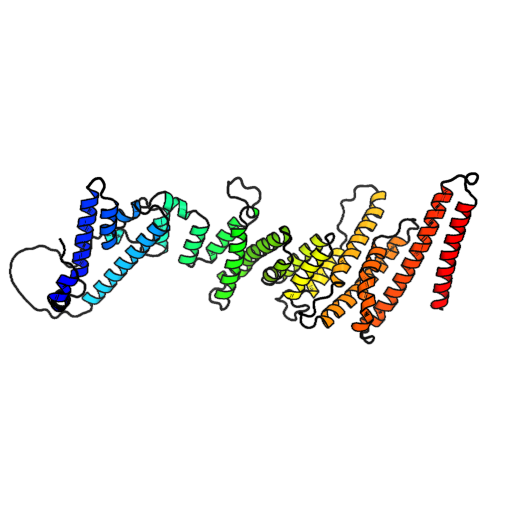RO A CA 1
ATOM 3226 C C . PRO A 1 398 ? -23.078 -2.650 27.242 1.00 90.19 398 PRO A C 1
ATOM 3228 O O . PRO A 1 398 ? -22.430 -3.691 27.199 1.00 90.19 398 PRO A O 1
ATOM 3231 N N . HIS A 1 399 ? -24.312 -2.568 26.738 1.00 89.50 399 HIS A N 1
ATOM 3232 C CA . HIS A 1 399 ? -25.000 -3.734 26.178 1.00 89.50 399 HIS A CA 1
ATOM 3233 C C . HIS A 1 399 ? -24.328 -4.231 24.897 1.00 89.50 399 HIS A C 1
ATOM 3235 O O . HIS A 1 399 ? -24.198 -5.439 24.695 1.00 89.50 399 HIS A O 1
ATOM 3241 N N . LYS A 1 400 ? -23.850 -3.315 24.044 1.00 91.62 400 LYS A N 1
ATOM 3242 C CA . LYS A 1 400 ? -23.065 -3.679 22.862 1.00 91.62 400 LYS A CA 1
ATOM 3243 C C . LYS A 1 400 ? -21.763 -4.369 23.261 1.00 91.62 400 LYS A C 1
ATOM 3245 O O . LYS A 1 400 ? -21.411 -5.371 22.647 1.00 91.62 400 LYS A O 1
ATOM 3250 N N . LEU A 1 401 ? -21.085 -3.863 24.288 1.00 92.75 401 LEU A N 1
ATOM 3251 C CA . LEU A 1 401 ? -19.831 -4.420 24.784 1.00 92.75 401 LEU A CA 1
ATOM 3252 C C . LEU A 1 401 ? -20.009 -5.837 25.351 1.00 92.75 401 LEU A C 1
ATOM 3254 O O . LEU A 1 401 ? -19.262 -6.742 24.982 1.00 92.75 401 LEU A O 1
ATOM 3258 N N . LEU A 1 402 ? -21.047 -6.054 26.166 1.00 92.62 402 LEU A N 1
ATOM 3259 C CA . LEU A 1 402 ? -21.411 -7.385 26.666 1.00 92.62 402 LEU A CA 1
ATOM 3260 C C . LEU A 1 402 ? -21.720 -8.355 25.519 1.00 92.62 402 LEU A C 1
ATOM 3262 O O . LEU A 1 402 ? -21.266 -9.496 25.540 1.00 92.62 402 LEU A O 1
ATOM 3266 N N . ALA A 1 403 ? -22.444 -7.899 24.492 1.00 91.88 403 ALA A N 1
ATOM 3267 C CA . ALA A 1 403 ? -22.760 -8.722 23.328 1.00 91.88 403 ALA A CA 1
ATOM 3268 C C . ALA A 1 403 ? -21.511 -9.116 22.517 1.00 91.88 403 ALA A C 1
ATOM 3270 O O . ALA A 1 403 ? -21.432 -10.251 22.054 1.00 91.88 403 ALA A O 1
ATOM 3271 N N . ILE A 1 404 ? -20.539 -8.209 22.361 1.00 92.38 404 ILE A N 1
ATOM 3272 C CA . ILE A 1 404 ? -19.268 -8.480 21.665 1.00 92.38 404 ILE A CA 1
ATOM 3273 C C . ILE A 1 404 ? -18.457 -9.556 22.407 1.00 92.38 404 ILE A C 1
ATOM 3275 O O . ILE A 1 404 ? -17.920 -10.464 21.777 1.00 92.38 404 ILE A O 1
ATOM 3279 N N . LEU A 1 405 ? -18.406 -9.490 23.740 1.00 91.00 405 LEU A N 1
ATOM 3280 C CA . LEU A 1 405 ? -17.619 -10.409 24.572 1.00 91.00 405 LEU A CA 1
ATOM 3281 C C . LEU A 1 405 ? -18.301 -11.753 24.858 1.00 91.00 405 LEU A C 1
ATOM 3283 O O . LEU A 1 405 ? -17.635 -12.694 25.290 1.00 91.00 405 LEU A O 1
ATOM 3287 N N . ALA A 1 406 ? -19.606 -11.873 24.605 1.00 89.06 406 ALA A N 1
ATOM 3288 C CA . ALA A 1 406 ? -20.378 -13.066 24.944 1.00 89.06 406 ALA A CA 1
ATOM 3289 C C . ALA A 1 406 ? -19.851 -14.348 24.280 1.00 89.06 406 ALA A C 1
ATOM 3291 O O . ALA A 1 406 ? -19.869 -15.405 24.906 1.00 89.06 406 ALA A O 1
ATOM 3292 N N . GLU A 1 407 ? -19.404 -14.277 23.025 1.00 86.38 407 GLU A N 1
ATOM 3293 C CA . GLU A 1 407 ? -18.885 -15.443 22.298 1.00 86.38 407 GLU A CA 1
ATOM 3294 C C . GLU A 1 407 ? -17.410 -15.749 22.627 1.00 86.38 407 GLU A C 1
ATOM 3296 O O . GLU A 1 407 ? -17.134 -16.886 23.021 1.00 86.38 407 GLU A O 1
ATOM 3301 N N . PRO A 1 408 ? -16.472 -14.774 22.599 1.00 85.19 408 PRO A N 1
ATOM 3302 C CA . PRO A 1 408 ? -15.084 -15.004 23.017 1.00 85.19 408 PRO A CA 1
ATOM 3303 C C . PRO A 1 408 ? -14.965 -15.613 24.420 1.00 85.19 408 PRO A C 1
ATOM 3305 O O . PRO A 1 408 ? -14.170 -16.523 24.648 1.00 85.19 408 PRO A O 1
ATOM 3308 N N . LEU A 1 409 ? -15.807 -15.170 25.361 1.00 83.94 409 LEU A N 1
ATOM 3309 C CA . LEU A 1 409 ? -15.807 -15.679 26.732 1.00 83.94 409 LEU A CA 1
ATOM 3310 C C . LEU A 1 409 ? -16.503 -17.032 26.898 1.00 83.94 409 LEU A C 1
ATOM 3312 O O . LEU A 1 409 ? -16.332 -17.651 27.941 1.00 83.94 409 LEU A O 1
ATOM 3316 N N . LYS A 1 410 ? -17.263 -17.541 25.923 1.00 81.69 410 LYS A N 1
ATOM 3317 C CA . LYS A 1 410 ? -17.712 -18.949 25.947 1.00 81.69 410 LYS A CA 1
ATOM 3318 C C . LYS A 1 410 ? -16.590 -19.893 25.546 1.00 81.69 410 LYS A C 1
ATOM 3320 O O . LYS A 1 410 ? -16.471 -20.978 26.100 1.00 81.69 410 LYS A O 1
ATOM 3325 N N . GLN A 1 411 ? -15.729 -19.448 24.637 1.00 68.62 411 GLN A N 1
ATOM 3326 C CA . GLN A 1 411 ? -14.573 -20.206 24.154 1.00 68.62 411 GLN A CA 1
ATOM 3327 C C . GLN A 1 411 ? -13.410 -20.234 25.172 1.00 68.62 411 GLN A C 1
ATOM 3329 O O . GLN A 1 411 ? -12.375 -20.855 24.925 1.00 68.62 411 GLN A O 1
ATOM 3334 N N . LYS A 1 412 ? -13.611 -19.623 26.353 1.00 63.62 412 LYS A N 1
ATOM 3335 C CA . LYS A 1 412 ? -12.665 -19.518 27.473 1.00 63.62 412 LYS A CA 1
ATOM 3336 C C . LYS A 1 412 ? -12.095 -20.845 27.970 1.00 63.62 412 LYS A C 1
ATOM 3338 O O . LYS A 1 412 ? -10.949 -20.886 28.405 1.00 63.62 412 LYS A O 1
ATOM 3343 N N . GLU A 1 413 ? -12.859 -21.933 27.893 1.00 57.50 413 GLU A N 1
ATOM 3344 C CA . GLU A 1 413 ? -12.442 -23.230 28.449 1.00 57.50 413 GLU A CA 1
ATOM 3345 C C . GLU A 1 413 ? -11.191 -23.800 27.762 1.00 57.50 413 GLU A C 1
ATOM 3347 O O . GLU A 1 413 ? -10.461 -24.574 28.374 1.00 57.50 413 GLU A O 1
ATOM 3352 N N . ASN A 1 414 ? -10.896 -23.360 26.533 1.00 58.22 414 ASN A N 1
ATOM 3353 C CA . ASN A 1 414 ? -9.750 -23.835 25.757 1.00 58.22 414 ASN A CA 1
ATOM 3354 C C . ASN A 1 414 ? -8.518 -22.912 25.821 1.00 58.22 414 ASN A C 1
ATOM 3356 O O . ASN A 1 414 ? -7.447 -23.322 25.380 1.00 58.22 414 ASN A O 1
ATOM 3360 N N . LEU A 1 415 ? -8.660 -21.673 26.311 1.00 57.09 415 LEU A N 1
ATOM 3361 C CA . LEU A 1 415 ? -7.627 -20.628 26.206 1.00 57.09 415 LEU A CA 1
ATOM 3362 C C . LEU A 1 415 ? -7.129 -20.110 27.562 1.00 57.09 415 LEU A C 1
ATOM 3364 O O . LEU A 1 415 ? -6.009 -19.611 27.639 1.00 57.09 415 LEU A O 1
ATOM 3368 N N . ILE A 1 416 ? -7.930 -20.219 28.630 1.00 57.03 416 ILE A N 1
ATOM 3369 C CA . ILE A 1 416 ? -7.589 -19.636 29.932 1.00 57.03 416 ILE A CA 1
ATOM 3370 C C . ILE A 1 416 ? -6.734 -20.602 30.758 1.00 57.03 416 ILE A C 1
ATOM 3372 O O . ILE A 1 416 ? -7.244 -21.514 31.410 1.00 57.03 416 ILE A O 1
ATOM 3376 N N . SER A 1 417 ? -5.432 -20.326 30.827 1.00 60.53 417 SER A N 1
ATOM 3377 C CA . SER A 1 417 ? -4.651 -20.676 32.014 1.00 60.53 417 SER A CA 1
ATOM 3378 C C . SER A 1 417 ? -5.145 -19.799 33.165 1.00 60.53 417 SER A C 1
ATOM 3380 O O . SER A 1 417 ? -4.951 -18.585 33.165 1.00 60.53 417 SER A O 1
ATOM 3382 N N . ARG A 1 418 ? -5.807 -20.402 34.156 1.00 55.78 418 ARG A N 1
ATOM 3383 C CA . ARG A 1 418 ? -6.325 -19.705 35.349 1.00 55.78 418 ARG A CA 1
ATOM 3384 C C . ARG A 1 418 ? -5.227 -19.115 36.252 1.00 55.78 418 ARG A C 1
ATOM 3386 O O . ARG A 1 418 ? -5.555 -18.525 37.273 1.00 55.78 418 ARG A O 1
ATOM 3393 N N . GLU A 1 419 ? -3.957 -19.309 35.903 1.00 57.62 419 GLU A N 1
ATOM 3394 C CA . GLU A 1 419 ? -2.792 -18.889 36.687 1.00 57.62 419 GLU A CA 1
ATOM 3395 C C . GLU A 1 419 ? -2.234 -17.517 36.271 1.00 57.62 419 GLU A C 1
ATOM 3397 O O . GLU A 1 419 ? -1.334 -17.010 36.937 1.00 57.62 419 GLU A O 1
ATOM 3402 N N . ASP A 1 420 ? -2.750 -16.894 35.203 1.00 67.94 420 ASP A N 1
ATOM 3403 C CA . ASP A 1 420 ? -2.330 -15.544 34.813 1.00 67.94 420 ASP A CA 1
ATOM 3404 C C . ASP A 1 420 ? -2.966 -14.488 35.745 1.00 67.94 420 ASP A C 1
ATOM 3406 O O . ASP A 1 420 ? -4.202 -14.394 35.808 1.00 67.94 420 ASP A O 1
ATOM 3410 N N . PRO A 1 421 ? -2.161 -13.695 36.478 1.00 70.62 421 PRO A N 1
ATOM 3411 C CA . PRO A 1 421 ? -2.672 -12.710 37.426 1.00 70.62 421 PRO A CA 1
ATOM 3412 C C . PRO A 1 421 ? -3.568 -11.655 36.764 1.00 70.62 421 PRO A C 1
ATOM 3414 O O . PRO A 1 421 ? -4.544 -11.229 37.380 1.00 70.62 421 PRO A O 1
ATOM 3417 N N . GLU A 1 422 ? -3.323 -11.282 35.500 1.00 72.25 422 GLU A N 1
ATOM 3418 C CA . GLU A 1 422 ? -4.168 -10.291 34.818 1.00 72.25 422 GLU A CA 1
ATOM 3419 C C . GLU A 1 422 ? -5.589 -10.819 34.581 1.00 72.25 422 GLU A C 1
ATOM 3421 O O . GLU A 1 422 ? -6.558 -10.065 34.675 1.00 72.25 422 GLU A O 1
ATOM 3426 N N . VAL A 1 423 ? -5.755 -12.119 34.329 1.00 73.50 423 VAL A N 1
ATOM 3427 C CA . VAL A 1 423 ? -7.090 -12.717 34.151 1.00 73.50 423 VAL A CA 1
ATOM 3428 C C . VAL A 1 423 ? -7.774 -12.997 35.476 1.00 73.50 423 VAL A C 1
ATOM 3430 O O . VAL A 1 423 ? -8.991 -12.822 35.567 1.00 73.50 423 VAL A O 1
ATOM 3433 N N . SER A 1 424 ? -7.006 -13.375 36.499 1.00 73.75 424 SER A N 1
ATOM 3434 C CA . SER A 1 424 ? -7.522 -13.565 37.857 1.00 73.75 424 SER A CA 1
ATOM 3435 C C . SER A 1 424 ? -8.214 -12.310 38.393 1.00 73.75 424 SER A C 1
ATOM 3437 O O . SER A 1 424 ? -9.220 -12.435 39.086 1.00 73.75 424 SER A O 1
ATOM 3439 N N . ASP A 1 425 ? -7.722 -11.120 38.041 1.00 81.31 425 ASP A N 1
ATOM 3440 C CA . ASP A 1 425 ? -8.282 -9.857 38.531 1.00 81.31 425 ASP A CA 1
ATOM 3441 C C . ASP A 1 425 ? -9.369 -9.288 37.602 1.00 81.31 425 ASP A C 1
ATOM 3443 O O . ASP A 1 425 ? -10.408 -8.819 38.069 1.00 81.31 425 ASP A O 1
ATOM 3447 N N . ASN A 1 426 ? -9.177 -9.350 36.277 1.00 86.62 426 ASN A N 1
ATOM 3448 C CA . ASN A 1 426 ? -10.104 -8.717 35.330 1.00 86.62 426 ASN A CA 1
ATOM 3449 C C . ASN A 1 426 ? -11.381 -9.530 35.065 1.00 86.62 426 ASN A C 1
ATOM 3451 O O . ASN A 1 426 ? -12.422 -8.939 34.766 1.00 86.62 426 ASN A O 1
ATOM 3455 N N . LEU A 1 427 ? -11.330 -10.864 35.137 1.00 87.12 427 LEU A N 1
ATOM 3456 C CA . LEU A 1 427 ? -12.498 -11.699 34.842 1.00 87.12 427 LEU A CA 1
ATOM 3457 C C . LEU A 1 427 ? -13.605 -11.574 35.907 1.00 87.12 427 LEU A C 1
ATOM 3459 O O . LEU A 1 427 ? -14.751 -11.368 35.506 1.00 87.12 427 LEU A O 1
ATOM 3463 N N . PRO A 1 428 ? -13.315 -11.630 37.224 1.00 88.62 428 PRO A N 1
ATOM 3464 C CA . PRO A 1 428 ? -14.341 -11.414 38.246 1.00 88.62 428 PRO A CA 1
ATOM 3465 C C . PRO A 1 428 ? -14.982 -10.029 38.147 1.00 88.62 428 PRO A C 1
ATOM 3467 O O . PRO A 1 428 ? -16.199 -9.902 38.234 1.00 88.62 428 PRO A O 1
ATOM 3470 N N . GLU A 1 429 ? -14.183 -8.991 37.883 1.00 91.50 429 GLU A N 1
ATOM 3471 C CA . GLU A 1 429 ? -14.723 -7.647 37.677 1.00 91.50 429 GLU A CA 1
ATOM 3472 C C . GLU A 1 429 ? -15.661 -7.588 36.461 1.00 91.50 429 GLU A C 1
ATOM 3474 O O . GLU A 1 429 ? -16.713 -6.950 36.514 1.00 91.50 429 GLU A O 1
ATOM 3479 N N . PHE A 1 430 ? -15.314 -8.261 35.363 1.00 91.38 430 PHE A N 1
ATOM 3480 C CA . PHE A 1 430 ? -16.201 -8.341 34.208 1.00 91.38 430 PHE A CA 1
ATOM 3481 C C . PHE A 1 430 ? -17.529 -9.033 34.558 1.00 91.38 430 PHE A C 1
ATOM 3483 O O . PHE A 1 430 ? -18.590 -8.566 34.140 1.00 91.38 430 PHE A O 1
ATOM 3490 N N . GLU A 1 431 ? -17.487 -10.128 35.323 1.00 89.19 431 GLU A N 1
ATOM 3491 C CA . GLU A 1 431 ? -18.687 -10.837 35.787 1.00 89.19 431 GLU A CA 1
ATOM 3492 C C . GLU A 1 431 ? -19.562 -9.929 36.668 1.00 89.19 431 GLU A C 1
ATOM 3494 O O . GLU A 1 431 ? -20.776 -9.860 36.459 1.00 89.19 431 GLU A O 1
ATOM 3499 N N . ASP A 1 432 ? -18.950 -9.133 37.551 1.00 90.19 432 ASP A N 1
ATOM 3500 C CA . ASP A 1 432 ? -19.644 -8.115 38.346 1.00 90.19 432 ASP A CA 1
ATOM 3501 C C . ASP A 1 432 ? -20.339 -7.065 37.462 1.00 90.19 432 ASP A C 1
ATOM 3503 O O . ASP A 1 432 ? -21.500 -6.714 37.703 1.00 90.19 432 ASP A O 1
ATOM 3507 N N . TRP A 1 433 ? -19.666 -6.578 36.412 1.00 92.25 433 TRP A N 1
ATOM 3508 C CA . TRP A 1 433 ? -20.257 -5.639 35.454 1.00 92.25 433 TRP A CA 1
ATOM 3509 C C . TRP A 1 433 ? -21.393 -6.269 34.646 1.00 92.25 433 TRP A C 1
ATOM 3511 O O . TRP A 1 433 ? -22.429 -5.630 34.448 1.00 92.25 433 TRP A O 1
ATOM 3521 N N . HIS A 1 434 ? -21.234 -7.515 34.199 1.00 90.25 434 HIS A N 1
ATOM 3522 C CA . HIS A 1 434 ? -22.272 -8.256 33.484 1.00 90.25 434 HIS A CA 1
ATOM 3523 C C . HIS A 1 434 ? -23.541 -8.393 34.337 1.00 90.25 434 HIS A C 1
ATOM 3525 O O . HIS A 1 434 ? -24.649 -8.118 33.863 1.00 90.25 434 HIS A O 1
ATOM 3531 N N . GLU A 1 435 ? -23.394 -8.771 35.607 1.00 89.25 435 GLU A N 1
ATOM 3532 C CA . GLU A 1 435 ? -24.508 -8.834 36.551 1.00 89.25 435 GLU A CA 1
ATOM 3533 C C . GLU A 1 435 ? -25.142 -7.456 36.793 1.00 89.25 435 GLU A C 1
ATOM 3535 O O . GLU A 1 435 ? -26.368 -7.324 36.749 1.00 89.25 435 GLU A O 1
ATOM 3540 N N . TYR A 1 436 ? -24.322 -6.419 36.997 1.00 89.44 436 TYR A N 1
ATOM 3541 C CA . TYR A 1 436 ? -24.789 -5.048 37.207 1.00 89.44 436 TYR A CA 1
ATOM 3542 C C . TYR A 1 436 ? -25.657 -4.553 36.046 1.00 89.44 436 TYR A C 1
ATOM 3544 O O . TYR A 1 436 ? -26.780 -4.101 36.272 1.00 89.44 436 TYR A O 1
ATOM 3552 N N . TYR A 1 437 ? -25.178 -4.663 34.804 1.00 89.19 437 TYR A N 1
ATOM 3553 C CA . TYR A 1 437 ? -25.930 -4.192 33.638 1.00 89.19 437 TYR A CA 1
ATOM 3554 C C . TYR A 1 437 ? -27.147 -5.073 33.328 1.00 89.19 437 TYR A C 1
ATOM 3556 O O . TYR A 1 437 ? -28.149 -4.563 32.828 1.00 89.19 437 TYR A O 1
ATOM 3564 N N . SER A 1 438 ? -27.117 -6.359 33.694 1.00 87.38 438 SER A N 1
ATOM 3565 C CA . SER A 1 438 ? -28.303 -7.225 33.632 1.00 87.38 438 SER A CA 1
ATOM 3566 C C . SER A 1 438 ? -29.398 -6.749 34.595 1.00 87.38 438 SER A C 1
ATOM 3568 O O . SER A 1 438 ? -30.566 -6.654 34.213 1.00 87.38 438 SER A O 1
ATOM 3570 N N . LEU A 1 439 ? -29.032 -6.383 35.830 1.00 87.69 439 LEU A N 1
ATOM 3571 C CA . LEU A 1 439 ? -29.964 -5.788 36.793 1.00 87.69 439 LEU A CA 1
ATOM 3572 C C . LEU A 1 439 ? -30.447 -4.402 36.347 1.00 87.69 439 LEU A C 1
ATOM 3574 O O . LEU A 1 439 ? -31.648 -4.131 36.409 1.00 87.69 439 LEU A O 1
ATOM 3578 N N . ASP A 1 440 ? -29.550 -3.542 35.858 1.00 87.44 440 ASP A N 1
ATOM 3579 C CA . ASP A 1 440 ? -29.892 -2.213 35.334 1.00 87.44 440 ASP A CA 1
ATOM 3580 C C . ASP A 1 440 ? -30.913 -2.307 34.188 1.00 87.44 440 ASP A C 1
ATOM 3582 O O . ASP A 1 440 ? -31.876 -1.539 34.157 1.00 87.44 440 ASP A O 1
ATOM 3586 N N . ALA A 1 441 ? -30.794 -3.307 33.309 1.00 87.31 441 ALA A N 1
ATOM 3587 C CA . ALA A 1 441 ? -31.770 -3.547 32.251 1.00 87.31 441 ALA A CA 1
ATOM 3588 C C . ALA A 1 441 ? -33.173 -3.873 32.796 1.00 87.31 441 ALA A C 1
ATOM 3590 O O . ALA A 1 441 ? -34.165 -3.303 32.329 1.00 87.31 441 ALA A O 1
ATOM 3591 N N . THR A 1 442 ? -33.274 -4.738 33.815 1.00 88.19 442 THR A N 1
ATOM 3592 C CA . THR A 1 442 ? -34.566 -5.058 34.459 1.00 88.19 442 THR A CA 1
ATOM 3593 C C . THR A 1 442 ? -35.169 -3.846 35.170 1.00 88.19 442 THR A C 1
ATOM 3595 O O . THR A 1 442 ? -36.355 -3.549 35.000 1.00 88.19 442 THR A O 1
ATOM 3598 N N . TYR A 1 443 ? -34.332 -3.064 35.858 1.00 87.81 443 TYR A N 1
ATOM 3599 C CA . TYR A 1 443 ? -34.732 -1.816 36.500 1.00 87.81 443 TYR A CA 1
ATOM 3600 C C . TYR A 1 443 ? -35.271 -0.791 35.494 1.00 87.81 443 TYR A C 1
ATOM 3602 O O . TYR A 1 443 ? -36.329 -0.201 35.719 1.00 87.81 443 TYR A O 1
ATOM 3610 N N . ARG A 1 444 ? -34.588 -0.594 34.361 1.00 88.00 444 ARG A N 1
ATOM 3611 C CA . ARG A 1 444 ? -35.031 0.330 33.304 1.00 88.00 444 ARG A CA 1
ATOM 3612 C C . ARG A 1 444 ? -36.302 -0.142 32.610 1.00 88.00 444 ARG A C 1
ATOM 3614 O O . ARG A 1 444 ? -37.145 0.689 32.280 1.00 88.00 444 ARG A O 1
ATOM 3621 N N . SER A 1 445 ? -36.478 -1.454 32.444 1.00 87.62 445 SER A N 1
ATOM 3622 C CA . SER A 1 445 ? -37.732 -2.033 31.948 1.00 87.62 445 SER A CA 1
ATOM 3623 C C . SER A 1 445 ? -38.905 -1.688 32.869 1.00 87.62 445 SER A C 1
ATOM 3625 O O . SER A 1 445 ? -39.928 -1.183 32.405 1.00 87.62 445 SER A O 1
ATOM 3627 N N . TRP A 1 446 ? -38.733 -1.858 34.185 1.00 90.06 446 TRP A N 1
ATOM 3628 C CA . TRP A 1 446 ? -39.725 -1.414 35.165 1.00 90.06 446 TRP A CA 1
ATOM 3629 C C . TRP A 1 446 ? -39.966 0.102 35.096 1.00 90.06 446 TRP A C 1
ATOM 3631 O O . TRP A 1 446 ? -41.114 0.533 35.011 1.00 90.06 446 TRP A O 1
ATOM 3641 N N . LEU A 1 447 ? -38.901 0.911 35.065 1.00 87.94 447 LEU A N 1
ATOM 3642 C CA . LEU A 1 447 ? -39.000 2.372 35.003 1.00 87.94 447 LEU A CA 1
ATOM 3643 C C . LEU A 1 447 ? -39.777 2.840 33.765 1.00 87.94 447 LEU A C 1
ATOM 3645 O O . LEU A 1 447 ? -40.571 3.773 33.851 1.00 87.94 447 LEU A O 1
ATOM 3649 N N . LYS A 1 448 ? -39.584 2.176 32.621 1.00 88.88 448 LYS A N 1
ATOM 3650 C CA . LYS A 1 448 ? -40.328 2.449 31.389 1.00 88.88 448 LYS A CA 1
ATOM 3651 C C . LYS A 1 448 ? -41.829 2.225 31.579 1.00 88.88 448 LYS A C 1
ATOM 3653 O O . LYS A 1 448 ? -42.612 3.092 31.201 1.00 88.88 448 LYS A O 1
ATOM 3658 N N . ILE A 1 449 ? -42.218 1.098 32.181 1.00 86.25 449 ILE A N 1
ATOM 3659 C CA . ILE A 1 449 ? -43.625 0.784 32.476 1.00 86.25 449 ILE A CA 1
ATOM 3660 C C . ILE A 1 449 ? -44.204 1.825 33.443 1.00 86.25 449 ILE A C 1
ATOM 3662 O O . ILE A 1 449 ? -45.287 2.355 33.207 1.00 86.25 449 ILE A O 1
ATOM 3666 N N . GLU A 1 450 ? -43.463 2.177 34.494 1.00 87.06 450 GLU A N 1
ATOM 3667 C CA . GLU A 1 450 ? -43.904 3.156 35.491 1.00 87.06 450 GLU A CA 1
ATOM 3668 C C . GLU A 1 450 ? -44.098 4.555 34.884 1.00 87.06 450 GLU A C 1
ATOM 3670 O O . GLU A 1 450 ? -45.097 5.220 35.152 1.00 87.06 450 GLU A O 1
ATOM 3675 N N . MET A 1 451 ? -43.189 4.992 34.008 1.00 86.38 451 MET A N 1
ATOM 3676 C CA . MET A 1 451 ? -43.314 6.275 33.309 1.00 86.38 451 MET A CA 1
ATOM 3677 C C . MET A 1 451 ? -44.489 6.298 32.325 1.00 86.38 451 MET A C 1
ATOM 3679 O O . MET A 1 451 ? -45.169 7.319 32.225 1.00 86.38 451 MET A O 1
ATOM 3683 N N . MET A 1 452 ? -44.752 5.190 31.621 1.00 85.31 452 MET A N 1
ATOM 3684 C CA . MET A 1 452 ? -45.936 5.059 30.761 1.00 85.31 452 MET A CA 1
ATOM 3685 C C . MET A 1 452 ? -47.224 5.152 31.584 1.00 85.31 452 MET A C 1
ATOM 3687 O O . MET A 1 452 ? -48.139 5.880 31.204 1.00 85.31 452 MET A O 1
ATOM 3691 N N . ASN A 1 453 ? -47.261 4.495 32.745 1.00 85.25 453 ASN A N 1
ATOM 3692 C CA . ASN A 1 453 ? -48.399 4.559 33.654 1.00 85.25 453 ASN A CA 1
ATOM 3693 C C . ASN A 1 453 ? -48.603 5.971 34.224 1.00 85.25 453 ASN A C 1
ATOM 3695 O O . ASN A 1 453 ? -49.733 6.445 34.292 1.00 85.25 453 ASN A O 1
ATOM 3699 N N . ALA A 1 454 ? -47.526 6.673 34.587 1.00 83.06 454 ALA A N 1
ATOM 3700 C CA . ALA A 1 454 ? -47.588 8.033 35.127 1.00 83.06 454 ALA A CA 1
ATOM 3701 C C . ALA A 1 454 ? -48.100 9.082 34.119 1.00 83.06 454 ALA A C 1
ATOM 3703 O O . ALA A 1 454 ? -48.596 10.131 34.528 1.00 83.06 454 ALA A O 1
ATOM 3704 N N . ALA A 1 455 ? -47.994 8.813 32.814 1.00 83.12 455 ALA A N 1
ATOM 3705 C CA . ALA A 1 455 ? -48.518 9.685 31.762 1.00 83.12 455 ALA A CA 1
ATOM 3706 C C . ALA A 1 455 ? -50.048 9.581 31.588 1.00 83.12 455 ALA A C 1
ATOM 3708 O O . ALA A 1 455 ? -50.654 10.432 30.933 1.00 83.12 455 ALA A O 1
ATOM 3709 N N . VAL A 1 456 ? -50.677 8.558 32.173 1.00 81.19 456 VAL A N 1
ATOM 3710 C CA . VAL A 1 456 ? -52.121 8.305 32.113 1.00 81.19 456 VAL A CA 1
ATOM 3711 C C . VAL A 1 456 ? -52.763 8.710 33.442 1.00 81.19 456 VAL A C 1
ATOM 3713 O O . VAL A 1 456 ? -52.229 8.453 34.518 1.00 81.19 456 VAL A O 1
ATOM 3716 N N . SER A 1 457 ? -53.936 9.350 33.399 1.00 78.25 457 SER A N 1
ATOM 3717 C CA . SER A 1 457 ? -54.644 9.728 34.629 1.00 78.25 457 SER A CA 1
ATOM 3718 C C . SER A 1 457 ? -54.986 8.485 35.476 1.00 78.25 457 SER A C 1
ATOM 3720 O O . SER A 1 457 ? -55.444 7.495 34.901 1.00 78.25 457 SER A O 1
ATOM 3722 N N . PRO A 1 458 ? -54.880 8.532 36.820 1.00 71.81 458 PRO A N 1
ATOM 3723 C CA . PRO A 1 458 ? -55.093 7.380 37.712 1.00 71.81 458 PRO A CA 1
ATOM 3724 C C . PRO A 1 458 ? -56.425 6.635 37.540 1.00 71.81 458 PRO A C 1
ATOM 3726 O O . PRO A 1 458 ? -56.510 5.443 37.850 1.00 71.81 458 PRO A O 1
ATOM 3729 N N . GLU A 1 459 ? -57.443 7.350 37.059 1.00 72.31 459 GLU A N 1
ATOM 3730 C CA . GLU A 1 459 ? -58.812 6.886 36.805 1.00 72.31 459 GLU A CA 1
ATOM 3731 C C . GLU A 1 459 ? -58.953 6.098 35.490 1.00 72.31 459 GLU A C 1
ATOM 3733 O O . GLU A 1 459 ? -59.889 5.318 35.343 1.00 72.31 459 GLU A O 1
ATOM 3738 N N . MET A 1 460 ? -58.010 6.270 34.557 1.00 72.75 460 MET A N 1
ATOM 3739 C CA . MET A 1 460 ? -57.978 5.621 33.236 1.00 72.75 460 MET A CA 1
ATOM 3740 C C . MET A 1 460 ? -57.026 4.413 33.186 1.00 72.75 460 MET A C 1
ATOM 3742 O O . MET A 1 460 ? -57.024 3.687 32.197 1.00 72.75 460 MET A O 1
ATOM 3746 N N . LEU A 1 461 ? -56.227 4.186 34.237 1.00 76.19 461 LEU A N 1
ATOM 3747 C CA . LEU A 1 461 ? -55.307 3.048 34.337 1.00 76.19 461 LEU A CA 1
ATOM 3748 C C . LEU A 1 461 ? -56.057 1.750 34.651 1.00 76.19 461 LEU A C 1
ATOM 3750 O O . LEU A 1 461 ? -56.686 1.618 35.711 1.00 76.19 461 LEU A O 1
ATOM 3754 N N . SER A 1 462 ? -55.912 0.764 33.772 1.00 80.56 462 SER A N 1
ATOM 3755 C CA . SER A 1 462 ? -56.457 -0.578 33.955 1.00 80.56 462 SER A CA 1
ATOM 3756 C C . SER A 1 462 ? -55.780 -1.326 35.116 1.00 80.56 462 SER A C 1
ATOM 3758 O O . SER A 1 462 ? -54.664 -1.022 35.548 1.00 80.56 462 SER A O 1
ATOM 3760 N N . ALA A 1 463 ? -56.458 -2.353 35.639 1.00 77.12 463 ALA A N 1
ATOM 3761 C CA . ALA A 1 463 ? -55.873 -3.249 36.640 1.00 77.12 463 ALA A CA 1
ATOM 3762 C C . ALA A 1 463 ? -54.674 -4.047 36.085 1.00 77.12 463 ALA A C 1
ATOM 3764 O O . ALA A 1 463 ? -53.793 -4.443 36.848 1.00 77.12 463 ALA A O 1
ATOM 3765 N N . GLU A 1 464 ? -54.631 -4.254 34.768 1.00 78.19 464 GLU A N 1
ATOM 3766 C CA . GLU A 1 464 ? -53.581 -4.996 34.072 1.00 78.19 464 GLU A CA 1
ATOM 3767 C C . GLU A 1 464 ? -52.279 -4.184 33.980 1.00 78.19 464 GLU A C 1
ATOM 3769 O O . GLU A 1 464 ? -51.222 -4.690 34.349 1.00 78.19 464 GLU A O 1
ATOM 3774 N N . GLU A 1 465 ? -52.356 -2.896 33.631 1.00 77.69 465 GLU A N 1
ATOM 3775 C CA . GLU A 1 465 ? -51.202 -1.974 33.588 1.00 77.69 465 GLU A CA 1
ATOM 3776 C C . GLU A 1 465 ? -50.564 -1.770 34.973 1.00 77.69 465 GLU A C 1
ATOM 3778 O O . GLU A 1 465 ? -49.338 -1.759 35.121 1.00 77.69 465 GLU A O 1
ATOM 3783 N N . LYS A 1 466 ? -51.394 -1.691 36.025 1.00 75.75 466 LYS A N 1
ATOM 3784 C CA . LYS A 1 466 ? -50.923 -1.666 37.422 1.00 75.75 466 LYS A CA 1
ATOM 3785 C C . LYS A 1 466 ? -50.283 -2.998 37.825 1.00 75.75 466 LYS A C 1
ATOM 3787 O O . LYS A 1 466 ? -49.266 -3.011 38.518 1.00 75.75 466 LYS A O 1
ATOM 3792 N N . GLY A 1 467 ? -50.857 -4.119 37.384 1.00 82.12 467 GLY A N 1
ATOM 3793 C CA . GLY A 1 467 ? -50.316 -5.458 37.616 1.00 82.12 467 GLY A CA 1
ATOM 3794 C C . GLY A 1 467 ? -48.946 -5.669 36.966 1.00 82.12 467 GLY A C 1
ATOM 3795 O O . GLY A 1 467 ? -48.053 -6.228 37.604 1.00 82.12 467 GLY A O 1
ATOM 3796 N N . GLN A 1 468 ? -48.755 -5.166 35.744 1.00 84.81 468 GLN A N 1
ATOM 3797 C CA . GLN A 1 468 ? -47.494 -5.250 35.001 1.00 84.81 468 GLN A CA 1
ATOM 3798 C C . GLN A 1 468 ? -46.354 -4.488 35.691 1.00 84.81 468 GLN A C 1
ATOM 3800 O O . GLN A 1 468 ? -45.272 -5.048 35.866 1.00 84.81 468 GLN A O 1
ATOM 3805 N N . ALA A 1 469 ? -46.597 -3.258 36.161 1.00 83.38 469 ALA A N 1
ATOM 3806 C CA . ALA A 1 469 ? -45.590 -2.486 36.898 1.00 83.38 469 ALA A CA 1
ATOM 3807 C C . ALA A 1 469 ? -45.158 -3.193 38.196 1.00 83.38 469 ALA A C 1
ATOM 3809 O O . ALA A 1 469 ? -43.966 -3.313 38.484 1.00 83.38 469 ALA A O 1
ATOM 3810 N N . VAL A 1 470 ? -46.119 -3.727 38.959 1.00 85.62 470 VAL A N 1
ATOM 3811 C CA . VAL A 1 470 ? -45.843 -4.466 40.203 1.00 85.62 470 VAL A CA 1
ATOM 3812 C C . VAL A 1 470 ? -45.097 -5.774 39.932 1.00 85.62 470 VAL A C 1
ATOM 3814 O O . VAL A 1 470 ? -44.218 -6.144 40.711 1.00 85.62 470 VAL A O 1
ATOM 3817 N N . ALA A 1 471 ? -45.427 -6.482 38.850 1.00 88.12 471 ALA A N 1
ATOM 3818 C CA . ALA A 1 471 ? -44.726 -7.701 38.458 1.00 88.12 471 ALA A CA 1
ATOM 3819 C C . ALA A 1 471 ? -43.257 -7.415 38.101 1.00 88.12 471 ALA A C 1
ATOM 3821 O O . ALA A 1 471 ? -42.371 -8.045 38.678 1.00 88.12 471 ALA A O 1
ATOM 3822 N N . ALA A 1 472 ? -43.000 -6.412 37.254 1.00 87.75 472 ALA A N 1
ATOM 3823 C CA . ALA A 1 472 ? -41.647 -6.003 36.868 1.00 87.75 472 ALA A CA 1
ATOM 3824 C C . ALA A 1 472 ? -40.816 -5.496 38.065 1.00 87.75 472 ALA A C 1
ATOM 3826 O O . ALA A 1 472 ? -39.630 -5.812 38.191 1.00 87.75 472 ALA A O 1
ATOM 3827 N N . ALA A 1 473 ? -41.442 -4.767 38.997 1.00 87.56 473 ALA A N 1
ATOM 3828 C CA . ALA A 1 473 ? -40.795 -4.342 40.238 1.00 87.56 473 ALA A CA 1
ATOM 3829 C C . ALA A 1 473 ? -40.399 -5.537 41.119 1.00 87.56 473 ALA A C 1
ATOM 3831 O O . ALA A 1 473 ? -39.284 -5.584 41.642 1.00 87.56 473 ALA A O 1
ATOM 3832 N N . LYS A 1 474 ? -41.298 -6.521 41.279 1.00 88.31 474 LYS A N 1
ATOM 3833 C CA . LYS A 1 474 ? -41.022 -7.744 42.050 1.00 88.31 474 LYS A CA 1
ATOM 3834 C C . LYS A 1 474 ? -39.900 -8.565 41.429 1.00 88.31 474 LYS A C 1
ATOM 3836 O O . LYS A 1 474 ? -39.052 -9.056 42.163 1.00 88.31 474 LYS A O 1
ATOM 3841 N N . GLU A 1 475 ? -39.891 -8.711 40.110 1.00 88.69 475 GLU A N 1
ATOM 3842 C CA . GLU A 1 475 ? -38.824 -9.402 39.385 1.00 88.69 475 GLU A CA 1
ATOM 3843 C C . GLU A 1 475 ? -37.465 -8.736 39.629 1.00 88.69 475 GLU A C 1
ATOM 3845 O O . GLU A 1 475 ? -36.532 -9.397 40.088 1.00 88.69 475 GLU A O 1
ATOM 3850 N N . THR A 1 476 ? -37.389 -7.415 39.440 1.00 87.38 476 THR A N 1
ATOM 3851 C CA . THR A 1 476 ? -36.164 -6.628 39.660 1.00 87.38 476 THR A CA 1
ATOM 3852 C C . THR A 1 476 ? -35.665 -6.753 41.105 1.00 87.38 476 THR A C 1
ATOM 3854 O O . THR A 1 476 ? -34.482 -6.996 41.344 1.00 87.38 476 THR A O 1
ATOM 3857 N N . LEU A 1 477 ? -36.566 -6.639 42.091 1.00 88.12 477 LEU A N 1
ATOM 3858 C CA . LEU A 1 477 ? -36.232 -6.784 43.514 1.00 88.12 477 LEU A CA 1
ATOM 3859 C C . LEU A 1 477 ? -35.770 -8.202 43.865 1.00 88.12 477 LEU A C 1
ATOM 3861 O O . LEU A 1 477 ? -34.811 -8.356 44.616 1.00 88.12 477 LEU A O 1
ATOM 3865 N N . ASN A 1 478 ? -36.419 -9.234 43.322 1.00 88.81 478 ASN A N 1
ATOM 3866 C CA . ASN A 1 478 ? -36.031 -10.623 43.560 1.00 88.81 478 ASN A CA 1
ATOM 3867 C C . ASN A 1 478 ? -34.631 -10.915 43.004 1.00 88.81 478 ASN A C 1
ATOM 3869 O O . ASN A 1 478 ? -33.828 -11.541 43.697 1.00 88.81 478 ASN A O 1
ATOM 3873 N N . LEU A 1 479 ? -34.322 -10.427 41.798 1.00 85.12 479 LEU A N 1
ATOM 3874 C CA . LEU A 1 479 ? -32.996 -10.559 41.192 1.00 85.12 479 LEU A CA 1
ATOM 3875 C C . LEU A 1 479 ? -31.931 -9.808 42.005 1.00 85.12 479 LEU A C 1
ATOM 3877 O O . LEU A 1 479 ? -30.898 -10.388 42.339 1.00 85.12 479 LEU A O 1
ATOM 3881 N N . ALA A 1 480 ? -32.208 -8.566 42.414 1.00 85.00 480 ALA A N 1
ATOM 3882 C CA . ALA A 1 480 ? -31.301 -7.790 43.259 1.00 85.00 480 ALA A CA 1
ATOM 3883 C C . ALA A 1 480 ? -31.056 -8.462 44.625 1.00 85.00 480 ALA A C 1
ATOM 3885 O O . ALA A 1 480 ? -29.919 -8.548 45.087 1.00 85.00 480 ALA A O 1
ATOM 3886 N N . CYS A 1 481 ? -32.103 -8.995 45.264 1.00 85.56 481 CYS A N 1
ATOM 3887 C CA . CYS A 1 481 ? -31.974 -9.753 46.508 1.00 85.56 481 CYS A CA 1
ATOM 3888 C C . CYS A 1 481 ? -31.186 -11.055 46.325 1.00 85.56 481 CYS A C 1
ATOM 3890 O O . CYS A 1 481 ? -30.436 -11.428 47.225 1.00 85.56 481 CYS A O 1
ATOM 3892 N N . SER A 1 482 ? -31.352 -11.749 45.196 1.00 84.19 482 SER A N 1
ATOM 3893 C CA . SER A 1 482 ? -30.575 -12.951 44.881 1.00 84.19 482 SER A CA 1
ATOM 3894 C C . SER A 1 482 ? -29.087 -12.631 44.764 1.00 84.19 482 SER A C 1
ATOM 3896 O O . SER A 1 482 ? -28.270 -13.340 45.342 1.00 84.19 482 SER A O 1
ATOM 3898 N N . LEU A 1 483 ? -28.747 -11.536 44.081 1.00 81.38 483 LEU A N 1
ATOM 3899 C CA . LEU A 1 483 ? -27.366 -11.099 43.895 1.00 81.38 483 LEU A CA 1
ATOM 3900 C C . LEU A 1 483 ? -26.706 -10.646 45.205 1.00 81.38 483 LEU A C 1
ATOM 3902 O O . LEU A 1 483 ? -25.563 -10.983 45.487 1.00 81.38 483 LEU A O 1
ATOM 3906 N N . LEU A 1 484 ? -27.436 -9.930 46.063 1.00 82.19 484 LEU A N 1
ATOM 3907 C CA . LEU A 1 484 ? -26.917 -9.551 47.382 1.00 82.19 484 LEU A CA 1
ATOM 3908 C C . LEU A 1 484 ? -26.644 -10.767 48.279 1.00 82.19 484 LEU A C 1
ATOM 3910 O O . LEU A 1 484 ? -25.737 -10.717 49.102 1.00 82.19 484 LEU A O 1
ATOM 3914 N N . ARG A 1 485 ? -27.414 -11.851 48.119 1.00 81.00 485 ARG A N 1
ATOM 3915 C CA . ARG A 1 485 ? -27.226 -13.106 48.865 1.00 81.00 485 ARG A CA 1
ATOM 3916 C C . ARG A 1 485 ? -26.117 -13.991 48.306 1.00 81.00 485 ARG A C 1
ATOM 3918 O O . ARG A 1 485 ? -25.600 -14.807 49.054 1.00 81.00 485 ARG A O 1
ATOM 3925 N N . SER A 1 486 ? -25.782 -13.884 47.019 1.00 74.62 486 SER A N 1
ATOM 3926 C CA . SER A 1 486 ? -24.668 -14.643 46.434 1.00 74.62 486 SER A CA 1
ATOM 3927 C C . SER A 1 486 ? -23.303 -14.035 46.762 1.00 74.62 486 SER A C 1
ATOM 3929 O O . SER A 1 486 ? -22.307 -14.749 46.699 1.00 74.62 486 SER A O 1
ATOM 3931 N N . LYS A 1 487 ? -23.256 -12.743 47.120 1.00 66.19 487 LYS A N 1
ATOM 3932 C CA . LYS A 1 487 ? -22.023 -12.012 47.474 1.00 66.19 487 LYS A CA 1
ATOM 3933 C C . LYS A 1 487 ? -21.792 -11.831 48.981 1.00 66.19 487 LYS A C 1
ATOM 3935 O O . LYS A 1 487 ? -20.746 -11.310 49.360 1.00 66.19 487 LYS A O 1
ATOM 3940 N N . SER A 1 488 ? -22.754 -12.223 49.822 1.00 52.34 488 SER A N 1
ATOM 3941 C CA . SER A 1 488 ? -22.633 -12.284 51.291 1.00 52.34 488 SER A CA 1
ATOM 3942 C C . SER A 1 488 ? -22.173 -13.659 51.742 1.00 52.34 488 SER A C 1
ATOM 3944 O O . SER A 1 488 ? -21.312 -13.723 52.644 1.00 52.34 488 SER A O 1
#

Nearest PDB structures (foldseek):
  4wne-assembly1_A  TM=1.579E-01  e=1.674E-01  Homo sapiens
  6hc2-assembly4_S  TM=1.958E-01  e=2.618E-01  Homo sapiens
  3sf4-assembly1_A  TM=1.560E-01  e=2.514E-01  Homo 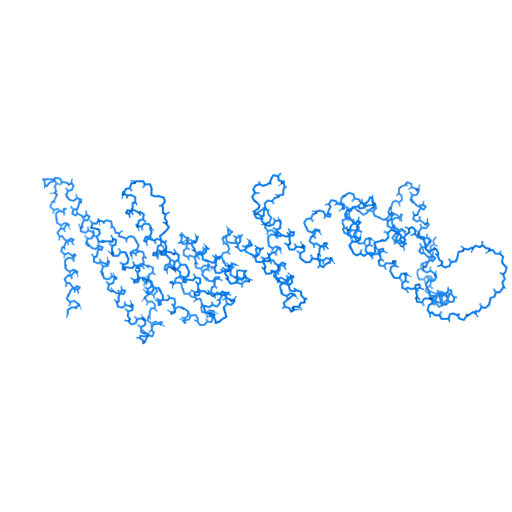sapiens
  3ro2-assembly1_A  TM=1.869E-01  e=1.279E+00  Mus musculus

Foldseek 3Di:
DDDDPVVVVVPPCPVVVVVCCVVVDPCPVLLVQLVVLVVVLVVLVVDPPCLVVSLVSCLSNLNLLSNQLVPLAQVSNLCSQVSSQVVVVVVVVSVVVRVPDPDPDDDDDDDDDPPPPDPPCPPVNSVVPHQPDLVSSLVCQQDPPSHDVNSVVVCPDLVNVLVSCVVVVVVLVNLVSLCVLLPQDDDDPDPRDGNLRDLPSLVVLLVVLVVCCVVCVPDDDPVVVVSSQPSNLVSLLSNLVVCLVVLNLLCNQVSLQPHWAVSSLVSLLVSLLVCLPPDLVSNLSNLQSNQVRAAQDDPDPGGHHPVSSLVVNLVVLPDDDPDPDPPDPVVVLVVVLVSLQSNLSSLLSLLDQHDPVGPPSLVSNLVSLLVSLVSLLVSLVVVVVSLVPLALDQRNNLVSNCVSVVVSVVVCVPRDPVPDPSCVPRVVSVVVSVLVSVLVNLSSPLVVLVVVVVVDDPVPDDPVSVVVSVVSVVVSVVSVVVVVVVVD

Radius of gyration: 40.87 Å; Cα contacts (8 Å, |Δi|>4): 424; chains: 1; bounding box: 116×50×113 Å

Solvent-accessible surface area (backbone atoms only — not comparable to full-atom values): 27549 Å² total; per-residue (Å²): 134,81,81,53,73,70,63,49,67,76,62,66,46,63,63,53,53,51,44,50,39,62,74,63,38,80,63,45,66,58,53,54,51,26,51,54,23,39,55,49,16,58,60,32,67,76,44,92,87,34,64,68,62,18,24,57,27,10,56,69,40,36,31,50,84,57,33,28,63,71,22,66,42,53,65,54,36,52,47,51,52,55,52,31,33,50,55,51,52,52,51,51,53,55,50,53,57,54,74,72,46,88,74,75,87,73,86,76,95,77,85,92,73,94,70,87,78,60,100,81,70,68,62,61,73,41,61,70,65,44,50,91,47,70,67,48,41,55,48,41,54,49,72,36,89,54,45,27,69,61,19,32,53,45,54,70,36,69,72,44,46,50,51,54,26,61,75,69,66,39,57,68,60,45,52,52,53,52,44,67,53,53,47,84,70,75,94,63,100,57,99,65,74,56,36,87,71,38,66,65,59,41,50,49,50,30,51,51,44,53,52,49,52,65,75,55,68,77,76,91,50,74,68,55,51,52,44,51,50,59,57,34,34,54,41,35,50,50,37,37,53,49,36,52,74,70,74,36,35,65,58,34,17,76,57,39,61,72,37,58,27,71,59,32,37,51,51,52,33,52,52,52,62,72,38,61,88,51,54,72,66,60,43,47,35,40,52,48,17,43,60,77,54,29,48,58,72,60,95,50,87,72,50,52,28,47,51,59,30,51,51,50,43,60,51,56,59,67,53,80,75,83,68,82,81,67,93,50,79,74,51,55,63,54,51,50,44,54,50,36,34,54,48,31,49,58,47,53,72,35,63,56,73,63,56,87,88,45,84,63,26,68,61,52,36,43,58,29,44,52,49,36,42,52,54,45,48,54,47,48,57,56,49,50,70,65,58,72,58,95,52,52,71,77,67,59,16,65,56,51,35,54,60,60,46,53,59,60,63,65,57,36,87,81,65,64,67,83,80,44,70,71,54,62,58,36,49,59,53,44,51,52,49,53,53,50,54,54,50,49,50,42,48,22,54,26,48,40,47,47,55,57,52,69,76,47,59,84,90,75,59,52,74,62,63,58,48,51,35,53,48,38,46,50,52,38,50,51,52,53,53,52,54,58,61,75,76,104

InterPro domains:
  IPR007252 Nuclear pore protein 84/107 [PF04121] (28-354)
  IPR007252 Nuclear pore protein 84/107 [PTHR13003] (2-485)

pLDDT: mean 81.45, std 16.98, range [30.23, 97.62]

Organism: Zea mays (NCBI:txid4577)

Secondary structure (DSSP, 8-state):
-PPPHHHHHTTTTHHHHHHHHHHS-TTHHHHHHHHHHHHHHHHHHTSTT-HHHHHHHHHHTT-HHHHGGG--SHHHHHHHHHHHHHHHHHHHHHHHHHHTS-----------------TT-S-HHHHTTS-SSHHHHHHHHHH-TTS-HHHHHHTTSHHHHHHHHHHHT-HHHHHHHHHHHHS---S--S-PPPGGG-HHHHHHHHHHHHHHHHHTSS-S-HHHHHHHHHHHHHHHHHHHHHHHHTT-GGGHHHHHTTS-HHHHHHHHHHHHHHTTTS-HHHHHHHHHHHHHHS-SS-S-TTS--HHHHHHHHHHHHHS-------S-HHHHHHHHHHHHHHHHHHGGGGGPPPPTTSTTHHHHHHHHHHHHHHHHHHHHHHHHHHHTS--SS--HHHHHHHHHHTTTTTGGGGT--TT-HHHHHHHHHHHHHHHHHHHHHHHHHHHHHHHHHHTS-TTT--HHHHHHHHHHHHHHHHHHHHHHHH--

Sequence (488 aa):
MFPSLNALHKNGKYRTLQAMELESGVGRQWRLWKWASYCASEKIAEQDGGRYEMAVYALQCSNLKRVLPICTDWESACWAMARSWLDVQVDLELSQYQTSRPEKQLDDDMNGAQSSVGPESWPYHVLDQQPHDLTALLQKLHSSDLVHETVSRACREQHRQIQMNLMSGNISHLLDLLWSWLSPAEENHNNTARPLDDPEMIRFGAHIVLVLRHLFSDGMDDELDEKLVTVGDLIINMYVRYLFSEDQEELVGIYASQLQHDLCITLFVEMMELRLNSSLHTMYKLFLSAVEYLPFSSDNVSKACFEEIIERVLSRSRQTKPTKYDGDFSDVAHQHHLQSLQKAMVIQWLCFTPPSSIPDFQMISWKLLIRALTHSNTLFREFSLISMRRVPELPAGPHKLLAILAEPLKQKENLISREDPEVSDNLPEFEDWHEYYSLDATYRSWLKIEMMNAAVSPEMLSAEEKGQAVAAAKETLNLACSLLRSKS